Protein AF-A0A1Q3PPE8-F1 (afdb_monomer)

Foldseek 3Di:
DDPDPPDFPLVLLLVLLVLLLVLCVVPVPAQLALFCFRALLVVLVLLVLVCVLVVHCVSLVVSVVSNVSSVVSCVVCVVPLFLRRLLRNLQSVVVCVVVVSDPDDSCVVCVVVLVVLLVVLVVQLVVLQDAFLRTGSLVSLLSLLSVCVVVVVPRLVVNVVSVVSLVVQWPDDPQATARDPDPDAQQFRGRHLLSVLQSVLSCLLVVSDPCVVCVVRSRRSLRHSLVCCVPDPFDPFLFLGRGLLVSLVSQCSNCVSNVPVVSNVSSCVSNLVVLVVCVVVAQAPAALAQGGGLLVLLVSLLVVCVVPVDVSSVVSNSSSLSNNSVVCVVAPLCNCVPPDDQRSHLGRHSSVNSSSSSCVSVVPNDDSDPSNSSD

pLDDT: mean 88.27, std 12.63, range [35.12, 98.5]

Sequence (375 aa):
MWHAAHLLPTGLATRKIDDIYHTIRENNNPLSGTGFLNGHLGISLFYYLYSQHVSQKSVFAESVASFESGLNILDTNPEINYPLHCTELCAVSQQLAGAGVLSLDPNRLLREWDEILLSKMRTALRQMNVGGFATGAMGYGLYFLSRACYNPDRFAPVIRELTDSLDQYAISSQQACHWCPDQRVALTLWNGQAAVILFLACAADYGFIDKKRVYTMIGKAVNFLSFQLKHQPFSNLLSVHLGDLGTGYALLRAGQTFENEHWQASALEILGKRAGTYLANGASTEPAGILTGVAGAAIAFDKVFSLTRNQLFSAAADLSYTAILSRLQDQPTGHISKSSRCDLCFGTGLSGIGSSLIKMLHRENIRCGHHLWLI

Radius of gyration: 20.15 Å; Cα contacts (8 Å, |Δi|>4): 587; chains: 1; bounding box: 48×52×52 Å

Mean predicted aligned error: 5.55 Å

Solvent-accessible surface area (backbone atoms only — not comparable to full-atom values): 19293 Å² total; per-residue (Å²): 143,88,86,75,85,75,77,73,64,59,75,57,49,53,53,51,40,52,51,40,52,51,50,48,68,77,58,66,65,84,66,91,32,40,28,30,48,58,11,25,37,17,40,13,50,27,32,44,55,47,20,61,74,73,71,38,74,75,38,36,59,58,13,45,56,27,38,52,54,15,48,56,50,48,76,74,35,77,84,77,71,52,49,46,47,53,26,33,51,50,45,49,46,45,52,35,29,75,69,67,62,41,98,61,58,55,73,68,76,44,48,72,54,50,59,54,47,49,54,49,29,55,50,27,48,77,68,58,35,38,28,1,36,71,70,21,24,33,13,36,47,55,30,43,53,59,46,20,78,78,40,44,86,77,27,29,59,54,55,42,54,52,52,53,48,48,62,74,61,44,55,66,60,100,63,30,31,46,59,52,97,58,95,77,67,48,57,23,25,35,55,3,50,21,23,50,46,31,49,53,24,50,38,32,66,73,62,54,40,63,57,78,79,47,44,66,59,47,50,18,28,49,46,37,52,55,52,49,61,74,76,42,83,76,61,88,54,56,10,43,40,79,9,54,56,30,25,20,47,19,37,32,46,32,12,61,61,66,71,33,66,68,43,30,50,56,14,48,52,52,37,46,52,52,34,50,52,43,64,73,71,52,66,87,84,59,49,57,10,26,53,60,5,32,31,28,39,17,54,51,26,42,50,51,18,75,76,65,71,44,62,65,29,42,53,37,14,52,51,22,50,50,48,46,52,53,51,54,64,79,39,46,75,75,52,49,51,72,59,84,69,53,54,54,20,16,27,65,13,45,26,24,35,36,44,38,51,51,37,68,78,30,66,86,76,60,74,73,54,86,61,53,81,75,107

Structure (mmCIF, N/CA/C/O backbone):
data_AF-A0A1Q3PPE8-F1
#
_entry.id   AF-A0A1Q3PPE8-F1
#
loop_
_atom_site.group_PDB
_atom_site.id
_atom_site.type_symbol
_atom_site.label_atom_id
_atom_site.label_alt_id
_atom_site.label_comp_id
_atom_site.label_asym_id
_atom_site.label_entity_id
_atom_site.label_seq_id
_atom_site.pdbx_PDB_ins_code
_atom_site.Cartn_x
_atom_site.Cartn_y
_atom_site.Cartn_z
_atom_site.occupancy
_atom_site.B_iso_or_equiv
_atom_site.auth_seq_id
_atom_site.auth_comp_id
_atom_site.auth_asym_id
_atom_site.auth_atom_id
_atom_site.pdbx_PDB_model_num
ATOM 1 N N . MET A 1 1 ? -12.544 28.019 -7.153 1.00 35.12 1 MET A N 1
ATOM 2 C CA . MET A 1 1 ? -12.193 28.371 -8.542 1.00 35.12 1 MET A CA 1
ATOM 3 C C . MET A 1 1 ? -11.137 27.366 -9.024 1.00 35.12 1 MET A C 1
ATOM 5 O O . MET A 1 1 ? -9.963 27.687 -9.050 1.00 35.12 1 MET A O 1
ATOM 9 N N . TRP A 1 2 ? -11.539 26.116 -9.298 1.00 39.47 2 TRP A N 1
ATOM 10 C CA . TRP A 1 2 ? -10.645 25.010 -9.697 1.00 39.47 2 TRP A CA 1
ATOM 11 C C . TRP A 1 2 ? -11.140 24.424 -11.029 1.00 39.47 2 TRP A C 1
ATOM 13 O O . TRP A 1 2 ? -11.772 23.375 -11.048 1.00 39.47 2 TRP A O 1
ATOM 23 N N . HIS A 1 3 ? -10.941 25.138 -12.139 1.00 36.59 3 HIS A N 1
ATOM 24 C CA . HIS A 1 3 ? -11.330 24.675 -13.481 1.00 36.59 3 HIS A CA 1
ATOM 25 C C . HIS A 1 3 ? -10.263 25.024 -14.525 1.00 36.59 3 HIS A C 1
ATOM 27 O O . HIS A 1 3 ? -10.509 25.723 -15.501 1.00 36.59 3 HIS A O 1
ATOM 33 N N . ALA A 1 4 ? -9.065 24.487 -14.318 1.00 40.03 4 ALA A N 1
ATOM 34 C CA . ALA A 1 4 ? -8.159 24.173 -15.410 1.00 40.03 4 ALA A CA 1
ATOM 35 C C . ALA A 1 4 ? -7.649 22.754 -15.154 1.00 40.03 4 ALA A C 1
ATOM 37 O O . ALA A 1 4 ? -6.818 22.535 -14.276 1.00 40.03 4 ALA A O 1
ATOM 38 N N . ALA A 1 5 ? -8.207 21.774 -15.865 1.00 44.12 5 ALA A N 1
ATOM 39 C CA . ALA A 1 5 ? -7.599 20.455 -15.939 1.00 44.12 5 ALA A CA 1
ATOM 40 C C . ALA A 1 5 ? -6.285 20.632 -16.707 1.00 44.12 5 ALA A C 1
ATOM 42 O O . ALA A 1 5 ? -6.281 20.704 -17.936 1.00 44.12 5 ALA A O 1
ATOM 43 N N . HIS A 1 6 ? -5.179 20.811 -15.987 1.00 56.31 6 HIS A N 1
ATOM 44 C CA . HIS A 1 6 ? -3.861 20.796 -16.599 1.00 56.31 6 HIS A CA 1
ATOM 45 C C . HIS A 1 6 ? -3.647 19.394 -17.168 1.00 56.31 6 HIS A C 1
ATOM 47 O O . HIS A 1 6 ? -3.455 18.434 -16.427 1.00 56.31 6 HIS A O 1
ATOM 53 N N . LEU A 1 7 ? -3.736 19.271 -18.493 1.00 68.06 7 LEU A N 1
ATOM 54 C CA . LEU A 1 7 ? -3.375 18.043 -19.189 1.00 68.06 7 LEU A CA 1
ATOM 55 C C . LEU A 1 7 ? -1.924 17.712 -18.830 1.00 68.06 7 LEU A C 1
ATOM 57 O O . LEU A 1 7 ? -1.010 18.481 -19.134 1.00 68.06 7 LEU A O 1
ATOM 61 N N . LEU A 1 8 ? -1.725 16.582 -18.150 1.00 79.50 8 LEU A N 1
ATOM 62 C CA . LEU A 1 8 ? -0.396 16.100 -17.791 1.00 79.50 8 LEU A CA 1
ATOM 63 C C . LEU A 1 8 ? 0.426 15.878 -19.074 1.00 79.50 8 LEU A C 1
ATOM 65 O O . LEU A 1 8 ? -0.111 15.355 -20.056 1.00 79.50 8 LEU A O 1
ATOM 69 N N . PRO A 1 9 ? 1.721 16.240 -19.103 1.00 85.75 9 PRO A N 1
ATOM 70 C CA . PRO A 1 9 ? 2.536 16.145 -20.311 1.00 85.75 9 PRO A CA 1
ATOM 71 C C . PRO A 1 9 ? 2.934 14.684 -20.594 1.00 85.75 9 PRO A C 1
ATOM 73 O O . PRO A 1 9 ? 4.048 14.243 -20.309 1.00 85.75 9 PRO A O 1
ATOM 76 N N . THR A 1 10 ? 2.015 13.918 -21.183 1.00 89.06 10 THR A N 1
ATOM 77 C CA . THR A 1 10 ? 2.139 12.468 -21.428 1.00 89.06 10 THR A CA 1
ATOM 78 C C . THR A 1 10 ? 3.352 12.091 -22.284 1.00 89.06 10 THR A C 1
ATOM 80 O O . THR A 1 10 ? 4.038 11.110 -21.990 1.00 89.06 10 THR A O 1
ATOM 83 N N . GLY A 1 11 ? 3.682 12.897 -23.299 1.00 91.75 11 GLY A N 1
ATOM 84 C CA . GLY A 1 11 ? 4.867 12.684 -24.140 1.00 91.75 11 GLY A CA 1
ATOM 85 C C . GLY A 1 11 ? 6.195 12.903 -23.403 1.00 91.75 11 GLY A C 1
ATOM 86 O O . GLY A 1 11 ? 7.196 12.259 -23.711 1.00 91.75 11 GLY A O 1
ATOM 87 N N . LEU A 1 12 ? 6.226 13.780 -22.393 1.00 92.88 12 LEU A N 1
ATOM 88 C CA . LEU A 1 12 ? 7.389 13.911 -21.513 1.00 92.88 12 LEU A CA 1
ATOM 89 C C . LEU A 1 12 ? 7.505 12.693 -20.596 1.00 92.88 12 LEU A C 1
ATOM 91 O O . LEU A 1 12 ? 8.590 12.135 -20.482 1.00 92.88 12 LEU A O 1
ATOM 95 N N . ALA A 1 13 ? 6.396 12.275 -19.982 1.00 94.81 13 ALA A N 1
ATOM 96 C CA . ALA A 1 13 ? 6.381 11.125 -19.087 1.00 94.81 13 ALA A CA 1
ATOM 97 C C . ALA A 1 13 ? 6.846 9.842 -19.784 1.00 94.81 13 ALA A C 1
ATOM 99 O O . ALA A 1 13 ? 7.691 9.147 -19.238 1.00 94.81 13 ALA A O 1
ATOM 100 N N . THR A 1 14 ? 6.373 9.585 -21.007 1.00 95.50 14 THR A N 1
ATOM 101 C CA . THR A 1 14 ? 6.794 8.427 -21.817 1.00 95.50 14 THR A CA 1
ATOM 102 C C . THR A 1 14 ? 8.313 8.411 -22.010 1.00 95.50 14 THR A C 1
ATOM 104 O O . THR A 1 14 ? 8.973 7.458 -21.615 1.00 95.50 14 THR A O 1
ATOM 107 N N . ARG A 1 15 ? 8.895 9.526 -22.479 1.00 95.06 15 ARG A N 1
ATOM 108 C CA . ARG A 1 15 ? 10.356 9.644 -22.638 1.00 95.06 15 ARG A CA 1
ATOM 109 C C . ARG A 1 15 ? 11.110 9.439 -21.324 1.00 95.06 15 ARG A C 1
ATOM 111 O O . ARG A 1 15 ? 12.149 8.798 -21.309 1.00 95.06 15 ARG A O 1
ATOM 118 N N . LYS A 1 16 ? 10.589 9.963 -20.211 1.00 94.62 16 LYS A N 1
ATOM 119 C CA . LYS A 1 16 ? 11.220 9.794 -18.894 1.00 94.62 16 LYS A CA 1
ATOM 120 C C . LYS A 1 16 ? 11.134 8.370 -18.359 1.00 94.62 16 LYS A C 1
ATOM 122 O O . LYS A 1 16 ? 12.056 7.944 -17.673 1.00 94.62 16 LYS A O 1
ATOM 127 N N . ILE A 1 17 ? 10.072 7.636 -18.673 1.00 96.25 17 ILE A N 1
ATOM 128 C CA . ILE A 1 17 ? 9.969 6.212 -18.350 1.00 96.25 17 ILE A CA 1
ATOM 129 C C . ILE A 1 17 ? 11.040 5.423 -19.121 1.00 96.25 17 ILE A C 1
ATOM 131 O O . ILE A 1 17 ? 11.723 4.602 -18.509 1.00 96.25 17 ILE A O 1
ATOM 135 N N . ASP A 1 18 ? 11.242 5.716 -20.410 1.00 95.75 18 ASP A N 1
ATOM 136 C CA . ASP A 1 18 ? 12.303 5.095 -21.219 1.00 95.75 18 ASP A CA 1
ATOM 137 C C . ASP A 1 18 ? 13.704 5.438 -20.686 1.00 95.75 18 ASP A C 1
ATOM 139 O O . ASP A 1 18 ? 14.519 4.539 -20.471 1.00 95.75 18 ASP A O 1
ATOM 143 N N . ASP A 1 19 ? 13.966 6.717 -20.379 1.00 94.38 19 ASP A N 1
ATOM 144 C CA . ASP A 1 19 ? 15.224 7.163 -19.762 1.00 94.38 19 ASP A CA 1
ATOM 145 C C . ASP A 1 19 ? 15.511 6.383 -18.463 1.00 94.38 19 ASP A C 1
ATOM 147 O O . ASP A 1 19 ? 16.644 5.960 -18.217 1.00 94.38 19 ASP A O 1
ATOM 151 N N . ILE A 1 20 ? 14.489 6.186 -17.621 1.00 94.44 20 ILE A N 1
ATOM 152 C CA . ILE A 1 20 ? 14.586 5.424 -16.369 1.00 94.44 20 ILE A CA 1
ATOM 153 C C . ILE A 1 20 ? 14.892 3.950 -16.647 1.00 94.44 20 ILE A C 1
ATOM 155 O O . ILE A 1 20 ? 15.792 3.401 -16.012 1.00 94.44 20 ILE A O 1
ATOM 159 N N . TYR A 1 21 ? 14.187 3.316 -17.590 1.00 95.44 21 TYR A N 1
ATOM 160 C CA . TYR A 1 21 ? 14.436 1.923 -17.965 1.00 95.44 21 TYR A CA 1
ATOM 161 C C . TYR A 1 21 ? 15.884 1.714 -18.414 1.00 95.44 21 TYR A C 1
ATOM 163 O O . TYR A 1 21 ? 16.568 0.838 -17.880 1.00 95.44 21 TYR A O 1
ATOM 171 N N . HIS A 1 22 ? 16.379 2.555 -19.324 1.00 93.44 22 HIS A N 1
ATOM 172 C CA . HIS A 1 22 ? 17.758 2.473 -19.799 1.00 93.44 22 HIS A CA 1
ATOM 173 C C . HIS A 1 22 ? 18.767 2.741 -18.679 1.00 93.44 22 HIS A C 1
ATOM 175 O O . HIS A 1 22 ? 19.724 1.984 -18.532 1.00 93.44 22 HIS A O 1
ATOM 181 N N . THR A 1 23 ? 18.508 3.733 -17.820 1.00 91.50 23 THR A N 1
ATOM 182 C CA . THR A 1 23 ? 19.380 4.034 -16.673 1.00 91.50 23 THR A CA 1
ATOM 183 C C . THR A 1 23 ? 19.478 2.844 -15.717 1.00 91.50 23 THR A C 1
ATOM 185 O O . THR A 1 23 ? 20.584 2.474 -15.324 1.00 91.50 23 THR A O 1
ATOM 188 N N . ILE A 1 24 ? 18.352 2.217 -15.359 1.00 91.62 24 ILE A N 1
ATOM 189 C CA . ILE A 1 24 ? 18.338 1.038 -14.478 1.00 91.62 24 ILE A CA 1
ATOM 190 C C . ILE A 1 24 ? 19.068 -0.131 -15.147 1.00 91.62 24 ILE A C 1
ATOM 192 O O . ILE A 1 24 ? 19.883 -0.785 -14.502 1.00 91.62 24 ILE A O 1
ATOM 196 N N . ARG A 1 25 ? 18.831 -0.366 -16.442 1.00 90.62 25 ARG A N 1
ATOM 197 C CA . ARG A 1 25 ? 19.461 -1.455 -17.198 1.00 90.62 25 ARG A CA 1
ATOM 198 C C . ARG A 1 25 ? 20.981 -1.310 -17.290 1.00 90.62 25 ARG A C 1
ATOM 200 O O . ARG A 1 25 ? 21.689 -2.299 -17.123 1.00 90.62 25 ARG A O 1
ATOM 207 N N . GLU A 1 26 ? 21.481 -0.102 -17.535 1.00 89.31 26 GLU A N 1
ATOM 208 C CA . GLU A 1 26 ? 22.919 0.186 -17.639 1.00 89.31 26 GLU A CA 1
ATOM 209 C C . GLU A 1 26 ? 23.629 0.195 -16.279 1.00 89.31 26 GLU A C 1
ATOM 211 O O . GLU A 1 26 ? 24.814 -0.121 -16.201 1.00 89.31 26 GLU A O 1
ATOM 216 N N . ASN A 1 27 ? 22.913 0.535 -15.201 1.00 83.75 27 ASN A N 1
ATOM 217 C CA . ASN A 1 27 ? 23.481 0.697 -13.860 1.00 83.75 27 ASN A CA 1
ATOM 218 C C . ASN A 1 27 ? 23.095 -0.428 -12.893 1.00 83.75 27 ASN A C 1
ATOM 220 O O . ASN A 1 27 ? 23.261 -0.257 -11.688 1.00 83.75 27 ASN A O 1
ATOM 224 N N . ASN A 1 28 ? 22.642 -1.585 -13.386 1.00 67.50 28 ASN A N 1
ATOM 225 C CA . ASN A 1 28 ? 22.212 -2.731 -12.568 1.00 67.50 28 ASN A CA 1
ATOM 226 C C . ASN A 1 28 ? 23.365 -3.438 -11.800 1.00 67.50 28 ASN A C 1
ATOM 228 O O . ASN A 1 28 ? 23.268 -4.618 -11.470 1.00 67.50 28 ASN A O 1
ATOM 232 N N . ASN A 1 29 ? 24.468 -2.727 -11.532 1.00 61.41 29 ASN A N 1
ATOM 233 C CA . ASN A 1 29 ? 25.512 -3.095 -10.573 1.00 61.41 29 ASN A CA 1
ATOM 234 C C . ASN A 1 29 ? 24.893 -3.387 -9.195 1.00 61.41 29 ASN A C 1
ATOM 236 O O . ASN A 1 29 ? 23.834 -2.839 -8.885 1.00 61.41 29 ASN A O 1
ATOM 240 N N . PRO A 1 30 ? 25.525 -4.241 -8.365 1.00 58.09 30 PRO A N 1
ATOM 241 C CA . PRO A 1 30 ? 24.812 -5.046 -7.385 1.00 58.09 30 PRO A CA 1
ATOM 242 C C . PRO A 1 30 ? 24.133 -4.153 -6.353 1.00 58.09 30 PRO A C 1
ATOM 244 O O . PRO A 1 30 ? 24.778 -3.613 -5.448 1.00 58.09 30 PRO A O 1
ATOM 247 N N . LEU A 1 31 ? 22.812 -4.016 -6.480 1.00 69.12 31 LEU A N 1
ATOM 248 C CA . LEU A 1 31 ? 22.000 -3.662 -5.335 1.00 69.12 31 LEU A CA 1
ATOM 249 C C . LEU A 1 31 ? 22.298 -4.708 -4.265 1.00 69.12 31 LEU A C 1
ATOM 251 O O . LEU A 1 31 ? 22.228 -5.908 -4.504 1.00 69.12 31 LEU A O 1
ATOM 255 N N . SER A 1 32 ? 22.651 -4.253 -3.070 1.00 69.50 32 SER A N 1
ATOM 256 C CA . SER A 1 32 ? 22.846 -5.157 -1.937 1.00 69.50 32 SER A CA 1
ATOM 257 C C . SER A 1 32 ? 21.516 -5.604 -1.322 1.00 69.50 32 SER A C 1
ATOM 259 O O . SER A 1 32 ? 21.509 -6.434 -0.419 1.00 69.50 32 SER A O 1
ATOM 261 N N . GLY A 1 33 ? 20.402 -5.000 -1.748 1.00 78.06 33 GLY A N 1
ATOM 262 C CA . GLY A 1 33 ? 19.070 -5.242 -1.213 1.00 78.06 33 GLY A CA 1
ATOM 263 C C . GLY A 1 33 ? 18.275 -6.248 -2.038 1.00 78.06 33 GLY A C 1
ATOM 264 O O . GLY A 1 33 ? 18.322 -6.264 -3.269 1.00 78.06 33 GLY A O 1
ATOM 265 N N . THR A 1 34 ? 17.484 -7.055 -1.342 1.00 82.62 34 THR A N 1
ATOM 266 C CA . THR A 1 34 ? 16.574 -8.038 -1.946 1.00 82.62 34 THR A CA 1
ATOM 267 C C . THR A 1 34 ? 15.162 -7.504 -2.076 1.00 82.62 34 THR A C 1
ATOM 269 O O . THR A 1 34 ? 14.466 -7.850 -3.025 1.00 82.62 34 THR A O 1
ATOM 272 N N . GLY A 1 35 ? 14.766 -6.642 -1.139 1.00 84.19 35 GLY A N 1
ATOM 273 C CA . GLY A 1 35 ? 13.394 -6.229 -0.920 1.00 84.19 35 GLY A CA 1
ATOM 274 C C . GLY A 1 35 ? 12.754 -5.509 -2.096 1.00 84.19 35 GLY A C 1
ATOM 275 O O . GLY A 1 35 ? 13.403 -5.049 -3.038 1.00 84.19 35 GLY A O 1
ATOM 276 N N . PHE A 1 36 ? 11.437 -5.391 -2.024 1.00 86.44 36 PHE A N 1
ATOM 277 C CA . PHE A 1 36 ? 10.670 -4.596 -2.972 1.00 86.44 36 PHE A CA 1
ATOM 278 C C . PHE A 1 36 ? 11.079 -3.128 -2.873 1.00 86.44 36 PHE A C 1
ATOM 280 O O . PHE A 1 36 ? 11.442 -2.525 -3.879 1.00 86.44 36 PHE A O 1
ATOM 287 N N . LEU A 1 37 ? 11.108 -2.574 -1.659 1.00 87.00 37 LEU A N 1
ATOM 288 C CA . LEU A 1 37 ? 11.399 -1.160 -1.450 1.00 87.00 37 LEU A CA 1
ATOM 289 C C . LEU A 1 37 ? 12.860 -0.786 -1.716 1.00 87.00 37 LEU A C 1
ATOM 291 O O . LEU A 1 37 ? 13.125 0.311 -2.197 1.00 87.00 37 LEU A O 1
ATOM 295 N N . ASN A 1 38 ? 13.815 -1.659 -1.411 1.00 87.12 38 ASN A N 1
ATOM 296 C CA . ASN A 1 38 ? 15.245 -1.325 -1.387 1.00 87.12 38 ASN A CA 1
ATOM 297 C C . ASN A 1 38 ? 16.113 -2.242 -2.268 1.00 87.12 38 ASN A C 1
ATOM 299 O O . ASN A 1 38 ? 17.329 -2.293 -2.077 1.00 87.12 38 ASN A O 1
ATOM 303 N N . GLY A 1 39 ? 15.511 -2.995 -3.192 1.00 89.12 39 GLY A N 1
ATOM 304 C CA . GLY A 1 39 ? 16.210 -4.099 -3.834 1.00 89.12 39 GLY A CA 1
ATOM 305 C C . GLY A 1 39 ? 15.657 -4.574 -5.171 1.00 89.12 39 GLY A C 1
ATOM 306 O O . GLY A 1 39 ? 14.860 -3.917 -5.850 1.00 89.12 39 GLY A O 1
ATOM 307 N N . HIS A 1 40 ? 16.137 -5.755 -5.549 1.00 92.06 40 HIS A N 1
ATOM 308 C CA . HIS A 1 40 ? 15.881 -6.383 -6.840 1.00 92.06 40 HIS A CA 1
ATOM 309 C C . HIS A 1 40 ? 14.404 -6.696 -7.111 1.00 92.06 40 HIS A C 1
ATOM 311 O O . HIS A 1 40 ? 13.965 -6.601 -8.257 1.00 92.06 40 HIS A O 1
ATOM 317 N N . LEU A 1 41 ? 13.600 -7.002 -6.087 1.00 92.81 41 LEU A N 1
ATOM 318 C CA . LEU A 1 41 ? 12.167 -7.250 -6.282 1.00 92.81 41 LEU A CA 1
ATOM 319 C C . LEU A 1 41 ? 11.431 -6.004 -6.808 1.00 92.81 41 LEU A C 1
ATOM 321 O O . LEU A 1 41 ? 10.523 -6.122 -7.633 1.00 92.81 41 LEU A O 1
ATOM 325 N N . GLY A 1 42 ? 11.856 -4.806 -6.394 1.00 92.81 42 GLY A N 1
ATOM 326 C CA . GLY A 1 42 ? 11.333 -3.535 -6.898 1.00 92.81 42 GLY A CA 1
ATOM 327 C C . GLY A 1 42 ? 11.653 -3.296 -8.370 1.00 92.81 42 GLY A C 1
ATOM 328 O O . GLY A 1 42 ? 10.778 -2.926 -9.155 1.00 92.81 42 GLY A O 1
ATOM 329 N N . ILE A 1 43 ? 12.898 -3.577 -8.765 1.00 94.25 43 ILE A N 1
ATOM 330 C CA . ILE A 1 43 ? 13.333 -3.501 -10.165 1.00 94.25 43 ILE A CA 1
ATOM 331 C C . ILE A 1 43 ? 12.594 -4.531 -11.019 1.00 94.25 43 ILE A C 1
ATOM 333 O O . ILE A 1 43 ? 12.123 -4.201 -12.106 1.00 94.25 43 ILE A O 1
ATOM 337 N N . SER A 1 44 ? 12.468 -5.765 -10.530 1.00 95.31 44 SER A N 1
ATOM 338 C CA . SER A 1 44 ? 11.742 -6.831 -11.219 1.00 95.31 44 SER A CA 1
ATOM 339 C C . SER A 1 44 ? 10.310 -6.413 -11.543 1.00 95.31 44 SER A C 1
ATOM 341 O O . SER A 1 44 ? 9.872 -6.539 -12.694 1.00 95.31 44 SER A O 1
ATOM 343 N N . LEU A 1 45 ? 9.604 -5.840 -10.562 1.00 94.62 45 LEU A N 1
ATOM 344 C CA . LEU A 1 45 ? 8.271 -5.310 -10.796 1.00 94.62 45 LEU A CA 1
ATOM 345 C C . LEU A 1 45 ? 8.291 -4.168 -11.813 1.00 94.62 45 LEU A C 1
ATOM 347 O O . LEU A 1 45 ? 7.455 -4.152 -12.716 1.00 94.62 45 LEU A O 1
ATOM 351 N N . PHE A 1 46 ? 9.216 -3.217 -11.681 1.00 95.56 46 PHE A N 1
ATOM 352 C CA . PHE A 1 46 ? 9.312 -2.106 -12.621 1.00 95.56 46 PHE A CA 1
ATOM 353 C C . PHE A 1 46 ? 9.513 -2.596 -14.062 1.00 95.56 46 PHE A C 1
ATOM 355 O O . PHE A 1 46 ? 8.809 -2.123 -14.950 1.00 95.56 46 PHE A O 1
ATOM 362 N N . TYR A 1 47 ? 10.380 -3.585 -14.308 1.00 96.38 47 TYR A N 1
ATOM 363 C CA . TYR A 1 47 ? 10.541 -4.173 -15.643 1.00 96.38 47 TYR A CA 1
ATOM 364 C C . TYR A 1 47 ? 9.253 -4.811 -16.160 1.00 96.38 47 TYR A C 1
ATOM 366 O O . TYR A 1 47 ? 8.890 -4.605 -17.319 1.00 96.38 47 TYR A O 1
ATOM 374 N N . TYR A 1 48 ? 8.510 -5.519 -15.308 1.00 95.31 48 TYR A N 1
ATOM 375 C CA . TYR A 1 48 ? 7.188 -6.008 -15.687 1.00 95.31 48 TYR A CA 1
ATOM 376 C C . TYR A 1 48 ? 6.247 -4.851 -16.060 1.00 95.31 48 TYR A C 1
ATOM 378 O O . TYR A 1 48 ? 5.638 -4.876 -17.127 1.00 95.31 48 TYR A O 1
ATOM 386 N N . LEU A 1 49 ? 6.156 -3.800 -15.249 1.00 94.88 49 LEU A N 1
ATOM 387 C CA . LEU A 1 49 ? 5.304 -2.648 -15.554 1.00 94.88 49 LEU A CA 1
ATOM 388 C C . LEU A 1 49 ? 5.733 -1.937 -16.844 1.00 94.88 49 LEU A C 1
ATOM 390 O O . LEU A 1 49 ? 4.884 -1.556 -17.651 1.00 94.88 49 LEU A O 1
ATOM 394 N N . TYR A 1 50 ? 7.038 -1.811 -17.073 1.00 96.00 50 TYR A N 1
ATOM 395 C CA . TYR A 1 50 ? 7.594 -1.240 -18.293 1.00 96.00 50 TYR A CA 1
ATOM 396 C C . TYR A 1 50 ? 7.234 -2.084 -19.518 1.00 96.00 50 TYR A C 1
ATOM 398 O O . TYR A 1 50 ? 6.768 -1.546 -20.516 1.00 96.00 50 TYR A O 1
ATOM 406 N N . SER A 1 51 ? 7.328 -3.412 -19.421 1.00 95.00 51 SER A N 1
ATOM 407 C CA . SER A 1 51 ? 6.929 -4.323 -20.501 1.00 95.00 51 SER A CA 1
ATOM 408 C C . SER A 1 51 ? 5.464 -4.141 -20.919 1.00 95.00 51 SER A C 1
ATOM 410 O O . SER A 1 51 ? 5.151 -4.209 -22.108 1.00 95.00 51 SER A O 1
ATOM 412 N N . GLN A 1 52 ? 4.575 -3.863 -19.954 1.00 92.94 52 GLN A N 1
ATOM 413 C CA . GLN A 1 52 ? 3.171 -3.548 -20.220 1.00 92.94 52 GLN A CA 1
ATOM 414 C C . GLN A 1 52 ? 3.048 -2.180 -20.891 1.00 92.94 52 GLN A C 1
ATOM 416 O O . GLN A 1 52 ? 2.304 -2.033 -21.857 1.00 92.94 52 GLN A O 1
ATOM 421 N N . HIS A 1 53 ? 3.813 -1.194 -20.414 1.00 93.62 53 HIS A N 1
ATOM 422 C CA . HIS A 1 53 ? 3.838 0.154 -20.974 1.00 93.62 53 HIS A CA 1
ATOM 423 C C . HIS A 1 53 ? 4.254 0.167 -22.455 1.00 93.62 53 HIS A C 1
ATOM 425 O O . HIS A 1 53 ? 3.575 0.809 -23.253 1.00 93.62 53 HIS A O 1
ATOM 431 N N . VAL A 1 54 ? 5.299 -0.577 -22.836 1.00 94.88 54 VAL A N 1
ATOM 432 C CA . VAL A 1 54 ? 5.773 -0.659 -24.233 1.00 94.88 54 VAL A CA 1
ATOM 433 C C . VAL A 1 54 ? 5.133 -1.790 -25.046 1.00 94.88 54 VAL A C 1
ATOM 435 O O . VAL A 1 54 ? 5.396 -1.912 -26.239 1.00 94.88 54 VAL A O 1
ATOM 438 N N . SER A 1 55 ? 4.294 -2.627 -24.425 1.00 92.50 55 SER A N 1
ATOM 439 C CA . SER A 1 55 ? 3.704 -3.832 -25.035 1.00 92.50 55 SER A CA 1
ATOM 440 C C . SER A 1 55 ? 4.742 -4.810 -25.619 1.00 92.50 55 SER A C 1
ATOM 442 O O . SER A 1 55 ? 4.502 -5.451 -26.642 1.00 92.50 55 SER A O 1
ATOM 444 N N . GLN A 1 56 ? 5.900 -4.953 -24.963 1.00 92.06 56 GLN A N 1
ATOM 445 C CA . GLN A 1 56 ? 6.992 -5.834 -25.400 1.00 92.06 56 GLN A CA 1
ATOM 446 C C . GLN A 1 56 ? 7.303 -6.893 -24.346 1.00 92.06 56 GLN A C 1
ATOM 448 O O . GLN A 1 56 ? 7.882 -6.610 -23.299 1.00 92.06 56 GLN A O 1
ATOM 453 N N . LYS A 1 57 ? 6.975 -8.152 -24.657 1.00 87.44 57 LYS A N 1
ATOM 454 C CA . LYS A 1 57 ? 7.230 -9.292 -23.761 1.00 87.44 57 LYS A CA 1
ATOM 455 C C . LYS A 1 57 ? 8.711 -9.636 -23.601 1.00 87.44 57 LYS A C 1
ATOM 457 O O . LYS A 1 57 ? 9.044 -10.342 -22.660 1.00 87.44 57 LYS A O 1
ATOM 462 N N . SER A 1 58 ? 9.593 -9.157 -24.480 1.00 88.62 58 SER A N 1
ATOM 463 C CA . SER A 1 58 ? 11.042 -9.375 -24.356 1.00 88.62 58 SER A CA 1
ATOM 464 C C . SER A 1 58 ? 11.579 -8.903 -23.004 1.00 88.62 58 SER A C 1
ATOM 466 O O . SER A 1 58 ? 12.402 -9.599 -22.426 1.00 88.62 58 SER A O 1
ATOM 468 N N . VAL A 1 59 ? 11.016 -7.813 -22.464 1.00 92.31 59 VAL A N 1
ATOM 469 C CA . VAL A 1 59 ? 11.374 -7.226 -21.160 1.00 92.31 59 VAL A CA 1
ATOM 470 C C . VAL A 1 59 ? 11.060 -8.159 -19.972 1.00 92.31 59 VAL A C 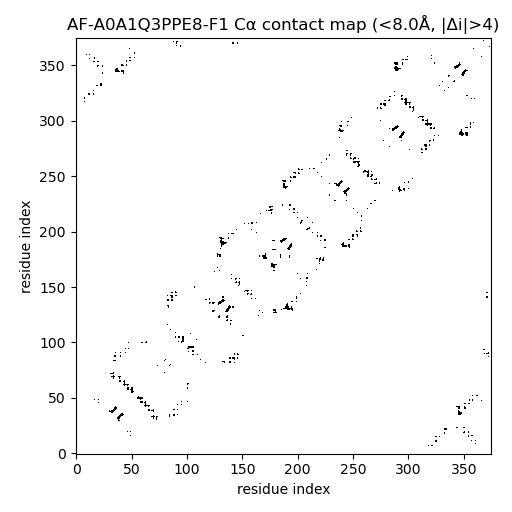1
ATOM 472 O O . VAL 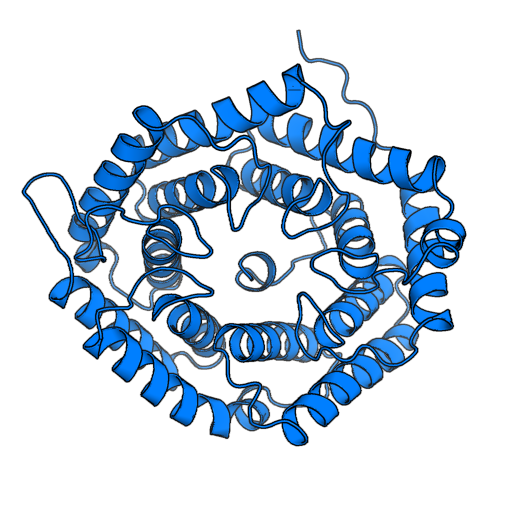A 1 59 ? 11.553 -7.967 -18.858 1.00 92.31 59 VAL A O 1
ATOM 475 N N . PHE A 1 60 ? 10.240 -9.202 -20.169 1.00 92.88 60 PHE A N 1
ATOM 476 C CA . PHE A 1 60 ? 9.984 -10.192 -19.119 1.00 92.88 60 PHE A CA 1
ATOM 477 C C . PHE A 1 60 ? 11.271 -10.891 -18.679 1.00 92.88 60 PHE A C 1
ATOM 479 O O . PHE A 1 60 ? 11.400 -11.192 -17.496 1.00 92.88 60 PHE A O 1
ATOM 486 N N . ALA A 1 61 ? 12.227 -11.112 -19.587 1.00 93.69 61 ALA A N 1
ATOM 487 C CA . ALA A 1 61 ? 13.492 -11.749 -19.241 1.00 93.69 61 ALA A CA 1
ATOM 488 C C . ALA A 1 61 ? 14.266 -10.929 -18.194 1.00 93.69 61 ALA A C 1
ATOM 490 O O . ALA A 1 61 ? 14.773 -11.491 -17.227 1.00 93.69 61 ALA A O 1
ATOM 491 N N . GLU A 1 62 ? 14.288 -9.600 -18.320 1.00 94.94 62 GLU A N 1
ATOM 492 C CA . GLU A 1 62 ? 14.896 -8.704 -17.334 1.00 94.94 62 GLU A CA 1
ATOM 493 C C . GLU A 1 62 ? 14.137 -8.704 -16.001 1.00 94.94 62 GLU A C 1
ATOM 495 O O . GLU A 1 62 ? 14.758 -8.664 -14.935 1.00 94.94 62 GLU A O 1
ATOM 500 N N . SER A 1 63 ? 12.802 -8.785 -16.038 1.00 95.25 63 SER A N 1
ATOM 501 C CA . SER A 1 63 ? 11.979 -8.922 -14.828 1.00 95.25 63 SER A CA 1
ATOM 502 C C . SER A 1 63 ? 12.305 -10.217 -14.075 1.00 95.25 63 SER A C 1
ATOM 504 O O . SER A 1 63 ? 12.553 -10.169 -12.867 1.00 95.25 63 SER A O 1
ATOM 506 N N . VAL A 1 64 ? 12.386 -11.348 -14.785 1.00 95.56 64 VAL A N 1
ATOM 507 C CA . VAL A 1 64 ? 12.750 -12.661 -14.227 1.00 95.56 64 VAL A CA 1
ATOM 508 C C . VAL A 1 64 ? 14.172 -12.639 -13.665 1.00 95.56 64 VAL A C 1
ATOM 510 O O . VAL A 1 64 ? 14.363 -12.965 -12.498 1.00 95.56 64 VAL A O 1
ATOM 513 N N . ALA A 1 65 ? 15.155 -12.174 -14.441 1.00 94.31 65 ALA A N 1
ATOM 514 C CA . ALA A 1 65 ? 16.553 -12.133 -14.011 1.00 94.31 65 ALA A CA 1
ATOM 515 C C . ALA A 1 65 ? 16.757 -11.262 -12.758 1.00 94.31 65 ALA A C 1
ATOM 517 O O . ALA A 1 65 ? 17.530 -11.606 -11.860 1.00 94.31 65 ALA A O 1
ATOM 518 N N . SER A 1 66 ? 16.039 -10.137 -12.665 1.00 93.81 66 SER A N 1
ATOM 519 C CA . SER A 1 66 ? 16.059 -9.305 -11.462 1.00 93.81 66 SER A CA 1
ATOM 520 C C . SER A 1 66 ? 15.405 -10.016 -10.273 1.00 93.81 66 SER A C 1
ATOM 522 O O . SER A 1 66 ? 15.977 -10.034 -9.187 1.00 93.81 66 SER A O 1
ATOM 524 N N . PHE A 1 67 ? 14.263 -10.684 -10.469 1.00 94.81 67 PHE A N 1
ATOM 525 C CA . PHE A 1 67 ? 13.612 -11.470 -9.414 1.00 94.81 67 PHE A CA 1
ATOM 526 C C . PHE A 1 67 ? 14.538 -12.564 -8.854 1.00 94.81 67 PHE A C 1
ATOM 528 O O . PHE A 1 67 ? 14.719 -12.659 -7.641 1.00 94.81 67 PHE A O 1
ATOM 535 N N . GLU A 1 68 ? 15.177 -13.342 -9.733 1.00 93.00 68 GLU A N 1
ATOM 536 C CA . GLU A 1 68 ? 16.130 -14.399 -9.365 1.00 93.00 68 GLU A CA 1
ATOM 537 C C . GLU A 1 68 ? 17.358 -13.847 -8.629 1.00 93.00 68 GLU A C 1
ATOM 539 O O . GLU A 1 68 ? 17.822 -14.445 -7.660 1.00 93.00 68 GLU A O 1
ATOM 544 N N . SER A 1 69 ? 17.845 -12.666 -9.025 1.00 91.12 69 SER A N 1
ATOM 545 C CA . SER A 1 69 ? 18.924 -11.973 -8.304 1.00 91.12 69 SER A CA 1
ATOM 546 C C . SER A 1 69 ? 18.520 -11.646 -6.862 1.00 91.12 69 SER A C 1
ATOM 548 O O . SER A 1 69 ? 19.309 -11.840 -5.941 1.00 91.12 69 SER A O 1
ATOM 550 N N . GLY A 1 70 ? 17.275 -11.202 -6.651 1.00 89.88 70 GLY A N 1
ATOM 551 C CA . GLY A 1 70 ? 16.727 -10.956 -5.316 1.00 89.88 70 GLY A CA 1
ATOM 552 C C . GLY A 1 70 ? 16.626 -12.222 -4.462 1.00 89.88 70 GLY A C 1
ATOM 553 O O . GLY A 1 70 ? 16.975 -12.183 -3.282 1.00 89.88 70 GLY A O 1
ATOM 554 N N . LEU A 1 71 ? 16.206 -13.343 -5.059 1.00 88.81 71 LEU A N 1
ATOM 555 C CA . LEU A 1 71 ? 16.158 -14.644 -4.382 1.00 88.81 71 LEU A CA 1
ATOM 556 C C . LEU A 1 71 ? 17.547 -15.131 -3.961 1.00 88.81 71 LEU A C 1
ATOM 558 O O . LEU A 1 71 ? 17.735 -15.492 -2.803 1.00 88.81 71 LEU A O 1
ATOM 562 N N . ASN A 1 72 ? 18.536 -15.058 -4.855 1.00 88.00 72 ASN A N 1
ATOM 563 C CA . ASN A 1 72 ? 19.901 -15.509 -4.565 1.00 88.00 72 ASN A CA 1
ATOM 564 C C . ASN A 1 72 ? 20.518 -14.790 -3.352 1.00 88.00 72 ASN A C 1
ATOM 566 O O . ASN A 1 72 ? 21.285 -15.378 -2.587 1.00 88.00 72 ASN A O 1
ATOM 570 N N . ILE A 1 73 ? 20.192 -13.512 -3.151 1.00 85.12 73 ILE A N 1
ATOM 571 C CA . ILE A 1 73 ? 20.672 -12.757 -1.989 1.00 85.12 73 ILE A CA 1
ATOM 572 C C . ILE A 1 73 ? 19.925 -13.173 -0.707 1.00 85.12 73 ILE A C 1
ATOM 574 O O . ILE A 1 73 ? 20.544 -13.237 0.353 1.00 85.12 73 ILE A O 1
ATOM 578 N N . LEU A 1 74 ? 18.621 -13.479 -0.777 1.00 81.19 74 LEU A N 1
ATOM 579 C CA . LEU A 1 74 ? 17.868 -13.984 0.381 1.00 81.19 74 LEU A CA 1
ATOM 580 C C . LEU A 1 74 ? 18.410 -15.341 0.841 1.00 81.19 74 LEU A C 1
ATOM 582 O O . LEU A 1 74 ? 18.647 -15.528 2.032 1.00 81.19 74 LEU A O 1
ATOM 586 N N . ASP A 1 75 ? 18.685 -16.241 -0.103 1.00 80.06 75 ASP A N 1
ATOM 587 C CA . ASP A 1 75 ? 19.219 -17.577 0.183 1.00 80.06 75 ASP A CA 1
ATOM 588 C C . ASP A 1 75 ? 20.613 -17.527 0.828 1.00 80.06 75 ASP A C 1
ATOM 590 O O . ASP A 1 75 ? 20.968 -18.377 1.645 1.00 80.06 75 ASP A O 1
ATOM 594 N N . THR A 1 76 ? 21.415 -16.512 0.493 1.00 79.19 76 THR A N 1
ATOM 595 C CA . THR A 1 76 ? 22.786 -16.351 1.007 1.00 79.19 76 THR A CA 1
ATOM 596 C C . THR A 1 76 ? 22.879 -15.507 2.278 1.00 79.19 76 THR A C 1
ATOM 598 O O . THR A 1 76 ? 23.949 -15.452 2.888 1.00 79.19 76 THR A O 1
ATOM 601 N N . ASN A 1 77 ? 21.786 -14.876 2.717 1.00 71.38 77 ASN A N 1
ATOM 602 C CA . ASN A 1 77 ? 21.771 -14.041 3.914 1.00 71.38 77 ASN A CA 1
ATOM 603 C C . ASN A 1 77 ? 20.531 -14.319 4.785 1.00 71.38 77 ASN A C 1
ATOM 605 O O . ASN A 1 77 ? 19.592 -13.519 4.825 1.00 71.38 77 ASN A O 1
ATOM 609 N N . PRO A 1 78 ? 20.535 -15.435 5.536 1.00 61.56 78 PRO A N 1
ATOM 610 C CA . PRO A 1 78 ? 19.402 -15.858 6.356 1.00 61.56 78 PRO A CA 1
ATOM 611 C C . PRO A 1 78 ? 19.122 -14.930 7.546 1.00 61.56 78 PRO A C 1
ATOM 613 O O . PRO A 1 78 ? 18.110 -15.097 8.212 1.00 61.56 78 PRO A O 1
ATOM 616 N N . GLU A 1 79 ? 19.961 -13.933 7.837 1.00 62.31 79 GLU A N 1
ATOM 617 C CA . GLU A 1 79 ? 19.638 -12.897 8.831 1.00 62.31 79 GLU A CA 1
ATOM 618 C C . GLU A 1 79 ? 18.641 -11.856 8.277 1.00 62.31 79 GLU A C 1
ATOM 620 O O . GLU A 1 79 ? 18.020 -11.110 9.041 1.00 62.31 79 GLU A O 1
ATOM 625 N N . ILE A 1 80 ? 18.400 -11.841 6.956 1.00 63.16 80 ILE A N 1
ATOM 626 C CA . ILE A 1 80 ? 17.366 -11.040 6.281 1.00 63.16 80 ILE A CA 1
ATOM 627 C C . ILE A 1 80 ? 15.979 -11.670 6.529 1.00 63.16 80 ILE A C 1
ATOM 629 O O . ILE A 1 80 ? 15.257 -12.054 5.620 1.00 63.16 80 ILE A O 1
ATOM 633 N N . ASN A 1 81 ? 15.569 -11.759 7.795 1.00 56.75 81 ASN A N 1
ATOM 634 C CA . ASN A 1 81 ? 14.310 -12.385 8.208 1.00 56.75 81 ASN A CA 1
ATOM 635 C C . ASN A 1 81 ? 13.342 -11.385 8.852 1.00 56.75 81 ASN A C 1
ATOM 637 O O . ASN A 1 81 ? 12.718 -11.687 9.881 1.00 56.75 81 ASN A O 1
ATOM 641 N N . TYR A 1 82 ? 13.226 -10.189 8.273 1.00 67.19 82 TYR A N 1
ATOM 642 C CA . TYR A 1 82 ? 12.171 -9.255 8.654 1.00 67.19 82 TYR A CA 1
ATOM 643 C C . TYR A 1 82 ? 10.862 -9.607 7.933 1.00 67.19 82 TYR A C 1
ATOM 645 O O . TYR A 1 82 ? 10.899 -9.896 6.734 1.00 67.19 82 TYR A O 1
ATOM 653 N N . PRO A 1 83 ? 9.704 -9.549 8.626 1.00 70.50 83 PRO A N 1
ATOM 654 C CA . PRO A 1 83 ? 8.391 -9.790 8.026 1.00 70.50 83 PRO A CA 1
ATOM 655 C C . PRO A 1 83 ? 8.194 -9.018 6.728 1.00 70.50 83 PRO A C 1
ATOM 657 O O . PRO A 1 83 ? 7.692 -9.583 5.767 1.00 70.50 83 PRO A O 1
ATOM 660 N N . LEU A 1 84 ? 8.656 -7.766 6.683 1.00 79.56 84 LEU A N 1
ATOM 661 C CA . LEU A 1 84 ? 8.503 -6.899 5.524 1.00 79.56 84 LEU A CA 1
ATOM 662 C C . LEU A 1 84 ? 9.094 -7.513 4.247 1.00 79.56 84 LEU A C 1
ATOM 664 O O . LEU A 1 84 ? 8.369 -7.636 3.272 1.00 79.56 84 LEU A O 1
ATOM 668 N N . HIS A 1 85 ? 10.342 -7.992 4.258 1.00 83.12 85 HIS A N 1
ATOM 669 C CA . HIS A 1 85 ? 10.963 -8.577 3.059 1.00 83.12 85 HIS A CA 1
ATOM 670 C C . HIS A 1 85 ? 10.237 -9.835 2.568 1.00 83.12 85 HIS A C 1
ATOM 672 O O . HIS A 1 85 ? 10.121 -10.070 1.368 1.00 83.12 85 HIS A O 1
ATOM 678 N N . CYS A 1 86 ? 9.703 -10.641 3.487 1.00 85.00 86 CYS A N 1
ATOM 679 C CA . CYS A 1 86 ? 8.906 -11.805 3.110 1.00 85.00 86 CYS A CA 1
ATOM 680 C C . CYS A 1 86 ? 7.533 -11.403 2.558 1.00 85.00 86 CYS A C 1
ATOM 682 O O . CYS A 1 86 ? 7.052 -12.010 1.601 1.00 85.00 86 CYS A O 1
ATOM 684 N N . THR A 1 87 ? 6.900 -10.375 3.133 1.00 85.75 87 THR A N 1
ATOM 685 C CA . THR A 1 87 ? 5.662 -9.774 2.615 1.00 85.75 87 THR A CA 1
ATOM 686 C C . THR A 1 87 ? 5.874 -9.225 1.207 1.00 85.75 87 THR A C 1
ATOM 688 O O . THR A 1 87 ? 5.068 -9.492 0.318 1.00 85.75 87 THR A O 1
ATOM 691 N N . GLU A 1 88 ? 6.985 -8.530 0.983 1.00 88.50 88 GLU A N 1
ATOM 692 C CA . GLU A 1 88 ? 7.420 -8.022 -0.317 1.00 88.50 88 GLU A CA 1
ATOM 693 C C . GLU A 1 88 ? 7.635 -9.152 -1.329 1.00 88.50 88 GLU A C 1
ATOM 695 O O . GLU A 1 88 ? 7.051 -9.125 -2.414 1.00 88.50 88 GLU A O 1
ATOM 700 N N . LEU A 1 89 ? 8.407 -10.182 -0.962 1.00 90.38 89 LEU A N 1
ATOM 701 C CA . LEU A 1 89 ? 8.627 -11.356 -1.806 1.00 90.38 89 LEU A CA 1
ATOM 702 C C . LEU A 1 89 ? 7.307 -12.050 -2.146 1.00 90.38 89 LEU A C 1
ATOM 704 O O . LEU A 1 89 ? 7.075 -12.410 -3.301 1.00 90.38 89 LEU A O 1
ATOM 708 N N . CYS A 1 90 ? 6.422 -12.213 -1.163 1.00 90.31 90 CYS A N 1
ATOM 709 C CA . CYS A 1 90 ? 5.099 -12.782 -1.370 1.00 90.31 90 CYS A CA 1
ATOM 710 C C . CYS A 1 90 ? 4.305 -11.971 -2.391 1.00 90.31 90 CYS A C 1
ATOM 712 O O . CYS A 1 90 ? 3.847 -12.531 -3.382 1.00 90.31 90 CYS A O 1
ATOM 714 N N . ALA A 1 91 ? 4.175 -10.661 -2.182 1.00 89.06 91 ALA A N 1
ATOM 715 C CA . ALA A 1 91 ? 3.384 -9.799 -3.050 1.00 89.06 91 ALA A CA 1
ATOM 716 C C . ALA A 1 91 ? 3.933 -9.763 -4.484 1.00 89.06 91 ALA A C 1
ATOM 718 O O . ALA A 1 91 ? 3.165 -9.901 -5.439 1.00 89.06 91 ALA A O 1
ATOM 719 N N . VAL A 1 92 ? 5.253 -9.629 -4.644 1.00 92.38 92 VAL A N 1
ATOM 720 C CA . VAL A 1 92 ? 5.899 -9.565 -5.962 1.00 92.38 92 VAL A CA 1
ATOM 721 C C . VAL A 1 92 ? 5.836 -10.916 -6.675 1.00 92.38 92 VAL A C 1
ATOM 723 O O . VAL A 1 92 ? 5.420 -10.961 -7.831 1.00 92.38 92 VAL A O 1
ATOM 726 N N . SER A 1 93 ? 6.165 -12.025 -6.003 1.00 92.88 93 SER A N 1
ATOM 727 C CA . SER A 1 93 ? 6.103 -13.366 -6.611 1.00 92.88 93 SER A CA 1
ATOM 728 C C . SER A 1 93 ? 4.691 -13.721 -7.071 1.00 92.88 93 SER A C 1
ATOM 730 O O . SER A 1 93 ? 4.503 -14.184 -8.193 1.00 92.88 93 SER A O 1
ATOM 732 N N . GLN A 1 94 ? 3.686 -13.437 -6.243 1.00 90.06 94 GLN A N 1
ATOM 733 C CA . GLN A 1 94 ? 2.277 -13.622 -6.565 1.00 90.06 94 GLN A CA 1
ATOM 734 C C . GLN A 1 94 ? 1.846 -12.775 -7.764 1.00 90.06 94 GLN A C 1
ATOM 736 O O . GLN A 1 94 ? 1.228 -13.293 -8.694 1.00 90.06 94 GLN A O 1
ATOM 741 N N . GLN A 1 95 ? 2.202 -11.488 -7.778 1.00 91.00 95 GLN A N 1
ATOM 742 C CA . GLN A 1 95 ? 1.848 -10.591 -8.875 1.00 91.00 95 GLN A CA 1
ATOM 743 C C . GLN A 1 95 ? 2.492 -11.017 -10.200 1.00 91.00 95 GLN A C 1
ATOM 745 O O . GLN A 1 95 ? 1.810 -11.059 -11.223 1.00 91.00 95 GLN A O 1
ATOM 750 N N . LEU A 1 96 ? 3.782 -11.353 -10.193 1.00 93.12 96 LEU A N 1
ATOM 751 C CA . LEU A 1 96 ? 4.498 -11.745 -11.405 1.00 93.12 96 LEU A CA 1
ATOM 752 C C . LEU A 1 96 ? 4.091 -13.142 -11.897 1.00 93.12 96 LEU A C 1
ATOM 754 O O . LEU A 1 96 ? 3.959 -13.343 -13.104 1.00 93.12 96 LEU A O 1
ATOM 758 N N . ALA A 1 97 ? 3.830 -14.095 -10.997 1.00 92.88 97 ALA A N 1
ATOM 759 C CA . ALA A 1 97 ? 3.293 -15.406 -11.367 1.00 92.88 97 ALA A CA 1
ATOM 760 C C . ALA A 1 97 ? 1.869 -15.289 -11.936 1.00 92.88 97 ALA A C 1
ATOM 762 O O . ALA A 1 97 ? 1.579 -15.848 -12.991 1.00 92.88 97 ALA A O 1
ATOM 763 N N . GLY A 1 98 ? 0.997 -14.498 -11.300 1.00 89.50 98 GLY A N 1
ATOM 764 C CA . GLY A 1 98 ? -0.361 -14.239 -11.792 1.00 89.50 98 GLY A CA 1
ATOM 765 C C . GLY A 1 98 ? -0.393 -13.528 -13.150 1.00 89.50 98 GLY A C 1
ATOM 766 O O . GLY A 1 98 ? -1.319 -13.733 -13.931 1.00 89.50 98 GLY A O 1
ATOM 767 N N . ALA A 1 99 ? 0.638 -12.738 -13.461 1.00 90.50 99 ALA A N 1
ATOM 768 C CA . ALA A 1 99 ? 0.830 -12.115 -14.769 1.00 90.50 99 ALA A CA 1
ATOM 769 C C . ALA A 1 99 ? 1.485 -13.043 -15.816 1.00 90.50 99 ALA A C 1
ATOM 771 O O . ALA A 1 99 ? 1.672 -12.633 -16.962 1.00 90.50 99 ALA A O 1
ATOM 772 N N . GLY A 1 100 ? 1.857 -14.274 -15.444 1.00 92.31 100 GLY A N 1
ATOM 773 C CA . GLY A 1 100 ? 2.551 -15.221 -16.320 1.00 92.31 100 GLY A CA 1
ATOM 774 C C . GLY A 1 100 ? 4.002 -14.840 -16.638 1.00 92.31 100 GLY A C 1
ATOM 775 O O . GLY A 1 100 ? 4.553 -15.337 -17.617 1.00 92.31 100 GLY A O 1
ATOM 776 N N . VAL A 1 101 ? 4.613 -13.951 -15.847 1.00 94.19 101 VAL A N 1
ATOM 777 C CA . VAL A 1 101 ? 6.030 -13.567 -15.980 1.00 94.19 101 VAL A CA 1
ATOM 778 C C . VAL A 1 101 ? 6.925 -14.643 -15.371 1.00 94.19 101 VAL A C 1
ATOM 780 O O . VAL A 1 101 ? 7.915 -15.042 -15.978 1.00 94.19 101 VAL A O 1
ATOM 783 N N . LEU A 1 102 ? 6.567 -15.137 -14.182 1.00 94.31 102 LEU A N 1
ATOM 784 C CA . LEU A 1 102 ? 7.303 -16.204 -13.507 1.00 94.31 102 LEU A CA 1
ATOM 785 C C . LEU A 1 102 ? 6.664 -17.564 -13.789 1.00 94.31 102 LEU A C 1
ATOM 787 O O . LEU A 1 102 ? 5.463 -17.747 -13.603 1.00 94.31 102 LEU A O 1
ATOM 791 N N . SER A 1 103 ? 7.493 -18.542 -14.151 1.00 92.19 103 SER A N 1
ATOM 792 C CA . SER A 1 103 ? 7.095 -19.951 -14.285 1.00 92.19 103 SER A CA 1
ATOM 793 C C . SER A 1 103 ? 7.311 -20.711 -12.970 1.00 92.19 103 SER A C 1
ATOM 795 O O . SER A 1 103 ? 8.009 -21.722 -12.933 1.00 92.19 103 SER A O 1
ATOM 797 N N . LEU A 1 104 ? 6.753 -20.200 -11.869 1.00 89.88 104 LEU A N 1
ATOM 798 C CA . LEU A 1 104 ? 6.825 -20.830 -10.547 1.00 89.88 104 LEU A CA 1
ATOM 799 C C . LEU A 1 104 ? 5.470 -20.804 -9.842 1.00 89.88 104 LEU A C 1
ATOM 801 O O . LEU A 1 104 ? 4.635 -19.949 -10.121 1.00 89.88 104 LEU A O 1
ATOM 805 N N . ASP A 1 105 ? 5.276 -21.724 -8.897 1.00 89.50 105 ASP A N 1
ATOM 806 C CA . ASP A 1 105 ? 4.140 -21.703 -7.973 1.00 89.50 105 ASP A CA 1
ATOM 807 C C . ASP A 1 105 ? 4.535 -20.952 -6.687 1.00 89.50 105 ASP A C 1
ATOM 809 O O . ASP A 1 105 ? 5.359 -21.469 -5.917 1.00 89.50 105 ASP A O 1
ATOM 813 N N . PRO A 1 106 ? 3.944 -19.771 -6.402 1.00 88.94 106 PRO A N 1
ATOM 814 C CA . PRO A 1 106 ? 4.220 -19.031 -5.174 1.00 88.94 106 PRO A CA 1
ATOM 815 C C . PRO A 1 106 ? 3.969 -19.858 -3.905 1.00 88.94 106 PRO A C 1
ATOM 817 O O . PRO A 1 106 ? 4.665 -19.674 -2.910 1.00 88.94 106 PRO A O 1
ATOM 820 N N . ASN A 1 107 ? 3.026 -20.812 -3.920 1.00 88.31 107 ASN A N 1
ATOM 821 C CA . ASN A 1 107 ? 2.768 -21.666 -2.758 1.00 88.31 107 ASN A CA 1
ATOM 822 C C . ASN A 1 107 ? 3.909 -22.634 -2.455 1.00 88.31 107 ASN A C 1
ATOM 824 O O . ASN A 1 107 ? 4.088 -23.013 -1.295 1.00 88.31 107 ASN A O 1
ATOM 828 N N . ARG A 1 108 ? 4.657 -23.051 -3.480 1.00 90.31 108 ARG A N 1
ATOM 829 C CA . ARG A 1 108 ? 5.849 -23.878 -3.313 1.00 90.31 108 ARG A CA 1
ATOM 830 C C . ARG A 1 108 ? 7.029 -23.032 -2.850 1.00 90.31 108 ARG A C 1
ATOM 832 O O . ARG A 1 108 ? 7.670 -23.420 -1.881 1.00 90.31 108 ARG A O 1
ATOM 839 N N . LEU A 1 109 ? 7.265 -21.889 -3.500 1.00 89.88 109 LEU A N 1
ATOM 840 C CA . LEU A 1 109 ? 8.371 -20.977 -3.179 1.00 89.88 109 LEU A CA 1
ATOM 841 C C . LEU A 1 109 ? 8.336 -20.521 -1.714 1.00 89.88 109 LEU A C 1
ATOM 843 O O . LEU A 1 109 ? 9.352 -20.490 -1.033 1.00 89.88 109 LEU A O 1
ATOM 847 N N . LEU A 1 110 ? 7.150 -20.176 -1.222 1.00 90.75 110 LEU A N 1
ATOM 848 C CA . LEU A 1 110 ? 6.985 -19.510 0.067 1.00 90.75 110 LEU A CA 1
ATOM 849 C C . LEU A 1 110 ? 6.654 -20.475 1.222 1.00 90.75 110 LEU A C 1
ATOM 851 O O . LEU A 1 110 ? 6.320 -20.037 2.322 1.00 90.75 110 LEU A O 1
ATOM 855 N N . ARG A 1 111 ? 6.695 -21.795 0.988 1.00 90.12 111 ARG A N 1
ATOM 856 C CA . ARG A 1 111 ? 6.237 -22.798 1.965 1.00 90.12 111 ARG A CA 1
ATOM 857 C C . ARG A 1 111 ? 7.041 -22.775 3.261 1.00 90.12 111 ARG A C 1
ATOM 859 O O . ARG A 1 111 ? 6.446 -22.850 4.329 1.00 90.12 111 ARG A O 1
ATOM 866 N N . GLU A 1 112 ? 8.361 -22.693 3.159 1.00 85.25 112 GLU A N 1
ATOM 867 C CA . GLU A 1 112 ? 9.262 -22.706 4.320 1.00 85.25 112 GLU A CA 1
ATOM 868 C C . GLU A 1 112 ? 9.110 -21.421 5.145 1.00 85.25 112 GLU A C 1
ATOM 870 O O . GLU A 1 112 ? 9.061 -21.445 6.376 1.00 85.25 112 GLU A O 1
ATOM 875 N N . TRP A 1 113 ? 8.906 -20.301 4.452 1.00 87.88 113 TRP A N 1
ATOM 876 C CA . TRP A 1 113 ? 8.646 -19.001 5.056 1.00 87.88 113 TRP A CA 1
ATOM 877 C C . TRP A 1 113 ? 7.337 -18.971 5.852 1.00 87.88 113 TRP A C 1
ATOM 879 O O . TRP A 1 113 ? 7.285 -18.326 6.896 1.00 87.88 113 TRP A O 1
ATOM 889 N N . ASP A 1 114 ? 6.302 -19.703 5.426 1.00 92.25 114 ASP A N 1
ATOM 890 C CA . ASP A 1 114 ? 5.009 -19.745 6.126 1.00 92.25 114 ASP A CA 1
ATOM 891 C C . ASP A 1 114 ? 5.141 -20.141 7.596 1.00 92.25 114 ASP A C 1
ATOM 893 O O . ASP A 1 114 ? 4.553 -19.505 8.471 1.00 92.25 114 ASP A O 1
ATOM 897 N N . GLU A 1 115 ? 5.912 -21.188 7.876 1.00 90.75 115 GLU A N 1
ATOM 898 C CA . GLU A 1 115 ? 6.048 -21.735 9.226 1.00 90.75 115 GLU A CA 1
ATOM 899 C C . GLU A 1 115 ? 6.881 -20.808 10.117 1.00 90.75 115 GLU A C 1
ATOM 901 O O . GLU A 1 115 ? 6.497 -20.511 11.255 1.00 90.75 115 GLU A O 1
ATOM 906 N N . ILE A 1 116 ? 7.978 -20.276 9.568 1.00 89.75 116 ILE A N 1
ATOM 907 C CA . ILE A 1 116 ? 8.857 -19.325 10.255 1.00 89.75 116 ILE A CA 1
ATOM 908 C C . ILE A 1 116 ? 8.084 -18.049 10.601 1.00 89.75 116 ILE A C 1
ATOM 910 O O . ILE A 1 116 ? 8.088 -17.603 11.752 1.00 89.75 116 ILE A O 1
ATOM 914 N N . LEU A 1 117 ? 7.382 -17.467 9.627 1.00 92.31 117 LEU A N 1
ATOM 915 C CA . LEU A 1 117 ? 6.636 -16.222 9.806 1.00 92.31 117 LEU A CA 1
ATOM 916 C C . LEU A 1 117 ? 5.441 -16.402 10.737 1.00 92.31 117 LEU A C 1
ATOM 918 O O . LEU A 1 117 ? 5.155 -15.501 11.522 1.00 92.31 117 LEU A O 1
ATOM 922 N N . LEU A 1 118 ? 4.784 -17.565 10.725 1.00 95.00 118 LEU A N 1
ATOM 923 C CA . LEU A 1 118 ? 3.693 -17.861 11.654 1.00 95.00 118 LEU A CA 1
ATOM 924 C C . LEU A 1 118 ? 4.206 -17.923 13.097 1.00 95.00 118 LEU A C 1
ATOM 926 O O . LEU A 1 118 ? 3.616 -17.328 14.002 1.00 95.00 118 LEU A O 1
ATOM 930 N N . SER A 1 119 ? 5.339 -18.594 13.313 1.00 93.69 119 SER A N 1
ATOM 931 C CA . SER A 1 119 ? 5.996 -18.655 14.623 1.00 93.69 119 SER A CA 1
ATOM 932 C C . SER A 1 119 ? 6.415 -17.265 15.122 1.00 93.69 119 SER A C 1
ATOM 934 O O . SER A 1 119 ? 6.171 -16.904 16.283 1.00 93.69 119 SER A O 1
ATOM 936 N N . LYS A 1 120 ? 6.982 -16.438 14.235 1.00 92.38 120 LYS A N 1
ATOM 937 C CA . LYS A 1 120 ? 7.364 -15.058 14.557 1.00 92.38 120 LYS A CA 1
ATOM 938 C C . LYS A 1 120 ? 6.157 -14.160 14.838 1.00 92.38 120 LYS A C 1
ATOM 940 O O . LYS A 1 120 ? 6.190 -13.424 15.821 1.00 92.38 120 LYS A O 1
ATOM 945 N N . MET A 1 121 ? 5.076 -14.269 14.063 1.00 95.31 121 MET A N 1
ATOM 946 C CA . MET A 1 121 ? 3.821 -13.547 14.306 1.00 95.31 121 MET A CA 1
ATOM 947 C C . MET A 1 121 ? 3.267 -13.854 15.700 1.00 95.31 121 MET A C 1
ATOM 949 O O . MET A 1 121 ? 2.999 -12.940 16.477 1.00 95.31 121 MET A O 1
ATOM 953 N N . ARG A 1 122 ? 3.158 -15.141 16.051 1.00 96.25 122 ARG A N 1
ATOM 954 C CA . ARG A 1 122 ? 2.704 -15.586 17.379 1.00 96.25 122 ARG A CA 1
ATOM 955 C C . ARG A 1 122 ? 3.605 -15.067 18.496 1.00 96.25 122 ARG A C 1
ATOM 957 O O . ARG A 1 122 ? 3.128 -14.710 19.568 1.00 96.25 122 ARG A O 1
ATOM 964 N N . THR A 1 123 ? 4.912 -14.999 18.253 1.00 94.56 123 THR A N 1
ATOM 965 C CA . THR A 1 123 ? 5.866 -14.429 19.212 1.00 94.56 123 THR A CA 1
ATOM 966 C C . THR A 1 123 ? 5.666 -12.927 19.394 1.00 94.56 123 THR A C 1
ATOM 968 O O . THR A 1 123 ? 5.596 -12.480 20.536 1.00 94.56 123 THR A O 1
ATOM 971 N N . ALA A 1 124 ? 5.484 -12.170 18.308 1.00 93.00 124 ALA A N 1
ATOM 972 C CA . ALA A 1 124 ? 5.188 -10.740 18.371 1.00 93.00 124 ALA A CA 1
ATOM 973 C C . ALA A 1 124 ? 3.884 -10.461 19.141 1.00 93.00 124 ALA A C 1
ATOM 975 O O . ALA A 1 124 ? 3.857 -9.589 20.007 1.00 93.00 124 ALA A O 1
ATOM 976 N N . LEU A 1 125 ? 2.839 -11.263 18.906 1.00 94.19 125 LEU A N 1
ATOM 977 C CA . LEU A 1 125 ? 1.576 -11.189 19.647 1.00 94.19 125 LEU A CA 1
ATOM 978 C C . LEU A 1 125 ? 1.763 -11.439 21.149 1.00 94.19 125 LEU A C 1
ATOM 980 O O . LEU A 1 125 ? 1.315 -10.633 21.958 1.00 94.19 125 LEU A O 1
ATOM 984 N N . ARG A 1 126 ? 2.492 -12.497 21.535 1.00 94.44 126 ARG A N 1
ATOM 985 C CA . ARG A 1 126 ? 2.800 -12.786 22.952 1.00 94.44 126 ARG A CA 1
ATOM 986 C C . ARG A 1 126 ? 3.586 -11.669 23.638 1.00 94.44 126 ARG A C 1
ATOM 988 O O . ARG A 1 126 ? 3.458 -11.487 24.842 1.00 94.44 126 ARG A O 1
ATOM 995 N N . GLN A 1 127 ? 4.402 -10.940 22.882 1.00 92.75 127 GLN A N 1
ATOM 996 C CA . GLN A 1 127 ? 5.168 -9.788 23.361 1.00 92.75 127 GLN A CA 1
ATOM 997 C C . GLN A 1 127 ? 4.360 -8.481 23.346 1.00 92.75 127 GLN A C 1
ATOM 999 O O . GLN A 1 127 ? 4.921 -7.426 23.627 1.00 92.75 127 GLN A O 1
ATOM 1004 N N . MET A 1 128 ? 3.067 -8.524 23.001 1.00 91.06 128 MET A N 1
ATOM 1005 C CA . MET A 1 128 ? 2.210 -7.347 22.809 1.00 91.06 128 MET A CA 1
ATOM 1006 C C . MET A 1 128 ? 2.733 -6.372 21.737 1.00 91.06 128 MET A C 1
ATOM 1008 O O . MET A 1 128 ? 2.318 -5.214 21.684 1.00 91.06 128 MET A O 1
ATOM 1012 N N . ASN A 1 129 ? 3.607 -6.840 20.841 1.00 91.38 129 ASN A N 1
ATOM 1013 C CA . ASN A 1 129 ? 4.104 -6.081 19.700 1.00 91.38 129 ASN A CA 1
ATOM 1014 C C . ASN A 1 129 ? 3.166 -6.273 18.498 1.00 91.38 129 ASN A C 1
ATOM 1016 O O . ASN A 1 129 ? 3.425 -7.049 17.575 1.00 91.38 129 ASN A O 1
ATOM 1020 N N . VAL A 1 130 ? 2.020 -5.599 18.557 1.00 92.19 130 VAL A N 1
ATOM 1021 C CA . VAL A 1 130 ? 0.922 -5.795 17.605 1.00 92.19 130 VAL A CA 1
ATOM 1022 C C . VAL A 1 130 ? 1.044 -4.879 16.384 1.00 92.19 130 VAL A C 1
ATOM 1024 O O . VAL A 1 130 ? 0.969 -5.356 15.253 1.00 92.19 130 VAL A O 1
ATOM 1027 N N . GLY A 1 131 ? 1.193 -3.571 16.610 1.00 87.12 131 GLY A N 1
ATOM 1028 C CA . GLY A 1 131 ? 1.003 -2.532 15.594 1.00 87.12 131 GLY A CA 1
ATOM 1029 C C . GLY A 1 131 ? 2.111 -2.423 14.541 1.00 87.12 131 GLY A C 1
ATOM 1030 O O . GLY A 1 131 ? 3.267 -2.761 14.784 1.00 87.12 131 GLY A O 1
ATOM 1031 N N . GLY A 1 132 ? 1.738 -1.878 13.380 1.00 90.50 132 GLY A N 1
ATOM 1032 C CA . GLY A 1 132 ? 2.659 -1.530 12.298 1.00 90.50 132 GLY A CA 1
ATOM 1033 C C . GLY A 1 132 ? 2.998 -2.661 11.327 1.00 90.50 132 GLY A C 1
ATOM 1034 O O . GLY A 1 132 ? 3.291 -3.787 11.730 1.00 90.50 132 GLY A O 1
ATOM 1035 N N . PHE A 1 133 ? 2.998 -2.347 10.030 1.00 90.81 133 PHE A N 1
ATOM 1036 C CA . PHE A 1 133 ? 3.420 -3.284 8.985 1.00 90.81 133 PHE A CA 1
ATOM 1037 C C . PHE A 1 133 ? 4.925 -3.571 8.994 1.00 90.81 133 PHE A C 1
ATOM 1039 O O . PHE A 1 133 ? 5.335 -4.636 8.541 1.00 90.81 133 PHE A O 1
ATOM 1046 N N . ALA A 1 134 ? 5.748 -2.673 9.534 1.00 86.06 134 ALA A N 1
ATOM 1047 C CA . ALA A 1 134 ? 7.190 -2.887 9.613 1.00 86.06 134 ALA A CA 1
ATOM 1048 C C . ALA A 1 134 ? 7.654 -3.396 10.982 1.00 86.06 134 ALA A C 1
ATOM 1050 O O . ALA A 1 134 ? 8.677 -4.074 11.069 1.00 86.06 134 ALA A O 1
ATOM 1051 N N . THR A 1 135 ? 6.924 -3.072 12.051 1.00 84.56 135 THR A N 1
ATOM 1052 C CA . THR A 1 135 ? 7.424 -3.247 13.423 1.00 84.56 135 THR A CA 1
ATOM 1053 C C . THR A 1 135 ? 6.764 -4.361 14.216 1.00 84.56 135 THR A C 1
ATOM 1055 O O . THR A 1 135 ? 7.396 -4.854 15.148 1.00 84.56 135 THR A O 1
ATOM 1058 N N . GLY A 1 136 ? 5.539 -4.774 13.877 1.00 89.56 136 GLY A N 1
ATOM 1059 C CA . GLY A 1 136 ? 4.747 -5.666 14.726 1.00 89.56 136 GLY A CA 1
ATOM 1060 C C . GLY A 1 136 ? 4.054 -6.809 13.997 1.00 89.56 136 GLY A C 1
ATOM 1061 O O . GLY A 1 136 ? 4.316 -7.106 12.827 1.00 89.56 136 GLY A O 1
ATOM 1062 N N . ALA A 1 137 ? 3.148 -7.472 14.719 1.00 93.88 137 ALA A N 1
ATOM 1063 C CA . ALA A 1 137 ? 2.354 -8.597 14.232 1.00 93.88 137 ALA A CA 1
ATOM 1064 C C . ALA A 1 137 ? 1.614 -8.288 12.915 1.00 93.88 137 ALA A C 1
ATOM 1066 O O . ALA A 1 137 ? 1.434 -9.187 12.094 1.00 93.88 137 ALA A O 1
ATOM 1067 N N . MET A 1 138 ? 1.229 -7.027 12.676 1.00 94.06 138 MET A N 1
ATOM 1068 C CA . MET A 1 138 ? 0.532 -6.628 11.446 1.00 94.06 138 MET A CA 1
ATOM 1069 C C . MET A 1 138 ? 1.369 -6.800 10.175 1.00 94.06 138 MET A C 1
ATOM 1071 O O . MET A 1 138 ? 0.790 -7.065 9.125 1.00 94.06 138 MET A O 1
ATOM 1075 N N . GLY A 1 139 ? 2.702 -6.721 10.241 1.00 91.44 139 GLY A N 1
ATOM 1076 C CA . GLY A 1 139 ? 3.560 -7.016 9.087 1.00 91.44 139 GLY A CA 1
ATOM 1077 C C . GLY A 1 139 ? 3.416 -8.460 8.606 1.00 91.44 139 GLY A C 1
ATOM 1078 O O . GLY A 1 139 ? 3.232 -8.715 7.416 1.00 91.44 139 GLY A O 1
ATOM 1079 N N . TYR A 1 140 ? 3.400 -9.404 9.551 1.00 93.88 140 TYR A N 1
ATOM 1080 C CA . TYR A 1 140 ? 3.107 -10.813 9.274 1.00 93.88 140 TYR A CA 1
ATOM 1081 C C . TYR A 1 140 ? 1.642 -11.017 8.870 1.00 93.88 140 TYR A C 1
ATOM 1083 O O . TYR A 1 140 ? 1.345 -11.821 7.990 1.00 93.88 140 TYR A O 1
ATOM 1091 N N . GLY A 1 141 ? 0.717 -10.266 9.476 1.00 94.94 141 GLY A N 1
ATOM 1092 C CA . GLY A 1 141 ? -0.690 -10.258 9.081 1.00 94.94 141 GLY A CA 1
ATOM 1093 C C . GLY A 1 141 ? -0.872 -9.900 7.606 1.00 94.94 141 GLY A C 1
ATOM 1094 O O . GLY A 1 141 ? -1.598 -10.591 6.897 1.00 94.94 141 GLY A O 1
ATOM 1095 N N . LEU A 1 142 ? -0.159 -8.882 7.116 1.00 92.81 142 LEU A N 1
ATOM 1096 C CA . LEU A 1 142 ? -0.181 -8.478 5.708 1.00 92.81 142 LEU A CA 1
ATOM 1097 C C . LEU A 1 142 ? 0.371 -9.573 4.776 1.00 92.81 142 LEU A C 1
ATOM 1099 O O . LEU A 1 142 ? -0.209 -9.820 3.712 1.00 92.81 142 LEU A O 1
ATOM 1103 N N . TYR A 1 143 ? 1.432 -10.276 5.193 1.00 93.44 143 TYR A N 1
ATOM 1104 C CA . TYR A 1 143 ? 1.930 -11.469 4.495 1.00 93.44 143 TYR A CA 1
ATOM 1105 C C . TYR A 1 143 ? 0.840 -12.542 4.392 1.00 93.44 143 TYR A C 1
ATOM 1107 O O . TYR A 1 143 ? 0.482 -12.967 3.292 1.00 93.44 143 TYR A O 1
ATOM 1115 N N . PHE A 1 144 ? 0.255 -12.952 5.522 1.00 95.38 144 PHE A N 1
ATOM 1116 C CA . PHE A 1 144 ? -0.746 -14.019 5.531 1.00 95.38 144 PHE A CA 1
ATOM 1117 C C . PHE A 1 144 ? -2.041 -13.624 4.830 1.00 95.38 144 PHE A C 1
ATOM 1119 O O . PHE A 1 144 ? -2.702 -14.486 4.253 1.00 95.38 144 PHE A O 1
ATOM 1126 N N . LEU A 1 145 ? -2.389 -12.337 4.816 1.00 94.00 145 LEU A N 1
ATOM 1127 C CA . LEU A 1 145 ? -3.540 -11.834 4.074 1.00 94.00 145 LEU A CA 1
ATOM 1128 C C . LEU A 1 145 ? -3.322 -12.008 2.567 1.00 94.00 145 LEU A C 1
ATOM 1130 O O . LEU A 1 145 ? -4.207 -12.484 1.852 1.00 94.00 145 LEU A O 1
ATOM 1134 N N . SER A 1 146 ? -2.108 -11.707 2.101 1.00 90.44 146 SER A N 1
ATOM 1135 C CA . SER A 1 146 ? -1.695 -11.940 0.715 1.00 90.44 146 SER A CA 1
ATOM 1136 C C . SER A 1 146 ? -1.678 -13.435 0.383 1.00 90.44 146 SER A C 1
ATOM 1138 O O . SER A 1 146 ? -2.170 -13.846 -0.668 1.00 90.44 146 SER A O 1
ATOM 1140 N N . ARG A 1 147 ? -1.201 -14.291 1.297 1.00 92.31 147 ARG A N 1
ATOM 1141 C CA . ARG A 1 147 ? -1.263 -15.755 1.134 1.00 92.31 147 ARG A CA 1
ATOM 1142 C C . ARG A 1 147 ? -2.695 -16.289 1.085 1.00 92.31 147 ARG A C 1
ATOM 1144 O O . ARG A 1 147 ? -2.983 -17.140 0.245 1.00 92.31 147 ARG A O 1
ATOM 1151 N N . ALA A 1 148 ? -3.600 -15.767 1.910 1.00 93.50 148 ALA A N 1
ATOM 1152 C CA . ALA A 1 148 ? -5.006 -16.168 1.940 1.00 93.50 148 ALA A CA 1
ATOM 1153 C C . ALA A 1 148 ? -5.750 -15.833 0.644 1.00 93.50 148 ALA A C 1
ATOM 1155 O O . ALA A 1 148 ? -6.632 -16.586 0.252 1.00 93.50 148 ALA A O 1
ATOM 1156 N N . CYS A 1 149 ? -5.356 -14.782 -0.078 1.00 87.81 149 CYS A N 1
ATOM 1157 C CA . CYS A 1 149 ? -5.927 -14.489 -1.397 1.00 87.81 149 CYS A CA 1
ATOM 1158 C C . CYS A 1 149 ? -5.614 -15.568 -2.451 1.00 87.81 149 CYS A C 1
ATOM 1160 O O . CYS A 1 149 ? -6.344 -15.686 -3.429 1.00 87.81 149 CYS A O 1
ATOM 1162 N N . TYR A 1 150 ? -4.546 -16.351 -2.259 1.00 86.38 150 TYR A N 1
ATOM 1163 C CA . TYR A 1 150 ? -4.113 -17.405 -3.187 1.00 86.38 150 TYR A CA 1
ATOM 1164 C C . TYR A 1 150 ? -4.424 -18.817 -2.688 1.00 86.38 150 TYR A C 1
ATOM 1166 O O . TYR A 1 150 ? -4.595 -19.729 -3.491 1.00 86.38 150 TYR A O 1
ATOM 1174 N N . ASN A 1 151 ? -4.472 -19.018 -1.372 1.00 91.25 151 ASN A N 1
ATOM 1175 C CA . ASN A 1 151 ? -4.840 -20.290 -0.757 1.00 91.25 151 ASN A CA 1
ATOM 1176 C C . ASN A 1 151 ? -5.705 -20.039 0.497 1.00 91.25 151 ASN A C 1
ATOM 1178 O O . ASN A 1 151 ? -5.200 -20.104 1.626 1.00 91.25 151 ASN A O 1
ATOM 1182 N N . PRO A 1 152 ? -6.997 -19.700 0.305 1.00 93.62 152 PRO A N 1
ATOM 1183 C CA . PRO A 1 152 ? -7.900 -19.343 1.397 1.00 93.62 152 PRO A CA 1
ATOM 1184 C C . PRO A 1 152 ? -8.012 -20.433 2.462 1.00 93.62 152 PRO A C 1
ATOM 1186 O O . PRO A 1 152 ? -7.932 -20.131 3.651 1.00 93.62 152 PRO A O 1
ATOM 1189 N N . ASP A 1 153 ? -8.131 -21.696 2.050 1.00 94.81 153 ASP A N 1
ATOM 1190 C CA . ASP A 1 153 ? -8.358 -22.822 2.962 1.00 94.81 153 ASP A CA 1
ATOM 1191 C C . ASP A 1 153 ? -7.229 -22.971 3.985 1.00 94.81 153 ASP A C 1
ATOM 1193 O O . ASP A 1 153 ? -7.478 -23.196 5.171 1.00 94.81 153 ASP A O 1
ATOM 1197 N N . ARG A 1 154 ? -5.978 -22.780 3.545 1.00 95.38 154 ARG A N 1
ATOM 1198 C CA . ARG A 1 154 ? -4.808 -22.882 4.421 1.00 95.38 154 ARG A CA 1
ATOM 1199 C C . ARG A 1 154 ? -4.634 -21.662 5.322 1.00 95.38 154 ARG A C 1
ATOM 1201 O O . ARG A 1 154 ? -4.273 -21.825 6.485 1.00 95.38 154 ARG A O 1
ATOM 1208 N N . PHE A 1 155 ? -4.842 -20.449 4.804 1.00 96.50 155 PHE A N 1
ATOM 1209 C CA . PHE A 1 155 ? -4.411 -19.226 5.500 1.00 96.50 155 PHE A CA 1
ATOM 1210 C C . PHE A 1 155 ? -5.536 -18.399 6.125 1.00 96.50 155 PHE A C 1
ATOM 1212 O O . PHE A 1 155 ? -5.266 -17.652 7.062 1.00 96.50 155 PHE A O 1
ATOM 1219 N N . ALA A 1 156 ? -6.799 -18.567 5.726 1.00 97.38 156 ALA A N 1
ATOM 1220 C CA . ALA A 1 156 ? -7.918 -17.939 6.431 1.00 97.38 156 ALA A CA 1
ATOM 1221 C C . ALA A 1 156 ? -7.985 -18.317 7.932 1.00 97.38 156 ALA A C 1
ATOM 1223 O O . ALA A 1 156 ? -8.292 -17.436 8.738 1.00 97.38 156 ALA A O 1
ATOM 1224 N N . PRO A 1 157 ? -7.650 -19.555 8.366 1.00 98.31 157 PRO A N 1
ATOM 1225 C CA . PRO A 1 157 ? -7.501 -19.868 9.790 1.00 98.31 157 PRO A CA 1
ATOM 1226 C C . PRO A 1 157 ? -6.454 -19.005 10.506 1.00 98.31 157 PRO A C 1
ATOM 1228 O O . PRO A 1 157 ? -6.695 -18.590 11.634 1.00 98.31 157 PRO A O 1
ATOM 1231 N N . VAL A 1 158 ? -5.336 -18.680 9.848 1.00 98.25 158 VAL A N 1
ATOM 1232 C CA . VAL A 1 158 ? -4.279 -17.818 10.409 1.00 98.25 158 VAL A CA 1
ATOM 1233 C C . VAL A 1 158 ? -4.773 -16.378 10.564 1.00 98.25 158 VAL A C 1
ATOM 1235 O O . VAL A 1 158 ? -4.522 -15.740 11.583 1.00 98.25 158 VAL A O 1
ATOM 1238 N N . ILE A 1 159 ? -5.536 -15.873 9.589 1.00 98.25 159 ILE A N 1
ATOM 1239 C CA . ILE A 1 159 ? -6.174 -14.549 9.671 1.00 98.25 159 ILE A CA 1
ATOM 1240 C C . ILE A 1 159 ? -7.171 -14.482 10.830 1.00 98.25 159 ILE A C 1
ATOM 1242 O O . ILE A 1 159 ? -7.205 -13.486 11.557 1.00 98.25 159 ILE A O 1
ATOM 1246 N N . ARG A 1 160 ? -7.955 -15.548 11.036 1.00 98.12 160 ARG A N 1
ATOM 1247 C CA . ARG A 1 160 ? -8.858 -15.657 12.188 1.00 98.12 160 ARG A CA 1
ATOM 1248 C C . ARG A 1 160 ? -8.085 -15.696 13.501 1.00 98.12 160 ARG A C 1
ATOM 1250 O O . ARG A 1 160 ? -8.387 -14.893 14.366 1.00 98.12 160 ARG A O 1
ATOM 1257 N N . GLU A 1 161 ? -7.045 -16.520 13.616 1.00 98.19 161 GLU A N 1
ATOM 1258 C CA . GLU A 1 161 ? -6.187 -16.574 14.810 1.00 98.19 161 GLU A CA 1
ATOM 1259 C C . GLU A 1 161 ? -5.601 -15.197 15.165 1.00 98.19 161 GLU A C 1
ATOM 1261 O O . GLU A 1 161 ? -5.638 -14.775 16.324 1.00 98.19 161 GLU A O 1
ATOM 1266 N N . LEU A 1 162 ? -5.095 -14.467 14.166 1.00 97.75 162 LEU A N 1
ATOM 1267 C CA . LEU A 1 162 ? -4.583 -13.114 14.366 1.00 97.75 162 LEU A CA 1
ATOM 1268 C C . LEU A 1 162 ? -5.693 -12.160 14.830 1.00 97.75 162 LEU A C 1
ATOM 1270 O O . LEU A 1 162 ? -5.480 -11.378 15.749 1.00 97.75 162 LEU A O 1
ATOM 1274 N N . THR A 1 163 ? -6.884 -12.246 14.239 1.00 97.88 163 THR A N 1
ATOM 1275 C CA . THR A 1 163 ? -8.043 -11.421 14.622 1.00 97.88 163 THR A CA 1
ATOM 1276 C C . THR A 1 163 ? -8.510 -11.708 16.049 1.00 97.88 163 THR A C 1
ATOM 1278 O O . THR A 1 163 ? -8.804 -10.778 16.796 1.00 97.88 163 THR A O 1
ATOM 1281 N N . ASP A 1 164 ? -8.529 -12.977 16.450 1.00 97.12 164 ASP A N 1
ATOM 1282 C CA . ASP A 1 164 ? -8.875 -13.411 17.806 1.00 97.12 164 ASP A CA 1
ATOM 1283 C C . ASP A 1 164 ? -7.864 -12.861 18.817 1.00 97.12 164 ASP A C 1
ATOM 1285 O O . ASP A 1 164 ? -8.233 -12.337 19.866 1.00 97.12 164 ASP A O 1
ATOM 1289 N N . SER A 1 165 ? -6.581 -12.911 18.456 1.00 96.94 165 SER A N 1
ATOM 1290 C CA . SER A 1 165 ? -5.499 -12.351 19.265 1.00 96.94 165 SER A CA 1
ATOM 1291 C C . SER A 1 165 ? -5.608 -10.829 19.380 1.00 96.94 165 SER A C 1
ATOM 1293 O O . SER A 1 165 ? -5.357 -10.274 20.446 1.00 96.94 165 SER A O 1
ATOM 1295 N N . LEU A 1 166 ? -6.006 -10.132 18.309 1.00 96.12 166 LEU A N 1
ATOM 1296 C CA . LEU A 1 166 ? -6.262 -8.692 18.363 1.00 96.12 166 LEU A CA 1
ATOM 1297 C C . LEU A 1 166 ? -7.368 -8.371 19.371 1.00 96.12 166 LEU A C 1
ATOM 1299 O O . LEU A 1 166 ? -7.176 -7.491 20.201 1.00 96.12 166 LEU A O 1
ATOM 1303 N N . ASP A 1 167 ? -8.484 -9.091 19.356 1.00 95.06 167 ASP A N 1
ATOM 1304 C CA . ASP A 1 167 ? -9.557 -8.868 20.331 1.00 95.06 167 ASP A CA 1
ATOM 1305 C C . ASP A 1 167 ? -9.083 -9.142 21.770 1.00 95.06 167 ASP A C 1
ATOM 1307 O O . ASP A 1 167 ? -9.287 -8.324 22.667 1.00 95.06 167 ASP A O 1
ATOM 1311 N N . GLN A 1 168 ? -8.338 -10.232 21.979 1.00 94.56 168 GLN A N 1
ATOM 1312 C CA . GLN A 1 168 ? -7.773 -10.587 23.285 1.00 94.56 168 GLN A CA 1
ATOM 1313 C C . GLN A 1 168 ? -6.807 -9.526 23.837 1.00 94.56 168 GLN A C 1
ATOM 1315 O O . GLN A 1 168 ? -6.804 -9.251 25.038 1.00 94.56 168 GLN A O 1
ATOM 1320 N N . TYR A 1 169 ? -5.954 -8.961 22.981 1.00 93.31 169 TYR A N 1
ATOM 1321 C CA . TYR A 1 169 ? -4.901 -8.021 23.375 1.00 93.31 169 TYR A CA 1
ATOM 1322 C C . TYR A 1 169 ? -5.314 -6.550 23.248 1.00 93.31 169 TYR A C 1
ATOM 1324 O O . TYR A 1 169 ? -4.488 -5.654 23.446 1.00 93.31 169 TYR A O 1
ATOM 1332 N N . ALA A 1 170 ? -6.576 -6.285 22.913 1.00 94.12 170 ALA A N 1
ATOM 1333 C CA . ALA A 1 170 ? -7.111 -4.941 22.812 1.00 94.12 170 ALA A CA 1
ATOM 1334 C C . ALA A 1 170 ? -7.173 -4.253 24.184 1.00 94.12 170 ALA A C 1
ATOM 1336 O O . ALA A 1 170 ? -7.816 -4.722 25.123 1.00 94.12 170 ALA A O 1
ATOM 1337 N N . ILE A 1 171 ? -6.590 -3.059 24.273 1.00 93.56 171 ILE A N 1
ATOM 1338 C CA . ILE A 1 171 ? -6.817 -2.139 25.387 1.00 93.56 171 ILE A CA 1
ATOM 1339 C C . ILE A 1 171 ? -8.077 -1.344 25.049 1.00 93.56 171 ILE A C 1
ATOM 1341 O O . ILE A 1 171 ? -8.046 -0.367 24.293 1.00 93.56 171 ILE A O 1
ATOM 1345 N N . SER A 1 172 ? -9.211 -1.819 25.567 1.00 93.06 172 SER A N 1
ATOM 1346 C CA . SER A 1 172 ? -10.536 -1.281 25.258 1.00 93.06 172 SER A CA 1
ATOM 1347 C C . SER A 1 172 ? -11.107 -0.464 26.415 1.00 93.06 172 SER A C 1
ATOM 1349 O O . SER A 1 172 ? -11.055 -0.867 27.574 1.00 93.06 172 SER A O 1
ATOM 1351 N N . SER A 1 173 ? -11.717 0.672 26.089 1.00 93.19 173 SER A N 1
ATOM 1352 C CA . SER A 1 173 ? -12.608 1.428 26.970 1.00 93.19 173 SER A CA 1
ATOM 1353 C C . SER A 1 173 ? -14.027 1.431 26.393 1.00 93.19 173 SER A C 1
ATOM 1355 O O . SER A 1 173 ? -14.333 0.725 25.426 1.00 93.19 173 SER A O 1
ATOM 1357 N N . GLN A 1 174 ? -14.931 2.233 26.963 1.00 91.19 174 GLN A N 1
ATOM 1358 C CA . GLN A 1 174 ? -16.262 2.414 26.378 1.00 91.19 174 GLN A CA 1
ATOM 1359 C C . GLN A 1 174 ? -16.201 3.019 24.964 1.00 91.19 174 GLN A C 1
ATOM 1361 O O . GLN A 1 174 ? -17.011 2.649 24.118 1.00 91.19 174 GLN A O 1
ATOM 1366 N N . GLN A 1 175 ? -15.228 3.896 24.687 1.00 91.75 175 GLN A N 1
ATOM 1367 C CA . GLN A 1 175 ? -15.189 4.701 23.456 1.00 91.75 175 GLN A CA 1
ATOM 1368 C C . GLN A 1 175 ? -13.972 4.440 22.558 1.00 91.75 175 GLN A C 1
ATOM 1370 O O . GLN A 1 175 ? -14.007 4.796 21.382 1.00 91.75 175 GLN A O 1
ATOM 1375 N N . ALA A 1 176 ? -12.912 3.827 23.086 1.00 94.56 176 ALA A N 1
ATOM 1376 C CA . ALA A 1 176 ? -11.632 3.688 22.400 1.00 94.56 176 ALA A CA 1
ATOM 1377 C C . ALA A 1 176 ? -11.097 2.255 22.461 1.00 94.56 176 ALA A C 1
ATOM 1379 O O . ALA A 1 176 ? -11.371 1.517 23.406 1.00 94.56 176 ALA A O 1
ATOM 1380 N N . CYS A 1 177 ? -10.330 1.871 21.443 1.00 94.88 177 CYS A N 1
ATOM 1381 C CA . CYS A 1 177 ? -9.619 0.599 21.374 1.00 94.88 177 CYS A CA 1
ATOM 1382 C C . CYS A 1 177 ? -8.248 0.832 20.741 1.00 94.88 177 CYS A C 1
ATOM 1384 O O . CYS A 1 177 ? -8.157 1.521 19.728 1.00 94.88 177 CYS A O 1
ATOM 1386 N N . HIS A 1 178 ? -7.193 0.293 21.346 1.00 94.38 178 HIS A N 1
ATOM 1387 C CA . HIS A 1 178 ? -5.835 0.348 20.810 1.00 94.38 178 HIS A CA 1
ATOM 1388 C C . HIS A 1 178 ? -5.012 -0.866 21.269 1.00 94.38 178 HIS A C 1
ATOM 1390 O O . HIS A 1 178 ? -5.429 -1.645 22.119 1.00 94.38 178 HIS A O 1
ATOM 1396 N N . TRP A 1 179 ? -3.827 -1.011 20.687 1.00 91.25 179 TRP A N 1
ATOM 1397 C CA . TRP A 1 179 ? -2.897 -2.131 20.828 1.00 91.25 179 TRP A CA 1
ATOM 1398 C C . TRP A 1 179 ? -1.487 -1.580 21.013 1.00 91.25 179 TRP A C 1
ATOM 1400 O O . TRP A 1 179 ? -0.693 -1.531 20.076 1.00 91.25 179 TRP A O 1
ATOM 1410 N N . CYS A 1 180 ? -1.226 -1.050 22.200 1.00 81.06 180 CYS A N 1
ATOM 1411 C CA . CYS A 1 180 ? 0.106 -0.755 22.713 1.00 81.06 180 CYS A CA 1
ATOM 1412 C C . CYS A 1 180 ? -0.067 -0.384 24.190 1.00 81.06 180 CYS A C 1
ATOM 1414 O O . CYS A 1 180 ? -0.829 0.543 24.460 1.00 81.06 180 CYS A O 1
ATOM 1416 N N . PRO A 1 181 ? 0.588 -1.070 25.139 1.00 63.94 181 PRO A N 1
ATOM 1417 C CA . PRO A 1 181 ? 0.493 -0.710 26.552 1.00 63.94 181 PRO A CA 1
ATOM 1418 C C . PRO A 1 181 ? 1.245 0.587 26.902 1.00 63.94 181 PRO A C 1
ATOM 1420 O O . PRO A 1 181 ? 1.061 1.110 27.998 1.00 63.94 181 PRO A O 1
ATOM 1423 N N . ASP A 1 182 ? 2.085 1.107 26.001 1.00 72.62 182 ASP A N 1
ATOM 1424 C CA . ASP A 1 182 ? 2.810 2.364 26.202 1.00 72.62 182 ASP A CA 1
ATOM 1425 C C . ASP A 1 182 ? 1.904 3.595 25.995 1.00 72.62 182 ASP A C 1
ATOM 1427 O O . ASP A 1 182 ? 0.965 3.588 25.198 1.00 72.62 182 ASP A O 1
ATOM 1431 N N . GLN A 1 183 ? 2.226 4.694 26.681 1.00 62.53 183 GLN A N 1
ATOM 1432 C CA . GLN A 1 183 ? 1.490 5.961 26.653 1.00 62.53 183 GLN A CA 1
ATOM 1433 C C . GLN A 1 183 ? 1.487 6.628 25.268 1.00 62.53 183 GLN A C 1
ATOM 1435 O O . GLN A 1 183 ? 0.623 7.460 24.987 1.00 62.53 183 GLN A O 1
ATOM 1440 N N . ARG A 1 184 ? 2.444 6.290 24.392 1.00 80.75 184 ARG A N 1
ATOM 1441 C CA . ARG A 1 184 ? 2.551 6.843 23.033 1.00 80.75 184 ARG A CA 1
ATOM 1442 C C . ARG A 1 184 ? 2.209 5.795 21.988 1.00 80.75 184 ARG A C 1
ATOM 1444 O O . ARG A 1 184 ? 3.072 5.138 21.414 1.00 80.75 184 ARG A O 1
ATOM 1451 N N . VAL A 1 185 ? 0.918 5.681 21.706 1.00 85.06 185 VAL A N 1
ATOM 1452 C CA . VAL A 1 185 ? 0.419 4.815 20.640 1.00 85.06 185 VAL A CA 1
ATOM 1453 C C . VAL A 1 185 ? 0.847 5.372 19.279 1.00 85.06 185 VAL A C 1
ATOM 1455 O O . VAL A 1 185 ? 0.443 6.468 18.892 1.00 85.06 185 VAL A O 1
ATOM 1458 N N . ALA A 1 186 ? 1.639 4.607 18.527 1.00 91.44 186 ALA A N 1
ATOM 1459 C CA . ALA A 1 186 ? 1.949 4.935 17.140 1.00 91.44 186 ALA A CA 1
ATOM 1460 C C . ALA A 1 186 ? 0.674 4.875 16.279 1.00 91.44 186 ALA A C 1
ATOM 1462 O O . ALA A 1 186 ? -0.130 3.948 16.394 1.00 91.44 186 ALA A O 1
ATOM 1463 N N . LEU A 1 187 ? 0.489 5.859 15.397 1.00 93.06 187 LEU A N 1
ATOM 1464 C CA . LEU A 1 187 ? -0.762 6.033 14.645 1.00 93.06 187 LEU A CA 1
ATOM 1465 C C . LEU A 1 187 ? -0.686 5.531 13.195 1.00 93.06 187 LEU A C 1
ATOM 1467 O O . LEU A 1 187 ? -1.713 5.194 12.616 1.00 93.06 187 LEU A O 1
ATOM 1471 N N . THR A 1 188 ? 0.515 5.463 12.622 1.00 93.88 188 THR A N 1
ATOM 1472 C CA . THR A 1 188 ? 0.742 5.288 11.178 1.00 93.88 188 THR A CA 1
ATOM 1473 C C . THR A 1 188 ? 0.654 3.829 10.716 1.00 93.88 188 THR A C 1
ATOM 1475 O O . THR A 1 188 ? 0.584 2.908 11.530 1.00 93.88 188 THR A O 1
ATOM 1478 N N . LEU A 1 189 ? 0.683 3.596 9.398 1.00 93.50 189 LEU A N 1
ATOM 1479 C CA . LEU A 1 189 ? 0.723 2.242 8.827 1.00 93.50 189 LEU A CA 1
ATOM 1480 C 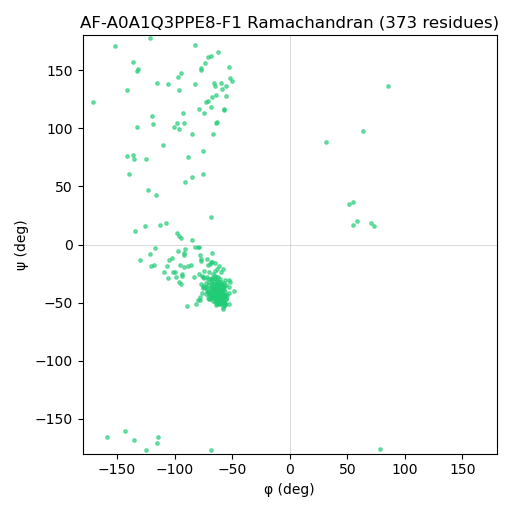C . LEU A 1 189 ? 2.035 1.516 9.138 1.00 93.50 189 LEU A C 1
ATOM 1482 O O . LEU A 1 189 ? 2.037 0.313 9.378 1.00 93.50 189 LEU A O 1
ATOM 1486 N N . TRP A 1 190 ? 3.157 2.233 9.156 1.00 91.06 190 TRP A N 1
ATOM 1487 C CA . TRP A 1 190 ? 4.462 1.609 9.368 1.00 91.06 190 TRP A CA 1
ATOM 1488 C C . TRP A 1 190 ? 4.601 1.020 10.773 1.00 91.06 190 TRP A C 1
ATOM 1490 O O . TRP A 1 190 ? 5.061 -0.109 10.924 1.00 91.06 190 TRP A O 1
ATOM 1500 N N . ASN A 1 191 ? 4.139 1.768 11.783 1.00 89.44 191 ASN A N 1
ATOM 1501 C CA . ASN A 1 191 ? 4.452 1.497 13.188 1.00 89.44 191 ASN A CA 1
ATOM 1502 C C . ASN A 1 191 ? 3.226 1.256 14.081 1.00 89.44 191 ASN A C 1
ATOM 1504 O O . ASN A 1 191 ? 3.386 0.957 15.260 1.00 89.44 191 ASN A O 1
ATOM 1508 N N . GLY A 1 192 ? 2.006 1.469 13.582 1.00 92.19 192 GLY A N 1
ATOM 1509 C CA . GLY A 1 192 ? 0.907 1.851 14.463 1.00 92.19 192 GLY A CA 1
ATOM 1510 C C . GLY A 1 192 ? -0.476 1.294 14.161 1.00 92.19 192 GLY A C 1
ATOM 1511 O O . GLY A 1 192 ? -0.663 0.277 13.490 1.00 92.19 192 GLY A O 1
ATOM 1512 N N . GLN A 1 193 ? -1.456 1.997 14.730 1.00 94.19 193 GLN A N 1
ATOM 1513 C CA . GLN A 1 193 ? -2.880 1.662 14.751 1.00 94.19 193 GLN A CA 1
ATOM 1514 C C . GLN A 1 193 ? -3.527 1.573 13.378 1.00 94.19 193 GLN A C 1
ATOM 1516 O O . GLN A 1 193 ? -4.358 0.691 13.151 1.00 94.19 193 GLN A O 1
ATOM 1521 N N . ALA A 1 194 ? -3.142 2.450 12.449 1.00 96.06 194 ALA A N 1
ATOM 1522 C CA . ALA A 1 194 ? -3.691 2.409 11.102 1.00 96.06 194 ALA A CA 1
ATOM 1523 C C . ALA A 1 194 ? -3.459 1.049 10.431 1.00 96.06 194 ALA A C 1
ATOM 1525 O O . ALA A 1 194 ? -4.328 0.594 9.693 1.00 96.06 194 ALA A O 1
ATOM 1526 N N . ALA A 1 195 ? -2.337 0.373 10.719 1.00 95.44 195 ALA A N 1
ATOM 1527 C CA . ALA A 1 195 ? -2.054 -0.956 10.180 1.00 95.44 195 ALA A CA 1
ATOM 1528 C C . ALA A 1 195 ? -3.080 -1.997 10.643 1.00 95.44 195 ALA A C 1
ATOM 1530 O O . ALA A 1 195 ? -3.544 -2.795 9.835 1.00 95.44 195 ALA A O 1
ATOM 1531 N N . VAL A 1 196 ? -3.470 -1.957 11.923 1.00 96.69 196 VAL A N 1
ATOM 1532 C CA . VAL A 1 196 ? -4.460 -2.881 12.498 1.00 96.69 196 VAL A CA 1
ATOM 1533 C C . VAL A 1 196 ? -5.833 -2.640 11.881 1.00 96.69 196 VAL A C 1
ATOM 1535 O O . VAL A 1 196 ? -6.474 -3.576 11.406 1.00 96.69 196 VAL A O 1
ATOM 1538 N N . ILE A 1 197 ? -6.265 -1.376 11.832 1.00 97.75 197 ILE A N 1
ATOM 1539 C CA . ILE A 1 197 ? -7.551 -0.990 11.235 1.00 97.75 197 ILE A CA 1
ATOM 1540 C C . ILE A 1 197 ? -7.609 -1.423 9.770 1.00 97.75 197 ILE A C 1
ATOM 1542 O O . ILE A 1 197 ? -8.599 -2.012 9.337 1.00 97.75 197 ILE A O 1
ATOM 1546 N N . LEU A 1 198 ? -6.543 -1.164 9.014 1.00 97.25 198 LEU A N 1
ATOM 1547 C CA . LEU A 1 198 ? -6.490 -1.498 7.601 1.00 97.25 198 LEU A CA 1
ATOM 1548 C C . LEU A 1 198 ? -6.438 -3.006 7.360 1.00 97.25 198 LEU A C 1
ATOM 1550 O O . LEU A 1 198 ? -7.147 -3.497 6.488 1.00 97.25 198 LEU A O 1
ATOM 1554 N N . PHE A 1 199 ? -5.655 -3.743 8.150 1.00 96.62 199 PHE A N 1
ATOM 1555 C CA . PHE A 1 199 ? -5.627 -5.203 8.102 1.00 96.62 199 PHE A CA 1
ATOM 1556 C C . PHE A 1 199 ? -7.024 -5.790 8.328 1.00 96.62 199 PHE A C 1
ATOM 1558 O O . PHE A 1 199 ? -7.494 -6.576 7.508 1.00 96.62 199 PHE A O 1
ATOM 1565 N N . LEU A 1 200 ? -7.712 -5.372 9.396 1.00 97.56 200 LEU A N 1
ATOM 1566 C CA . LEU A 1 200 ? -9.045 -5.870 9.727 1.00 97.56 200 LEU A CA 1
ATOM 1567 C C . LEU A 1 200 ? -10.082 -5.500 8.663 1.00 97.56 200 LEU A C 1
ATOM 1569 O O . LEU A 1 200 ? -10.912 -6.333 8.303 1.00 97.56 200 LEU A O 1
ATOM 1573 N N . ALA A 1 201 ? -10.024 -4.274 8.135 1.00 97.62 201 ALA A N 1
ATOM 1574 C CA . ALA A 1 201 ? -10.879 -3.858 7.031 1.00 97.62 201 ALA A CA 1
ATOM 1575 C C . ALA A 1 201 ? -10.656 -4.753 5.804 1.00 97.62 201 ALA A C 1
ATOM 1577 O O . ALA A 1 201 ? -11.607 -5.328 5.291 1.00 97.62 201 ALA A O 1
ATOM 1578 N N . CYS A 1 202 ? -9.410 -4.964 5.375 1.00 96.00 202 CYS A N 1
ATOM 1579 C CA . CYS A 1 202 ? -9.128 -5.830 4.230 1.00 96.00 202 CYS A CA 1
ATOM 1580 C C . CYS A 1 202 ? -9.525 -7.295 4.482 1.00 96.00 202 CYS A C 1
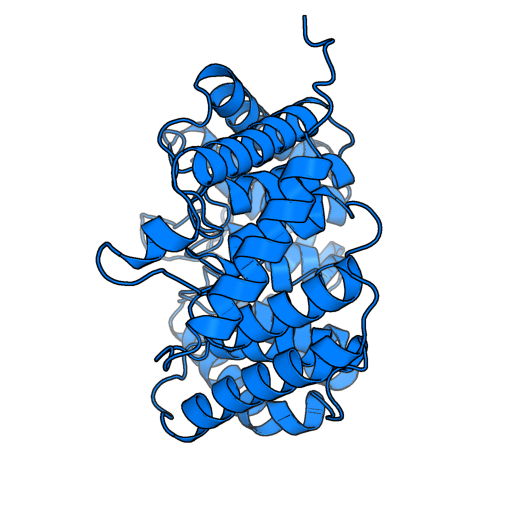ATOM 1582 O O . CYS A 1 202 ? -10.126 -7.921 3.614 1.00 96.00 202 CYS A O 1
ATOM 1584 N N . ALA A 1 203 ? -9.246 -7.845 5.667 1.00 96.75 203 ALA A N 1
ATOM 1585 C CA . ALA A 1 203 ? -9.631 -9.211 6.018 1.00 96.75 203 ALA A CA 1
ATOM 1586 C C . ALA A 1 203 ? -11.156 -9.413 5.988 1.00 96.75 203 ALA A C 1
ATOM 1588 O O . ALA A 1 203 ? -11.629 -10.463 5.546 1.00 96.75 203 ALA A O 1
ATOM 1589 N N . ALA A 1 204 ? -11.921 -8.415 6.436 1.00 97.62 204 ALA A N 1
ATOM 1590 C CA . ALA A 1 204 ? -13.378 -8.453 6.409 1.00 97.62 204 ALA A CA 1
ATOM 1591 C C . ALA A 1 204 ? -13.944 -8.219 4.997 1.00 97.62 204 ALA A C 1
ATOM 1593 O O . ALA A 1 204 ? -14.934 -8.847 4.626 1.00 97.62 204 ALA A O 1
ATOM 1594 N N . ASP A 1 205 ? -13.310 -7.358 4.195 1.00 95.69 205 ASP A N 1
ATOM 1595 C CA . ASP A 1 205 ? -13.669 -7.102 2.791 1.00 95.69 205 ASP A CA 1
ATOM 1596 C C . ASP A 1 205 ? -13.500 -8.365 1.930 1.00 95.69 205 ASP A C 1
ATOM 1598 O O . ASP A 1 205 ? -14.366 -8.695 1.124 1.00 95.69 205 ASP A O 1
ATOM 1602 N N . TYR A 1 206 ? -12.438 -9.142 2.167 1.00 95.25 206 TYR A N 1
ATOM 1603 C CA . TYR A 1 206 ? -12.220 -10.431 1.499 1.00 95.25 206 TYR A CA 1
ATOM 1604 C C . TYR A 1 206 ? -13.036 -11.596 2.075 1.00 95.25 206 TYR A C 1
ATOM 1606 O O . TYR A 1 206 ? -12.940 -12.714 1.574 1.00 95.25 206 TYR A O 1
ATOM 1614 N N . GLY A 1 207 ? -13.822 -11.372 3.131 1.00 96.75 207 GLY A N 1
ATOM 1615 C CA . GLY A 1 207 ? -14.650 -12.410 3.748 1.00 96.75 207 GLY A CA 1
ATOM 1616 C C . GLY A 1 207 ? -13.877 -13.452 4.565 1.00 96.75 207 GLY A C 1
ATOM 1617 O O . GLY A 1 207 ? -14.428 -14.503 4.888 1.00 96.75 207 GLY A O 1
ATOM 1618 N N . PHE A 1 208 ? -12.619 -13.189 4.940 1.00 97.00 208 PHE A N 1
ATOM 1619 C CA . PHE A 1 208 ? -11.853 -14.091 5.814 1.00 97.00 208 PHE A CA 1
ATOM 1620 C C . PHE A 1 208 ? -12.300 -14.017 7.279 1.00 97.00 208 PHE A C 1
ATOM 1622 O O . PHE A 1 208 ? -12.103 -14.974 8.037 1.00 97.00 208 PHE A O 1
ATOM 1629 N N . ILE A 1 209 ? -12.916 -12.896 7.663 1.00 97.38 209 ILE A N 1
ATOM 1630 C CA . ILE A 1 209 ? -13.526 -12.662 8.974 1.00 97.38 209 ILE A CA 1
ATOM 1631 C C . ILE A 1 209 ? -14.927 -12.062 8.813 1.00 97.38 209 ILE A C 1
ATOM 1633 O O . ILE A 1 209 ? -15.191 -11.315 7.873 1.00 97.38 209 ILE A O 1
ATOM 1637 N N . ASP A 1 210 ? -15.824 -12.366 9.751 1.00 97.38 210 ASP A N 1
ATOM 1638 C CA . ASP A 1 210 ? -17.169 -11.785 9.773 1.00 97.38 210 ASP A CA 1
ATOM 1639 C C . ASP A 1 210 ? -17.111 -10.301 10.170 1.00 97.38 210 ASP A C 1
ATOM 1641 O O . ASP A 1 210 ? -16.639 -9.953 11.257 1.00 97.38 210 ASP A O 1
ATOM 1645 N N . LYS A 1 211 ? -17.650 -9.427 9.309 1.00 97.62 211 LYS A N 1
ATOM 1646 C CA . LYS A 1 211 ? -17.766 -7.986 9.562 1.00 97.62 211 LYS A CA 1
ATOM 1647 C C . LYS A 1 211 ? -18.462 -7.694 10.896 1.00 97.62 211 LYS A C 1
ATOM 1649 O O . LYS A 1 211 ? -18.008 -6.829 11.642 1.00 97.62 211 LYS A O 1
ATOM 1654 N N . LYS A 1 212 ? -19.532 -8.421 11.235 1.00 97.50 212 LYS A N 1
ATOM 1655 C CA . LYS A 1 212 ? -20.300 -8.185 12.471 1.00 97.50 212 LYS A CA 1
ATOM 1656 C C . LYS A 1 212 ? -19.460 -8.430 13.716 1.00 97.50 212 LYS A C 1
ATOM 1658 O O . LYS A 1 212 ? -19.571 -7.686 14.686 1.00 97.50 212 LYS A O 1
ATOM 1663 N N . ARG A 1 213 ? -18.591 -9.441 13.665 1.00 96.38 213 ARG A N 1
ATOM 1664 C CA . ARG A 1 213 ? -17.726 -9.831 14.778 1.00 96.38 213 ARG A CA 1
ATOM 1665 C C . ARG A 1 213 ? -16.753 -8.722 15.169 1.00 96.38 213 ARG A C 1
ATOM 1667 O O . ARG A 1 213 ? -16.561 -8.466 16.350 1.00 96.38 213 ARG A O 1
ATOM 1674 N N . VAL A 1 214 ? -16.151 -8.061 14.183 1.00 97.25 214 VAL A N 1
ATOM 1675 C CA . VAL A 1 214 ? -15.107 -7.048 14.419 1.00 97.25 214 VAL A CA 1
ATOM 1676 C C . VAL A 1 214 ? -15.624 -5.610 14.412 1.00 97.25 214 VAL A C 1
ATOM 1678 O O . VAL A 1 214 ? -14.868 -4.697 14.741 1.00 97.25 214 VAL A O 1
ATOM 1681 N N . TYR A 1 215 ? -16.903 -5.393 14.085 1.00 97.81 215 TYR A N 1
ATOM 1682 C CA . TYR A 1 215 ? -17.500 -4.063 13.931 1.00 97.81 215 TYR A CA 1
ATOM 1683 C C . TYR A 1 215 ? -17.261 -3.160 15.149 1.00 97.81 215 TYR A C 1
ATOM 1685 O O . TYR A 1 215 ? -16.761 -2.044 15.016 1.00 97.81 215 TYR A O 1
ATOM 1693 N N . THR A 1 216 ? -17.565 -3.658 16.351 1.00 97.12 216 THR A N 1
ATOM 1694 C CA . THR A 1 216 ? -17.423 -2.886 17.596 1.00 97.12 216 THR A CA 1
ATOM 1695 C C . THR A 1 216 ? -15.966 -2.531 17.886 1.00 97.12 216 THR A C 1
ATOM 1697 O O . THR A 1 216 ? -15.664 -1.391 18.238 1.00 97.12 216 THR A O 1
ATOM 1700 N N . MET A 1 217 ? -15.056 -3.495 17.723 1.00 96.81 217 MET A N 1
ATOM 1701 C CA . MET A 1 217 ? -13.621 -3.309 17.951 1.00 96.81 217 MET A CA 1
ATOM 1702 C C . MET A 1 217 ? -13.041 -2.262 16.992 1.00 96.81 217 MET A C 1
ATOM 1704 O O . MET A 1 217 ? -12.382 -1.318 17.430 1.00 96.81 217 MET A O 1
ATOM 1708 N N . ILE A 1 218 ? -13.356 -2.374 15.699 1.00 97.31 218 ILE A N 1
ATOM 1709 C CA . ILE A 1 218 ? -12.911 -1.423 14.674 1.00 97.31 218 ILE A CA 1
ATOM 1710 C C . ILE A 1 218 ? -13.509 -0.046 14.913 1.00 97.31 218 ILE A C 1
ATOM 1712 O O . ILE A 1 218 ? -12.784 0.936 14.817 1.00 97.31 218 ILE A O 1
ATOM 1716 N N . GLY A 1 219 ? -14.785 0.053 15.287 1.00 97.94 219 GLY A N 1
ATOM 1717 C CA . GLY A 1 219 ? -15.401 1.347 15.567 1.00 97.94 219 GLY A CA 1
ATOM 1718 C C . GLY A 1 219 ? -14.720 2.095 16.701 1.00 97.94 219 GLY A C 1
ATOM 1719 O O . GLY A 1 219 ? -14.409 3.278 16.570 1.00 97.94 219 GLY A O 1
ATOM 1720 N N . LYS A 1 220 ? -14.394 1.393 17.787 1.00 97.94 220 LYS A N 1
ATOM 1721 C CA . LYS A 1 220 ? -13.617 1.971 18.887 1.00 97.94 220 LYS A CA 1
ATOM 1722 C C . LYS A 1 220 ? -12.194 2.355 18.460 1.00 97.94 220 LYS A C 1
ATOM 1724 O O . LYS A 1 220 ? -11.688 3.383 18.909 1.00 97.94 220 LYS A O 1
ATOM 1729 N N . ALA A 1 221 ? -11.552 1.570 17.595 1.00 97.19 221 ALA A N 1
ATOM 1730 C CA . ALA A 1 221 ? -10.217 1.878 17.079 1.00 97.19 221 ALA A CA 1
ATOM 1731 C C . ALA A 1 221 ? -10.218 3.089 16.129 1.00 97.19 221 ALA A C 1
ATOM 1733 O O . ALA A 1 221 ? -9.373 3.976 16.248 1.00 97.19 221 ALA A O 1
ATOM 1734 N N . VAL A 1 222 ? -11.208 3.180 15.238 1.00 97.81 222 VAL A N 1
ATOM 1735 C CA . VAL A 1 222 ? -11.439 4.324 14.344 1.00 97.81 222 VAL A CA 1
ATOM 1736 C C . VAL A 1 222 ? -11.699 5.596 15.144 1.00 97.81 222 VAL A C 1
ATOM 1738 O O . VAL A 1 222 ? -11.108 6.634 14.839 1.00 97.81 222 VAL A O 1
ATOM 1741 N N . ASN A 1 223 ? -12.532 5.519 16.187 1.00 96.25 223 ASN A N 1
ATOM 1742 C CA . ASN A 1 223 ? -12.808 6.648 17.074 1.00 96.25 223 ASN A CA 1
ATOM 1743 C C . ASN A 1 223 ? -11.540 7.114 17.794 1.00 96.25 223 ASN A C 1
ATOM 1745 O O . ASN A 1 223 ? -11.238 8.307 17.787 1.00 96.25 223 ASN A O 1
ATOM 1749 N N . PHE A 1 224 ? -10.772 6.178 18.363 1.00 95.75 224 PHE A N 1
ATOM 1750 C CA . PHE A 1 224 ? -9.495 6.481 19.006 1.00 95.75 224 PHE A CA 1
ATOM 1751 C C . PHE A 1 224 ? -8.532 7.181 18.041 1.00 95.75 224 PHE A C 1
ATOM 1753 O O . PHE A 1 224 ? -8.025 8.259 18.345 1.00 95.75 224 PHE A O 1
ATOM 1760 N N . LEU A 1 225 ? -8.312 6.600 16.860 1.00 95.12 225 LEU A N 1
ATOM 1761 C CA . LEU A 1 225 ? -7.367 7.125 15.880 1.00 95.12 225 LEU A CA 1
ATOM 1762 C C . LEU A 1 225 ? -7.802 8.496 15.342 1.00 95.12 225 LEU A C 1
ATOM 1764 O O . LEU A 1 225 ? -6.989 9.415 15.276 1.00 95.12 225 LEU A O 1
ATOM 1768 N N . SER A 1 226 ? -9.091 8.667 15.032 1.00 94.56 226 SER A N 1
ATOM 1769 C CA . SER A 1 226 ? -9.645 9.955 14.588 1.00 94.56 226 SER A CA 1
ATOM 1770 C C . SER A 1 226 ? -9.501 11.032 15.666 1.00 94.56 226 SER A C 1
ATOM 1772 O O . SER A 1 226 ? -9.147 12.169 15.359 1.00 94.56 226 SER A O 1
ATOM 1774 N N . PHE A 1 227 ? -9.736 10.681 16.936 1.00 93.50 227 PHE A N 1
ATOM 1775 C CA . PHE A 1 227 ? -9.538 11.594 18.059 1.00 93.50 227 PHE A CA 1
ATOM 1776 C C . PHE A 1 227 ? -8.073 12.029 18.172 1.00 93.50 227 PHE A C 1
ATOM 1778 O O . PHE A 1 227 ? -7.807 13.227 18.262 1.00 93.50 227 PHE A O 1
ATOM 1785 N N . GLN A 1 228 ? -7.123 11.091 18.108 1.00 92.31 228 GLN A N 1
ATOM 1786 C CA . GLN A 1 228 ? -5.693 11.407 18.191 1.00 92.31 228 GLN A CA 1
ATOM 1787 C C . GLN A 1 228 ? -5.248 12.354 17.067 1.00 92.31 228 GLN A C 1
ATOM 1789 O O . GLN A 1 228 ? -4.592 13.355 17.341 1.00 92.31 228 GLN A O 1
ATOM 1794 N N . LEU A 1 229 ? -5.673 12.115 15.823 1.00 90.50 229 LEU A N 1
ATOM 1795 C CA . LEU A 1 229 ? -5.310 12.957 14.672 1.00 90.50 229 LEU A CA 1
ATOM 1796 C C . LEU A 1 229 ? -5.894 14.374 14.728 1.00 90.50 229 LEU A C 1
ATOM 1798 O O . LEU A 1 229 ? -5.338 15.295 14.138 1.00 90.50 229 LEU A O 1
ATOM 1802 N N . LYS A 1 230 ? -7.016 14.568 15.430 1.00 88.00 230 LYS A N 1
ATOM 1803 C CA . LYS A 1 230 ? -7.603 15.901 15.634 1.00 88.00 230 LYS A CA 1
ATOM 1804 C C . LYS A 1 230 ? -6.854 16.722 16.685 1.00 88.00 230 LYS A C 1
ATOM 1806 O O . LYS A 1 230 ? -6.873 17.947 16.605 1.00 88.00 230 LYS A O 1
ATOM 1811 N N . HIS A 1 231 ? -6.203 16.063 17.643 1.00 87.44 231 HIS A N 1
ATOM 1812 C CA . HIS A 1 231 ? -5.540 16.716 18.780 1.00 87.44 231 HIS A CA 1
ATOM 1813 C C . HIS A 1 231 ? -4.013 16.751 18.667 1.00 87.44 231 HIS A C 1
ATOM 1815 O O . HIS A 1 231 ? -3.366 17.492 19.404 1.00 87.44 231 HIS A O 1
ATOM 1821 N N . GLN A 1 232 ? -3.428 15.980 17.752 1.00 84.06 232 GLN A N 1
ATOM 1822 C CA . GLN A 1 232 ? -2.009 16.053 17.428 1.00 84.06 232 GLN A CA 1
ATOM 1823 C C . GLN A 1 232 ? -1.783 16.981 16.225 1.00 84.06 232 GLN A C 1
ATOM 1825 O O . GLN A 1 232 ? -2.637 17.071 15.339 1.00 84.06 232 GLN A O 1
ATOM 1830 N N . PRO A 1 233 ? -0.646 17.698 16.170 1.00 78.94 233 PRO A N 1
ATOM 1831 C CA . PRO A 1 233 ? -0.281 18.433 14.970 1.00 78.94 233 PRO A CA 1
ATOM 1832 C C . PRO A 1 233 ? -0.173 17.458 13.795 1.00 78.94 233 PRO A C 1
ATOM 1834 O O . PRO A 1 233 ? 0.438 16.397 13.919 1.00 78.94 233 PRO A O 1
ATOM 1837 N N . PHE A 1 234 ? -0.766 17.832 12.659 1.00 76.12 234 PHE A N 1
ATOM 1838 C CA . PHE A 1 234 ? -0.661 17.051 11.428 1.00 76.12 234 PHE A CA 1
ATOM 1839 C C . PHE A 1 234 ? 0.810 16.845 11.084 1.00 76.12 234 PHE A C 1
ATOM 1841 O O . PHE A 1 234 ? 1.610 17.786 11.142 1.00 76.12 234 PHE A O 1
ATOM 1848 N N . SER A 1 235 ? 1.161 15.623 10.696 1.00 77.44 235 SER A N 1
ATOM 1849 C CA . SER A 1 235 ? 2.507 15.360 10.216 1.00 77.44 235 SER A CA 1
ATOM 1850 C C . SER A 1 235 ? 2.722 16.156 8.935 1.00 77.44 235 SER A C 1
ATOM 1852 O O . SER A 1 235 ? 1.924 16.082 7.998 1.00 77.44 235 SER A O 1
ATOM 1854 N N . ASN A 1 236 ? 3.817 16.915 8.867 1.00 77.12 236 ASN A N 1
ATOM 1855 C CA . ASN A 1 236 ? 4.195 17.602 7.634 1.00 77.12 236 ASN A CA 1
ATOM 1856 C C . ASN A 1 236 ? 4.634 16.615 6.543 1.00 77.12 236 ASN A C 1
ATOM 1858 O O . ASN A 1 236 ? 4.633 16.983 5.372 1.00 77.12 236 ASN A O 1
ATOM 1862 N N . LEU A 1 237 ? 4.924 15.361 6.899 1.00 83.44 237 LEU A N 1
ATOM 1863 C CA . LEU A 1 237 ? 5.428 14.346 5.985 1.00 83.44 237 LEU A CA 1
ATOM 1864 C C . LEU A 1 237 ? 4.343 13.855 5.017 1.00 83.44 237 LEU A C 1
ATOM 1866 O O . LEU A 1 237 ? 3.310 13.319 5.428 1.00 83.44 237 LEU A O 1
ATOM 1870 N N . LEU A 1 238 ? 4.595 13.978 3.712 1.00 86.00 238 LEU A N 1
ATOM 1871 C CA . LEU A 1 238 ? 3.712 13.462 2.663 1.00 86.00 238 LEU A CA 1
ATOM 1872 C C . LEU A 1 238 ? 3.997 11.978 2.379 1.00 86.00 238 LEU A C 1
ATOM 1874 O O . LEU A 1 238 ? 4.334 11.593 1.267 1.00 86.00 238 LEU A O 1
ATOM 1878 N N . SER A 1 239 ? 3.877 11.140 3.407 1.00 88.81 239 SER A N 1
ATOM 1879 C CA . SER A 1 239 ? 4.141 9.700 3.319 1.00 88.81 239 SER A CA 1
ATOM 1880 C C . SER A 1 239 ? 2.873 8.890 3.554 1.00 88.81 239 SER A C 1
ATOM 1882 O O . SER A 1 239 ? 2.093 9.180 4.463 1.00 88.81 239 SER A O 1
ATOM 1884 N N . VAL A 1 240 ? 2.699 7.827 2.769 1.00 89.56 240 VAL A N 1
ATOM 1885 C CA . VAL A 1 240 ? 1.676 6.804 3.018 1.00 89.56 240 VAL A CA 1
ATOM 1886 C C . VAL A 1 240 ? 2.020 6.019 4.286 1.00 89.56 240 VAL A C 1
ATOM 1888 O O . VAL A 1 240 ? 1.181 5.845 5.161 1.00 89.56 240 VAL A O 1
ATOM 1891 N N . HIS A 1 241 ? 3.271 5.598 4.442 1.00 88.56 241 HIS A N 1
ATOM 1892 C CA . HIS A 1 241 ? 3.673 4.721 5.543 1.00 88.56 241 HIS A CA 1
ATOM 1893 C C . HIS A 1 241 ? 3.779 5.455 6.882 1.00 88.56 241 HIS A C 1
ATOM 1895 O O . HIS A 1 241 ? 3.433 4.903 7.929 1.00 88.56 241 HIS A O 1
ATOM 1901 N N . LEU A 1 242 ? 4.261 6.700 6.851 1.00 88.56 242 LEU A N 1
ATOM 1902 C CA . LEU A 1 242 ? 4.670 7.460 8.035 1.00 88.56 242 LEU A CA 1
ATOM 1903 C C . LEU A 1 242 ? 3.838 8.726 8.282 1.00 88.56 242 LEU A C 1
ATOM 1905 O O . LEU A 1 242 ? 4.081 9.426 9.263 1.00 88.56 242 LEU A O 1
ATOM 1909 N N . GLY A 1 243 ? 2.888 9.046 7.406 1.00 89.94 243 GLY A N 1
ATOM 1910 C CA . GLY A 1 243 ? 2.096 10.270 7.483 1.00 89.94 243 GLY A CA 1
ATOM 1911 C C . GLY A 1 243 ? 0.596 10.024 7.581 1.00 89.94 243 GLY A C 1
ATOM 1912 O O . GLY A 1 243 ? 0.098 8.899 7.500 1.00 89.94 243 GLY A O 1
ATOM 1913 N N . ASP A 1 244 ? -0.140 11.126 7.702 1.00 92.50 244 ASP A N 1
ATOM 1914 C CA . ASP A 1 244 ? -1.600 11.114 7.849 1.00 92.50 244 ASP A CA 1
ATOM 1915 C C . ASP A 1 244 ? -2.320 10.631 6.585 1.00 92.50 244 ASP A C 1
ATOM 1917 O O . ASP A 1 244 ? -3.493 10.271 6.640 1.00 92.50 244 ASP A O 1
ATOM 1921 N N . LEU A 1 245 ? -1.620 10.579 5.446 1.00 93.38 245 LEU A N 1
ATOM 1922 C CA . LEU A 1 245 ? -2.172 10.102 4.183 1.00 93.38 245 LEU A CA 1
ATOM 1923 C C . LEU A 1 245 ? -2.542 8.613 4.252 1.00 93.38 245 LEU A C 1
ATOM 1925 O O . LEU A 1 245 ? -3.671 8.250 3.925 1.00 93.38 245 LEU A O 1
ATOM 1929 N N . GLY A 1 246 ? -1.636 7.748 4.722 1.00 94.12 246 GLY A N 1
ATOM 1930 C CA . GLY A 1 246 ? -1.958 6.325 4.884 1.00 94.12 246 GLY A CA 1
ATOM 1931 C C . GLY A 1 246 ? -2.891 6.059 6.059 1.00 94.12 246 GLY A C 1
ATOM 1932 O O . GLY A 1 246 ? -3.761 5.195 5.972 1.00 94.12 246 GLY A O 1
ATOM 1933 N N . THR A 1 247 ? -2.779 6.848 7.127 1.00 95.25 247 THR A N 1
ATOM 1934 C CA . THR A 1 247 ? -3.695 6.785 8.271 1.00 95.25 247 THR A CA 1
ATOM 1935 C C . THR A 1 247 ? -5.131 7.120 7.856 1.00 95.25 247 THR A C 1
ATOM 1937 O O . THR A 1 247 ? -6.055 6.358 8.133 1.00 95.25 247 THR A O 1
ATOM 1940 N N . GLY A 1 248 ? -5.329 8.216 7.118 1.00 96.50 248 GLY A N 1
ATOM 1941 C CA . GLY A 1 248 ? -6.625 8.592 6.557 1.00 96.50 248 GLY A CA 1
ATOM 1942 C C . GLY A 1 248 ? -7.149 7.555 5.563 1.00 96.50 248 GLY A C 1
ATOM 1943 O O . GLY A 1 248 ? -8.337 7.238 5.573 1.00 96.50 248 GLY A O 1
ATOM 1944 N N . TYR A 1 249 ? -6.269 6.953 4.757 1.00 96.94 249 TYR A N 1
ATOM 1945 C CA . TYR A 1 249 ? -6.652 5.855 3.870 1.00 96.94 249 TYR A CA 1
ATOM 1946 C C . TYR A 1 249 ? -7.158 4.626 4.644 1.00 96.94 249 TYR A C 1
ATOM 1948 O O . TYR A 1 249 ? -8.178 4.047 4.267 1.00 96.94 249 TYR A O 1
ATOM 1956 N N . ALA A 1 250 ? -6.491 4.235 5.735 1.00 97.44 250 ALA A N 1
ATOM 1957 C CA . ALA A 1 250 ? -6.935 3.128 6.584 1.00 97.44 250 ALA A CA 1
ATOM 1958 C C . ALA A 1 250 ? -8.352 3.361 7.127 1.00 97.44 250 ALA A C 1
ATOM 1960 O O . ALA A 1 250 ? -9.204 2.473 7.049 1.00 97.44 250 ALA A O 1
ATOM 1961 N N . LEU A 1 251 ? -8.623 4.580 7.607 1.00 98.19 251 LEU A N 1
ATOM 1962 C CA . LEU A 1 251 ? -9.946 4.987 8.080 1.00 98.19 251 LEU A CA 1
ATOM 1963 C C . LEU A 1 251 ? -10.992 4.962 6.957 1.00 98.19 251 LEU A C 1
ATOM 1965 O O . LEU A 1 251 ? -12.099 4.466 7.164 1.00 98.19 251 LEU A O 1
ATOM 1969 N N . LEU A 1 252 ? -10.636 5.433 5.756 1.00 98.19 252 LEU A N 1
ATOM 1970 C CA . LEU A 1 252 ? -11.529 5.417 4.595 1.00 98.19 252 LEU A CA 1
ATOM 1971 C C . LEU A 1 252 ? -11.916 3.983 4.229 1.00 98.19 252 LEU A C 1
ATOM 1973 O O . LEU A 1 252 ? -13.094 3.692 4.029 1.00 98.19 252 LEU A O 1
ATOM 1977 N N . ARG A 1 253 ? -10.938 3.071 4.181 1.00 97.50 253 ARG A N 1
ATOM 1978 C CA . ARG A 1 253 ? -11.184 1.655 3.885 1.00 97.50 253 ARG A CA 1
ATOM 1979 C C . ARG A 1 253 ? -12.045 0.982 4.938 1.00 97.50 253 ARG A C 1
ATOM 1981 O O . ARG A 1 253 ? -12.929 0.217 4.561 1.00 97.50 253 ARG A O 1
ATOM 1988 N N . ALA A 1 254 ? -11.841 1.284 6.219 1.00 98.38 254 ALA A N 1
ATOM 1989 C CA . ALA A 1 254 ? -12.732 0.809 7.271 1.00 98.38 254 ALA A CA 1
ATOM 1990 C C . ALA A 1 254 ? -14.162 1.329 7.049 1.00 98.38 254 ALA A C 1
ATOM 1992 O O . ALA A 1 254 ? -15.098 0.539 6.975 1.00 98.38 254 ALA A O 1
ATOM 1993 N N . GLY A 1 255 ? -14.338 2.634 6.837 1.00 98.50 255 GLY A N 1
ATOM 1994 C CA . GLY A 1 255 ? -15.657 3.210 6.573 1.00 98.50 255 GLY A CA 1
ATOM 1995 C C . GLY A 1 255 ? -16.367 2.595 5.361 1.00 98.50 255 GLY A C 1
ATOM 1996 O O . GLY A 1 255 ? -17.568 2.351 5.425 1.00 98.50 255 GLY A O 1
ATOM 1997 N N . GLN A 1 256 ? -15.642 2.301 4.278 1.00 97.88 256 GLN A N 1
ATOM 1998 C CA . GLN A 1 256 ? -16.198 1.634 3.093 1.00 97.88 256 GLN A CA 1
ATOM 1999 C C . GLN A 1 256 ? -16.545 0.165 3.361 1.00 97.88 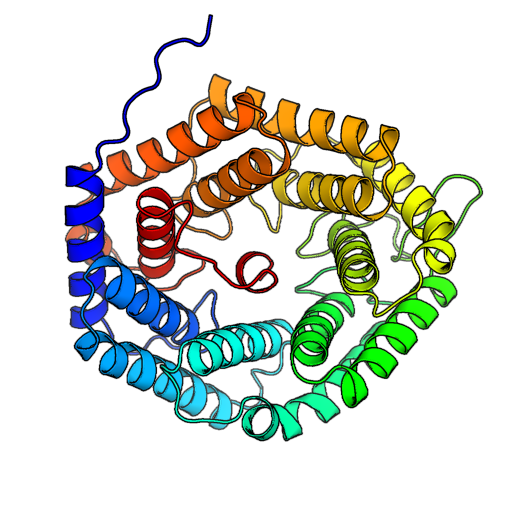256 GLN A C 1
ATOM 2001 O O . GLN A 1 256 ? -17.637 -0.278 3.027 1.00 97.88 256 GLN A O 1
ATOM 2006 N N . THR A 1 257 ? -15.639 -0.582 3.995 1.00 97.94 257 THR A N 1
ATOM 2007 C CA . THR A 1 257 ? -15.821 -2.018 4.264 1.00 97.94 257 THR A CA 1
ATOM 2008 C C . THR A 1 257 ? -17.025 -2.276 5.166 1.00 97.94 257 THR A C 1
ATOM 2010 O O . THR A 1 257 ? -17.761 -3.240 4.959 1.00 97.94 257 THR A O 1
ATOM 2013 N N . PHE A 1 258 ? -17.218 -1.424 6.173 1.00 98.12 258 PHE A N 1
ATOM 2014 C CA . PHE A 1 258 ? -18.286 -1.548 7.165 1.00 98.12 258 PHE A CA 1
ATOM 2015 C C . PHE A 1 258 ? -19.500 -0.671 6.860 1.00 98.12 258 PHE A C 1
ATOM 2017 O O . PHE A 1 258 ? -20.365 -0.543 7.722 1.00 98.12 258 PHE A O 1
ATOM 2024 N N . GLU A 1 259 ? -19.549 -0.060 5.669 1.00 97.94 259 GLU A N 1
ATOM 2025 C CA . GLU A 1 259 ? -20.664 0.782 5.213 1.00 97.94 259 GLU A CA 1
ATOM 2026 C C . GLU A 1 259 ? -21.040 1.867 6.245 1.00 97.94 259 GLU A C 1
ATOM 2028 O O . GLU A 1 259 ? -22.199 2.225 6.428 1.00 97.94 259 GLU A O 1
ATOM 2033 N N . ASN A 1 260 ? -20.033 2.395 6.952 1.00 98.38 260 ASN A N 1
ATOM 2034 C CA . ASN A 1 260 ? -20.209 3.377 8.013 1.00 98.38 260 ASN A CA 1
ATOM 2035 C C . ASN A 1 260 ? -19.888 4.783 7.492 1.00 98.38 260 ASN A C 1
ATOM 2037 O O . ASN A 1 260 ? -18.723 5.180 7.391 1.00 98.38 260 ASN A O 1
ATOM 2041 N N . GLU A 1 261 ? -20.933 5.549 7.182 1.00 98.25 261 GLU A N 1
ATOM 2042 C CA . GLU A 1 261 ? -20.820 6.904 6.626 1.00 98.25 261 GLU A CA 1
ATOM 2043 C C . GLU A 1 261 ? -20.067 7.873 7.546 1.00 98.25 261 GLU A C 1
ATOM 2045 O O . GLU A 1 261 ? -19.317 8.723 7.067 1.00 98.25 261 GLU A O 1
ATOM 2050 N N . HIS A 1 262 ? -20.196 7.727 8.868 1.00 97.88 262 HIS A N 1
ATOM 2051 C CA . HIS A 1 262 ? -19.496 8.587 9.821 1.00 97.88 262 HIS A CA 1
ATOM 2052 C C . HIS A 1 262 ? -17.977 8.369 9.777 1.00 97.88 262 HIS A C 1
ATOM 2054 O O . HIS A 1 262 ? -17.203 9.329 9.765 1.00 97.88 262 HIS A O 1
ATOM 2060 N N . TRP A 1 263 ? -17.535 7.111 9.694 1.00 98.12 263 TRP A N 1
ATOM 2061 C C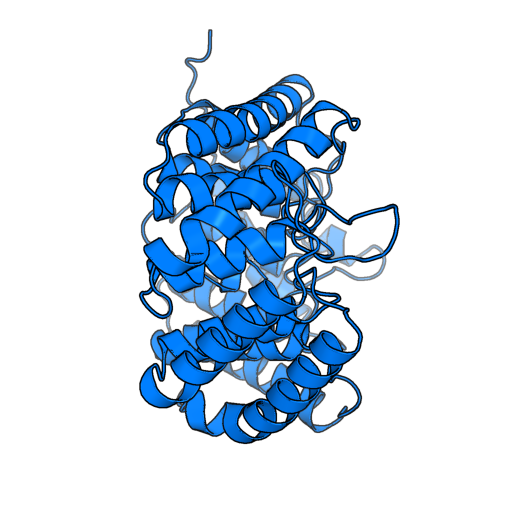A . TRP A 1 263 ? -16.114 6.784 9.547 1.00 98.12 263 TRP A CA 1
ATOM 2062 C C . TRP A 1 263 ? -15.567 7.276 8.210 1.00 98.12 263 TRP A C 1
ATOM 2064 O O . TRP A 1 263 ? -14.473 7.839 8.171 1.00 98.12 263 TRP A O 1
ATOM 2074 N N . GLN A 1 264 ? -16.339 7.122 7.128 1.00 98.38 264 GLN A N 1
ATOM 2075 C CA . GLN A 1 264 ? -15.964 7.651 5.815 1.00 98.38 264 GLN A CA 1
ATOM 2076 C C . GLN A 1 264 ? -15.818 9.176 5.852 1.00 98.38 264 GLN A C 1
ATOM 2078 O O . GLN A 1 264 ? -14.810 9.699 5.384 1.00 98.38 264 GLN A O 1
ATOM 2083 N N . ALA A 1 265 ? -16.770 9.892 6.455 1.00 97.69 265 ALA A N 1
ATOM 2084 C CA . ALA A 1 265 ? -16.716 11.345 6.581 1.00 97.69 265 ALA A CA 1
ATOM 2085 C C . ALA A 1 265 ? -15.485 11.815 7.377 1.00 97.69 265 ALA A C 1
ATOM 2087 O O . ALA A 1 265 ? -14.767 12.700 6.916 1.00 97.69 265 ALA A O 1
ATOM 2088 N N . SER A 1 266 ? -15.189 11.180 8.519 1.00 96.38 266 SER A N 1
ATOM 2089 C CA . SER A 1 266 ? -13.983 11.471 9.316 1.00 96.38 266 SER A CA 1
ATOM 2090 C C . SER A 1 266 ? -12.696 11.234 8.513 1.00 96.38 266 SER A C 1
ATOM 2092 O O . SER A 1 266 ? -11.788 12.066 8.501 1.00 96.38 266 SER A O 1
ATOM 2094 N N . ALA A 1 267 ? -12.629 10.128 7.767 1.00 97.62 267 ALA A N 1
ATOM 2095 C CA . ALA A 1 267 ? -11.485 9.826 6.915 1.00 97.62 267 ALA A CA 1
ATOM 2096 C C . ALA A 1 267 ? -11.292 10.871 5.804 1.00 97.62 267 ALA A C 1
ATOM 2098 O O . ALA A 1 267 ? -10.169 11.313 5.550 1.00 97.62 267 ALA A O 1
ATOM 2099 N N . LEU A 1 268 ? -12.383 11.292 5.158 1.00 97.88 268 LEU A N 1
ATOM 2100 C CA . LEU A 1 268 ? -12.367 12.311 4.108 1.00 97.88 268 LEU A CA 1
ATOM 2101 C C . LEU A 1 268 ? -11.999 13.698 4.642 1.00 97.88 268 LEU A C 1
ATOM 2103 O O . LEU A 1 268 ? -11.334 14.445 3.931 1.00 97.88 268 LEU A O 1
ATOM 2107 N N . GLU A 1 269 ? -12.371 14.032 5.879 1.00 96.19 269 GLU A N 1
ATOM 2108 C CA . GLU A 1 269 ? -11.932 15.257 6.558 1.00 96.19 269 GLU A CA 1
ATOM 2109 C C . GLU A 1 269 ? -10.398 15.283 6.691 1.00 96.19 269 GLU A C 1
ATOM 2111 O O . GLU A 1 269 ? -9.748 16.247 6.279 1.00 96.19 269 GLU A O 1
ATOM 2116 N N . ILE A 1 270 ? -9.807 14.192 7.194 1.00 94.56 270 ILE A N 1
ATOM 2117 C CA . ILE A 1 270 ? -8.354 14.051 7.391 1.00 94.56 270 ILE A CA 1
ATOM 2118 C C . ILE A 1 270 ? -7.611 14.099 6.050 1.00 94.56 270 ILE A C 1
ATOM 2120 O O . ILE A 1 270 ? -6.686 14.897 5.867 1.00 94.56 270 ILE A O 1
ATOM 2124 N N . LEU A 1 271 ? -8.035 13.268 5.094 1.00 96.69 271 LEU A N 1
ATOM 2125 C CA . LEU A 1 271 ? -7.438 13.201 3.759 1.00 96.69 271 LEU A CA 1
ATOM 2126 C C . LEU A 1 271 ? -7.592 14.533 3.016 1.00 96.69 271 LEU A C 1
ATOM 2128 O O . LEU A 1 271 ? -6.644 15.003 2.386 1.00 96.69 271 LEU A O 1
ATOM 2132 N N . GLY A 1 272 ? -8.768 15.155 3.106 1.00 96.75 272 GLY A N 1
ATOM 2133 C CA . GLY A 1 272 ? -9.082 16.419 2.452 1.00 96.75 272 GLY A CA 1
ATOM 2134 C C . GLY A 1 272 ? -8.251 17.574 2.996 1.00 96.75 272 GLY A C 1
ATOM 2135 O O . GLY A 1 272 ? -7.696 18.342 2.212 1.00 96.75 272 GLY A O 1
ATOM 2136 N N . LYS A 1 273 ? -8.069 17.657 4.320 1.00 94.69 273 LYS A N 1
ATOM 2137 C CA . LYS A 1 273 ? -7.160 18.637 4.930 1.00 94.69 273 LYS A CA 1
ATOM 2138 C C . LYS A 1 273 ? -5.734 18.456 4.412 1.00 94.69 273 LYS A C 1
ATOM 2140 O O . LYS A 1 273 ? -5.108 19.435 4.013 1.00 94.69 273 LYS A O 1
ATOM 2145 N N . ARG A 1 274 ? -5.242 17.212 4.338 1.00 92.81 274 ARG A N 1
ATOM 2146 C CA . ARG A 1 274 ? -3.895 16.924 3.822 1.00 92.81 274 ARG A CA 1
ATOM 2147 C C . ARG A 1 274 ? -3.741 17.312 2.350 1.00 92.81 274 ARG A C 1
ATOM 2149 O O . ARG A 1 274 ? -2.771 17.984 2.006 1.00 92.81 274 ARG A O 1
ATOM 2156 N N . ALA A 1 275 ? -4.689 16.925 1.498 1.00 95.81 275 ALA A N 1
ATOM 2157 C CA . ALA A 1 275 ? -4.691 17.282 0.080 1.00 95.81 275 ALA A CA 1
ATOM 2158 C C . ALA A 1 275 ? -4.768 18.805 -0.122 1.00 95.81 275 ALA A C 1
ATOM 2160 O O . ALA A 1 275 ? -4.013 19.358 -0.915 1.00 95.81 275 ALA A O 1
ATOM 2161 N N . GLY A 1 276 ? -5.624 19.494 0.640 1.00 95.38 276 GLY A N 1
ATOM 2162 C CA . GLY A 1 276 ? -5.770 20.948 0.593 1.00 95.38 276 GLY A CA 1
ATOM 2163 C C . GLY A 1 276 ? -4.497 21.689 1.004 1.00 95.38 276 GLY A C 1
ATOM 2164 O O . GLY A 1 276 ? -4.057 22.583 0.285 1.00 95.38 276 GLY A O 1
ATOM 2165 N N . THR A 1 277 ? -3.860 21.292 2.111 1.00 92.50 277 THR A N 1
ATOM 2166 C CA . THR A 1 277 ? -2.570 21.864 2.533 1.00 92.50 277 THR A CA 1
ATOM 2167 C C . THR A 1 277 ? -1.477 21.615 1.496 1.00 92.50 277 THR A C 1
ATOM 2169 O O . THR A 1 277 ? -0.709 22.524 1.192 1.00 92.50 277 THR A O 1
ATOM 2172 N N . TYR A 1 278 ? -1.420 20.413 0.919 1.00 92.81 278 TYR A N 1
ATOM 2173 C CA . TYR A 1 278 ? -0.444 20.087 -0.119 1.00 92.81 278 TYR A CA 1
ATOM 2174 C C . TYR A 1 278 ? -0.632 20.936 -1.385 1.00 92.81 278 TYR A C 1
ATOM 2176 O O . TYR A 1 278 ? 0.329 21.498 -1.901 1.00 92.81 278 TYR A O 1
ATOM 2184 N N . LEU A 1 279 ? -1.875 21.104 -1.842 1.00 94.50 279 LEU A N 1
ATOM 2185 C CA . LEU A 1 279 ? -2.202 21.965 -2.979 1.00 94.50 279 LEU A CA 1
ATOM 2186 C C . LEU A 1 279 ? -1.881 23.443 -2.716 1.00 94.50 279 LEU A C 1
ATOM 2188 O O . LEU A 1 279 ? -1.443 24.136 -3.629 1.00 94.50 279 LEU A O 1
ATOM 2192 N N . ALA A 1 280 ? -2.087 23.923 -1.486 1.00 93.69 280 ALA A N 1
ATOM 2193 C CA . ALA A 1 280 ? -1.805 25.308 -1.112 1.00 93.69 280 ALA A CA 1
ATOM 2194 C C . ALA A 1 280 ? -0.300 25.607 -1.023 1.00 93.69 280 ALA A C 1
ATOM 2196 O O . ALA A 1 280 ? 0.139 26.674 -1.442 1.00 93.69 280 ALA A O 1
ATOM 2197 N N . ASN A 1 281 ? 0.486 24.668 -0.490 1.00 90.94 281 ASN A N 1
ATOM 2198 C CA . ASN A 1 281 ? 1.921 24.858 -0.264 1.00 90.94 281 ASN A CA 1
ATOM 2199 C C . ASN A 1 281 ? 2.779 24.460 -1.475 1.00 90.94 281 ASN A C 1
ATOM 2201 O O . ASN A 1 281 ? 3.939 24.860 -1.570 1.00 90.94 281 ASN A O 1
ATOM 2205 N N . GLY A 1 282 ? 2.224 23.673 -2.397 1.00 88.00 282 GLY A N 1
ATOM 2206 C CA . GLY A 1 282 ? 2.954 23.117 -3.527 1.00 88.00 282 GLY A CA 1
ATOM 2207 C C . GLY A 1 282 ? 3.821 21.911 -3.151 1.00 88.00 282 GLY A C 1
ATOM 2208 O O . GLY A 1 282 ? 3.823 21.417 -2.025 1.00 88.00 282 GLY A O 1
ATOM 2209 N N . ALA A 1 283 ? 4.566 21.418 -4.139 1.00 82.56 283 ALA A N 1
ATOM 2210 C CA . ALA A 1 283 ? 5.317 20.168 -4.056 1.00 82.56 283 ALA A CA 1
ATOM 2211 C C . ALA A 1 283 ? 6.843 20.358 -4.070 1.00 82.56 283 ALA A C 1
ATOM 2213 O O . ALA A 1 283 ? 7.552 19.411 -4.393 1.00 82.56 283 ALA A O 1
ATOM 2214 N N . SER A 1 284 ? 7.363 21.560 -3.811 1.00 71.25 284 SER A N 1
ATOM 2215 C CA . SER A 1 284 ? 8.746 21.945 -4.143 1.00 71.25 284 SER A CA 1
ATOM 2216 C C . SER A 1 284 ? 9.831 21.294 -3.276 1.00 71.25 284 SER A C 1
ATOM 2218 O O . SER A 1 284 ? 10.934 21.080 -3.769 1.00 71.25 284 SER A O 1
ATOM 2220 N N . THR A 1 285 ? 9.539 20.933 -2.024 1.00 77.19 285 THR A N 1
ATOM 2221 C CA . THR A 1 285 ? 10.556 20.457 -1.061 1.00 77.19 285 THR A CA 1
ATOM 2222 C C . THR A 1 285 ? 10.584 18.946 -0.847 1.00 77.19 285 THR A C 1
ATOM 2224 O O . THR A 1 285 ? 11.514 18.432 -0.234 1.00 77.19 285 THR A O 1
ATOM 2227 N N . GLU A 1 286 ? 9.580 18.220 -1.334 1.00 81.69 286 GLU A N 1
ATOM 2228 C CA . GLU A 1 286 ? 9.448 16.781 -1.082 1.00 81.69 286 GLU A CA 1
ATOM 2229 C C . GLU A 1 286 ? 10.415 15.948 -1.953 1.00 81.69 286 GLU A C 1
ATOM 2231 O O . GLU A 1 286 ? 10.740 16.347 -3.078 1.00 81.69 286 GLU A O 1
ATOM 2236 N N . PRO A 1 287 ? 10.881 14.774 -1.497 1.00 87.44 287 PRO A N 1
ATOM 2237 C CA . PRO A 1 287 ? 11.672 13.876 -2.334 1.00 87.44 287 PRO A CA 1
ATOM 2238 C C . PRO A 1 287 ? 10.820 13.276 -3.467 1.00 87.44 287 PRO A C 1
ATOM 2240 O O . PRO A 1 287 ? 9.591 13.295 -3.422 1.00 87.44 287 PRO A O 1
ATOM 2243 N N . ALA A 1 288 ? 11.461 12.732 -4.505 1.00 89.25 288 ALA A N 1
ATOM 2244 C CA . ALA A 1 288 ? 10.750 12.171 -5.659 1.00 89.25 288 ALA A CA 1
ATOM 2245 C C . ALA A 1 288 ? 10.174 10.761 -5.421 1.00 89.25 288 ALA A C 1
ATOM 2247 O O . ALA A 1 288 ? 9.203 10.400 -6.077 1.00 89.25 288 ALA A O 1
ATOM 2248 N N . GLY A 1 289 ? 10.756 9.984 -4.501 1.00 89.88 289 GLY A N 1
ATOM 2249 C CA . GLY A 1 289 ? 10.465 8.558 -4.306 1.00 89.88 289 GLY A CA 1
ATOM 2250 C C . GLY A 1 289 ? 9.071 8.211 -3.760 1.00 89.88 289 GLY A C 1
ATOM 2251 O O . GLY A 1 289 ? 8.215 9.069 -3.545 1.00 89.88 289 GLY A O 1
ATOM 2252 N N . ILE A 1 290 ? 8.846 6.916 -3.532 1.00 90.69 290 ILE A N 1
ATOM 2253 C CA . ILE A 1 290 ? 7.572 6.337 -3.082 1.00 90.69 290 ILE A CA 1
ATOM 2254 C C . ILE A 1 290 ? 7.373 6.474 -1.565 1.00 90.69 290 ILE A C 1
ATOM 2256 O O . ILE A 1 290 ? 6.342 6.972 -1.124 1.00 90.69 290 ILE A O 1
ATOM 2260 N N . LEU A 1 291 ? 8.351 6.071 -0.751 1.00 87.62 291 LEU A N 1
ATOM 2261 C CA . LEU A 1 291 ? 8.180 5.915 0.699 1.00 87.62 291 LEU A CA 1
ATOM 2262 C C . LEU A 1 291 ? 7.826 7.221 1.412 1.00 87.62 291 LEU A C 1
ATOM 2264 O O . LEU A 1 291 ? 6.973 7.248 2.304 1.00 87.62 291 LEU A O 1
ATOM 2268 N N . THR A 1 292 ? 8.486 8.310 1.034 1.00 85.56 292 THR A N 1
ATOM 2269 C CA . THR A 1 292 ? 8.364 9.618 1.694 1.00 85.56 292 THR A CA 1
ATOM 2270 C C . THR A 1 292 ? 8.209 10.772 0.710 1.00 85.56 292 THR A C 1
ATOM 2272 O O . THR A 1 292 ? 8.341 11.922 1.113 1.00 85.56 292 THR A O 1
ATOM 2275 N N . GLY A 1 293 ? 7.956 10.483 -0.570 1.00 89.81 293 GLY A N 1
ATOM 2276 C CA . GLY A 1 293 ? 8.025 11.471 -1.640 1.00 89.81 293 GLY A CA 1
ATOM 2277 C C . GLY A 1 293 ? 6.768 11.612 -2.489 1.00 89.81 293 GLY A C 1
ATOM 2278 O O . GLY A 1 293 ? 5.733 10.974 -2.274 1.00 89.81 293 GLY A O 1
ATOM 2279 N N . VAL A 1 294 ? 6.879 12.479 -3.496 1.00 93.25 294 VAL A N 1
ATOM 2280 C CA . VAL A 1 294 ? 5.769 12.844 -4.382 1.00 93.25 294 VAL A CA 1
ATOM 2281 C C . VAL A 1 294 ? 5.266 11.673 -5.224 1.00 93.25 294 VAL A C 1
ATOM 2283 O O . VAL A 1 294 ? 4.081 11.652 -5.538 1.00 93.25 294 VAL A O 1
ATOM 2286 N N . ALA A 1 295 ? 6.089 10.667 -5.548 1.00 93.19 295 ALA A N 1
ATOM 2287 C CA . ALA A 1 295 ? 5.606 9.497 -6.284 1.00 93.19 295 ALA A CA 1
ATOM 2288 C C . ALA A 1 295 ? 4.623 8.656 -5.462 1.00 93.19 295 ALA A C 1
ATOM 2290 O O . ALA A 1 295 ? 3.607 8.215 -6.004 1.00 93.19 295 ALA A O 1
ATOM 2291 N N . GLY A 1 296 ? 4.885 8.468 -4.165 1.00 92.50 296 GLY A N 1
ATOM 2292 C CA . GLY A 1 296 ? 3.968 7.752 -3.274 1.00 92.50 296 GLY A CA 1
ATOM 2293 C C . GLY A 1 296 ? 2.696 8.548 -3.016 1.00 92.50 296 GLY A C 1
ATOM 2294 O O . GLY A 1 296 ? 1.595 7.998 -3.062 1.00 92.50 296 GLY A O 1
ATOM 2295 N N . ALA A 1 297 ? 2.837 9.863 -2.834 1.00 93.81 297 ALA A N 1
ATOM 2296 C CA . ALA A 1 297 ? 1.706 10.773 -2.708 1.00 93.81 297 ALA A CA 1
ATOM 2297 C C . ALA A 1 297 ? 0.790 10.736 -3.939 1.00 93.81 297 ALA A C 1
ATOM 2299 O O . ALA A 1 297 ? -0.426 10.632 -3.787 1.00 93.81 297 ALA A O 1
ATOM 2300 N N . ALA A 1 298 ? 1.368 10.755 -5.146 1.00 94.56 298 ALA A N 1
ATOM 2301 C CA . ALA A 1 298 ? 0.622 10.695 -6.399 1.00 94.56 298 ALA A CA 1
ATOM 2302 C C . ALA A 1 298 ? -0.240 9.429 -6.477 1.00 94.56 298 ALA A C 1
ATOM 2304 O O . ALA A 1 298 ? -1.446 9.511 -6.708 1.00 94.56 298 ALA A O 1
ATOM 2305 N N . ILE A 1 299 ? 0.364 8.265 -6.211 1.00 93.31 299 ILE A N 1
ATOM 2306 C CA . ILE A 1 299 ? -0.329 6.971 -6.238 1.00 93.31 299 ILE A CA 1
ATOM 2307 C C . ILE A 1 299 ? -1.433 6.925 -5.179 1.00 93.31 299 ILE A C 1
ATOM 2309 O O . ILE A 1 299 ? -2.541 6.468 -5.461 1.00 93.31 299 ILE A O 1
ATOM 2313 N N . ALA A 1 300 ? -1.158 7.406 -3.967 1.00 94.12 300 ALA A N 1
ATOM 2314 C CA . ALA A 1 300 ? -2.128 7.399 -2.882 1.00 94.12 300 ALA A CA 1
ATOM 2315 C C . ALA A 1 300 ? -3.316 8.328 -3.154 1.00 94.12 300 ALA A C 1
ATOM 2317 O O . ALA A 1 300 ? -4.463 7.914 -2.987 1.00 94.12 300 ALA A O 1
ATOM 2318 N N . PHE A 1 301 ? -3.077 9.555 -3.620 1.00 95.62 301 PHE A N 1
ATOM 2319 C CA . PHE A 1 301 ? -4.157 10.468 -3.984 1.00 95.62 301 PHE A CA 1
ATOM 2320 C C . PHE A 1 301 ? -4.965 9.954 -5.177 1.00 95.62 301 PHE A C 1
ATOM 2322 O O . PHE A 1 301 ? -6.193 9.985 -5.123 1.00 95.62 301 PHE A O 1
ATOM 2329 N N . ASP A 1 302 ? -4.316 9.396 -6.201 1.00 94.06 302 ASP A N 1
ATOM 2330 C CA . ASP A 1 302 ? -5.011 8.784 -7.338 1.00 94.06 302 ASP A CA 1
ATOM 2331 C C . ASP A 1 302 ? -5.858 7.582 -6.885 1.00 94.06 302 ASP A C 1
ATOM 2333 O O . ASP A 1 302 ? -7.011 7.409 -7.294 1.00 94.06 302 ASP A O 1
ATOM 2337 N N . LYS A 1 303 ? -5.346 6.789 -5.935 1.00 93.50 303 LYS A N 1
ATOM 2338 C CA . LYS A 1 303 ? -6.104 5.698 -5.320 1.00 93.50 303 LYS A CA 1
ATOM 2339 C C . LYS A 1 303 ? -7.321 6.216 -4.555 1.00 93.50 303 LYS A C 1
ATOM 2341 O O . LYS A 1 303 ? -8.418 5.694 -4.761 1.00 93.50 303 LYS A O 1
ATOM 2346 N N . VAL A 1 304 ? -7.169 7.232 -3.707 1.00 95.62 304 VAL A N 1
ATOM 2347 C CA . VAL A 1 304 ? -8.293 7.834 -2.971 1.00 95.62 304 VAL A CA 1
ATOM 2348 C C . VAL A 1 304 ? -9.305 8.454 -3.940 1.00 95.62 304 VAL A C 1
ATOM 2350 O O . VAL A 1 304 ? -10.510 8.273 -3.760 1.00 95.62 304 VAL A O 1
ATOM 2353 N N . PHE A 1 305 ? -8.854 9.106 -5.012 1.00 95.94 305 PHE A N 1
ATOM 2354 C CA . PHE A 1 305 ? -9.728 9.601 -6.073 1.00 95.94 305 PHE A CA 1
ATOM 2355 C C . PHE A 1 305 ? -10.521 8.463 -6.724 1.00 95.94 305 PHE A C 1
ATOM 2357 O O . PHE A 1 305 ? -11.737 8.569 -6.856 1.00 95.94 305 PHE A O 1
ATOM 2364 N N . SER A 1 306 ? -9.880 7.337 -7.056 1.00 93.00 306 SER A N 1
ATOM 2365 C CA . SER A 1 306 ? -10.577 6.182 -7.643 1.00 93.00 306 SER A CA 1
ATOM 2366 C C . SER A 1 306 ? -11.684 5.625 -6.736 1.00 93.00 306 SER A C 1
ATOM 2368 O O . SER A 1 306 ? -12.702 5.149 -7.233 1.00 93.00 306 SER A O 1
ATOM 2370 N N . LEU A 1 307 ? -11.499 5.721 -5.414 1.00 93.75 307 LEU A N 1
ATOM 2371 C CA . LEU A 1 307 ? -12.438 5.231 -4.404 1.00 93.75 307 LEU A CA 1
ATOM 2372 C C . LEU A 1 307 ? -13.583 6.207 -4.105 1.00 93.75 307 LEU A C 1
ATOM 2374 O O . LEU A 1 307 ? -14.642 5.769 -3.672 1.00 93.75 307 LEU A O 1
ATOM 2378 N N . THR A 1 308 ? -13.365 7.512 -4.278 1.00 96.81 308 THR A N 1
ATOM 2379 C CA . THR A 1 308 ? -14.271 8.563 -3.767 1.00 96.81 308 THR A CA 1
ATOM 2380 C C . THR A 1 308 ? -14.835 9.465 -4.858 1.00 96.81 308 THR A C 1
ATOM 2382 O O . THR A 1 308 ? -15.806 10.177 -4.628 1.00 96.81 308 THR A O 1
ATOM 2385 N N . ARG A 1 309 ? -14.196 9.485 -6.033 1.00 96.12 309 ARG A N 1
ATOM 2386 C CA . ARG A 1 309 ? -14.432 10.424 -7.141 1.00 96.12 309 ARG A CA 1
ATOM 2387 C C . ARG A 1 309 ? -14.333 11.905 -6.748 1.00 96.12 309 ARG A C 1
ATOM 2389 O O . ARG A 1 309 ? -14.754 12.775 -7.508 1.00 96.12 309 ARG A O 1
ATOM 2396 N N . ASN A 1 310 ? -13.730 12.215 -5.598 1.00 97.31 310 ASN A N 1
ATOM 2397 C CA . ASN A 1 310 ? -13.553 13.585 -5.135 1.00 97.31 310 ASN A CA 1
ATOM 2398 C C . ASN A 1 310 ? -12.371 14.257 -5.857 1.00 97.31 310 ASN A C 1
ATOM 2400 O O . ASN A 1 310 ? -11.215 13.858 -5.705 1.00 97.31 310 ASN A O 1
ATOM 2404 N N . GLN A 1 311 ? -12.677 15.308 -6.621 1.00 97.44 311 GLN A N 1
ATOM 2405 C CA . GLN A 1 311 ? -11.737 16.028 -7.488 1.00 97.44 311 GLN A CA 1
ATOM 2406 C C . GLN A 1 311 ? -10.548 16.649 -6.746 1.00 97.44 311 GLN A C 1
ATOM 2408 O O . GLN A 1 311 ? -9.490 16.824 -7.345 1.00 97.44 311 GLN A O 1
ATOM 2413 N N . LEU A 1 312 ? -10.681 16.921 -5.443 1.00 97.81 312 LEU A N 1
ATOM 2414 C CA . LEU A 1 312 ? -9.575 17.396 -4.612 1.00 97.81 312 LEU A CA 1
ATOM 2415 C C . LEU A 1 312 ? -8.380 16.432 -4.658 1.00 97.81 312 LEU A C 1
ATOM 2417 O O . LEU A 1 312 ? -7.233 16.862 -4.755 1.00 97.81 312 LEU A O 1
ATOM 2421 N N . PHE A 1 313 ? -8.650 15.125 -4.629 1.00 97.62 313 PHE A N 1
ATOM 2422 C CA . PHE A 1 313 ? -7.604 14.106 -4.669 1.00 97.62 313 PHE A CA 1
ATOM 2423 C C . PHE A 1 313 ? -7.035 13.919 -6.073 1.00 97.62 313 PHE A C 1
ATOM 2425 O O . PHE A 1 313 ? -5.835 13.708 -6.200 1.00 97.62 313 PHE A O 1
ATOM 2432 N N . SER A 1 314 ? -7.846 14.072 -7.127 1.00 96.06 314 SER A N 1
ATOM 2433 C CA . SER A 1 314 ? -7.312 14.085 -8.497 1.00 96.06 314 SER A CA 1
ATOM 2434 C C . SER A 1 314 ? -6.333 15.241 -8.683 1.00 96.06 314 SER A C 1
ATOM 2436 O O . SER A 1 314 ? -5.214 15.026 -9.133 1.00 96.06 314 SER A O 1
ATOM 2438 N N . ALA A 1 315 ? -6.711 16.449 -8.254 1.00 96.69 315 ALA A N 1
ATOM 2439 C CA . ALA A 1 315 ? -5.848 17.622 -8.345 1.00 96.69 315 ALA A CA 1
ATOM 2440 C C . ALA A 1 315 ? -4.543 17.444 -7.549 1.00 96.69 315 ALA A C 1
ATOM 2442 O O . ALA A 1 315 ? -3.469 17.798 -8.033 1.00 96.69 315 ALA A O 1
ATOM 2443 N N . ALA A 1 316 ? -4.618 16.869 -6.344 1.00 96.56 316 ALA A N 1
ATOM 2444 C CA . ALA A 1 316 ? -3.434 16.579 -5.541 1.00 96.56 316 ALA A CA 1
ATOM 2445 C C . ALA A 1 316 ? -2.516 15.541 -6.215 1.00 96.56 316 ALA A C 1
ATOM 2447 O O . ALA A 1 316 ? -1.301 15.732 -6.236 1.00 96.56 316 ALA A O 1
ATOM 2448 N N . ALA A 1 317 ? -3.083 14.490 -6.820 1.00 95.81 317 ALA A N 1
ATOM 2449 C CA . ALA A 1 317 ? -2.319 13.512 -7.592 1.00 95.81 317 ALA A CA 1
ATOM 2450 C C . ALA A 1 31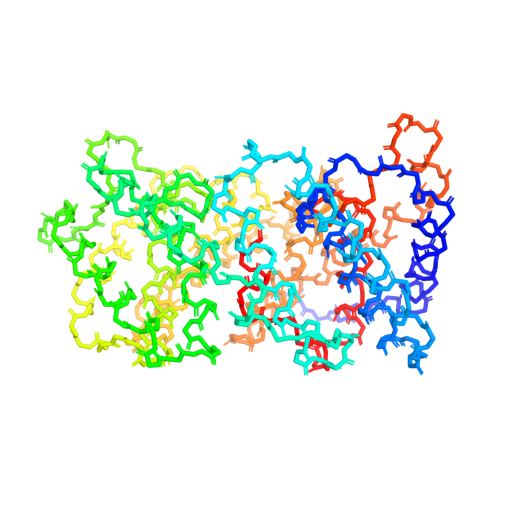7 ? -1.633 14.155 -8.809 1.00 95.81 317 ALA A C 1
ATOM 2452 O O . ALA A 1 317 ? -0.444 13.932 -9.034 1.00 95.81 317 ALA A O 1
ATOM 2453 N N . ASP A 1 318 ? -2.349 14.994 -9.561 1.00 95.62 318 ASP A N 1
ATOM 2454 C CA . ASP A 1 318 ? -1.826 15.681 -10.747 1.00 95.62 318 ASP A CA 1
ATOM 2455 C C . ASP A 1 318 ? -0.687 16.647 -10.395 1.00 95.62 318 ASP A C 1
ATOM 2457 O O . ASP A 1 318 ? 0.328 16.695 -11.099 1.00 95.62 318 ASP A O 1
ATOM 2461 N N . LEU A 1 319 ? -0.804 17.367 -9.271 1.00 95.69 319 LEU A N 1
ATOM 2462 C CA . LEU A 1 319 ? 0.281 18.194 -8.741 1.00 95.69 319 LEU A CA 1
ATOM 2463 C C . LEU A 1 319 ? 1.514 17.340 -8.423 1.00 95.69 319 LEU A C 1
ATOM 2465 O O . LEU A 1 319 ? 2.625 17.707 -8.808 1.00 95.69 319 LEU A O 1
ATOM 2469 N N . SER A 1 320 ? 1.335 16.187 -7.770 1.00 95.25 320 SER A N 1
ATOM 2470 C CA . SER A 1 320 ? 2.442 15.277 -7.466 1.00 95.25 320 SER A CA 1
ATOM 2471 C C . SER A 1 320 ? 3.111 14.728 -8.728 1.00 95.25 320 SER A C 1
ATOM 2473 O O . SER A 1 320 ? 4.337 14.774 -8.830 1.00 95.25 320 SER A O 1
ATOM 2475 N N . TYR A 1 321 ? 2.340 14.276 -9.720 1.00 95.56 321 TYR A N 1
ATOM 2476 C CA . TYR A 1 321 ? 2.882 13.797 -10.995 1.00 95.56 321 TYR A CA 1
ATOM 2477 C C . TYR A 1 321 ? 3.635 14.890 -11.759 1.00 95.56 321 TYR A C 1
ATOM 2479 O O . TYR A 1 321 ? 4.731 14.654 -12.269 1.00 95.56 321 TYR A O 1
ATOM 2487 N N . THR A 1 322 ? 3.091 16.107 -11.787 1.00 94.38 322 THR A N 1
ATOM 2488 C CA . THR A 1 322 ? 3.771 17.267 -12.379 1.00 94.38 322 THR A CA 1
ATOM 2489 C C . THR A 1 322 ? 5.105 17.519 -11.679 1.00 94.38 322 THR A C 1
ATOM 2491 O O . THR A 1 322 ? 6.129 17.686 -12.335 1.00 94.38 322 THR A O 1
ATOM 2494 N N . ALA A 1 323 ? 5.122 17.450 -10.347 1.00 92.94 323 ALA A N 1
ATOM 2495 C CA . ALA A 1 323 ? 6.322 17.661 -9.552 1.00 92.94 323 ALA A CA 1
ATOM 2496 C C . ALA A 1 323 ? 7.396 16.574 -9.767 1.00 92.94 323 ALA A C 1
ATOM 2498 O O . ALA A 1 323 ? 8.588 16.874 -9.666 1.00 92.94 323 ALA A O 1
ATOM 2499 N N . ILE A 1 324 ? 7.009 15.328 -10.066 1.00 93.31 324 ILE A N 1
ATOM 2500 C CA . ILE A 1 324 ? 7.942 14.272 -10.498 1.00 93.31 324 ILE A CA 1
ATOM 2501 C C . ILE A 1 324 ? 8.584 14.664 -11.832 1.00 93.31 324 ILE A C 1
ATOM 2503 O O . ILE A 1 324 ? 9.807 14.641 -11.967 1.00 93.31 324 ILE A O 1
ATOM 2507 N N . LEU A 1 325 ? 7.766 15.048 -12.816 1.00 93.00 325 LEU A N 1
ATOM 2508 C CA . LEU A 1 325 ? 8.235 15.356 -14.166 1.00 93.00 325 LEU A CA 1
ATOM 2509 C C . LEU A 1 325 ? 9.146 16.586 -14.205 1.00 93.00 325 LEU A C 1
ATOM 2511 O O . LEU A 1 325 ? 10.177 16.528 -14.870 1.00 93.00 325 LEU A O 1
ATOM 2515 N N . SER A 1 326 ? 8.825 17.648 -13.459 1.00 90.94 326 SER A N 1
ATOM 2516 C CA . SER A 1 326 ? 9.689 18.832 -13.347 1.00 90.94 326 SER A CA 1
ATOM 2517 C C . SER A 1 326 ? 11.072 18.473 -12.798 1.00 90.94 326 SER A C 1
ATOM 2519 O O . SER A 1 326 ? 12.083 18.850 -13.380 1.00 90.94 326 SER A O 1
ATOM 2521 N N . ARG A 1 327 ? 11.146 17.640 -11.751 1.00 87.88 327 ARG A N 1
ATOM 2522 C CA . ARG A 1 327 ? 12.435 17.192 -11.191 1.00 87.88 327 ARG A CA 1
ATOM 2523 C C . ARG A 1 327 ? 13.269 16.400 -12.194 1.00 87.88 327 ARG A C 1
ATOM 2525 O O . ARG A 1 327 ? 14.473 16.607 -12.284 1.00 87.88 327 ARG A O 1
ATOM 2532 N N . LEU A 1 328 ? 12.633 15.512 -12.959 1.00 87.00 328 LEU A N 1
ATOM 2533 C CA . LEU A 1 328 ? 13.309 14.727 -13.997 1.00 87.00 328 LEU A CA 1
ATOM 2534 C C . LEU A 1 328 ? 13.733 15.570 -15.212 1.00 87.00 328 LEU A C 1
ATOM 2536 O O . LEU A 1 328 ? 14.540 15.106 -16.023 1.00 87.00 328 LEU A O 1
ATOM 2540 N N . GLN A 1 329 ? 13.162 16.766 -15.393 1.00 83.56 329 GLN A N 1
ATOM 2541 C CA . GLN A 1 329 ? 13.622 17.739 -16.385 1.00 83.56 329 GLN A CA 1
ATOM 2542 C C . GLN A 1 329 ? 14.850 18.502 -15.885 1.00 83.56 329 GLN A C 1
ATOM 2544 O O . GLN A 1 329 ? 15.834 18.581 -16.618 1.00 83.56 329 GLN A O 1
ATOM 2549 N N . ASP A 1 330 ? 14.805 19.005 -14.649 1.00 75.06 330 ASP A N 1
ATOM 2550 C CA . ASP A 1 330 ? 15.880 19.812 -14.056 1.00 75.06 330 ASP A CA 1
ATOM 2551 C C . ASP A 1 330 ? 17.132 18.982 -13.738 1.00 75.06 330 ASP A C 1
ATOM 2553 O O . ASP A 1 330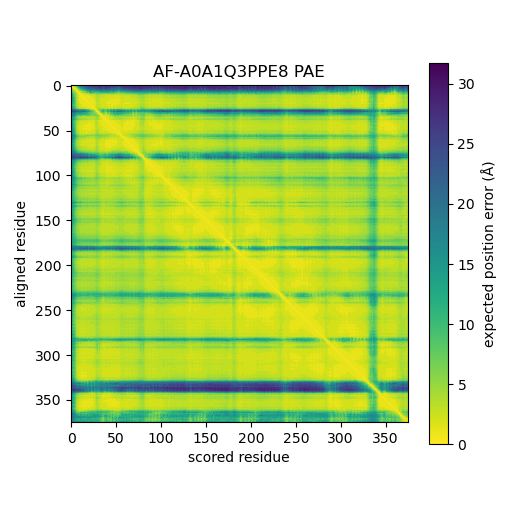 ? 18.257 19.481 -13.782 1.00 75.06 330 ASP A O 1
ATOM 2557 N N . GLN A 1 331 ? 16.948 17.695 -13.445 1.00 66.19 331 GLN A N 1
ATOM 2558 C CA . GLN A 1 331 ? 18.022 16.737 -13.223 1.00 66.19 331 GLN A CA 1
ATOM 2559 C C . GLN A 1 331 ? 17.915 15.630 -14.274 1.00 66.19 331 GLN A C 1
ATOM 2561 O O . GLN A 1 331 ? 17.055 14.753 -14.148 1.00 66.19 331 GLN A O 1
ATOM 2566 N N . PRO A 1 332 ? 18.776 15.627 -15.314 1.00 61.03 332 PRO A N 1
ATOM 2567 C CA . PRO A 1 332 ? 18.871 14.495 -16.224 1.00 61.03 332 PRO A CA 1
ATOM 2568 C C . PRO A 1 332 ? 19.017 13.206 -15.412 1.00 61.03 332 PRO A C 1
ATOM 2570 O O . PRO A 1 332 ? 19.742 13.183 -14.416 1.00 61.03 332 PRO A O 1
ATOM 2573 N N . THR A 1 333 ? 18.366 12.123 -15.831 1.00 57.41 333 THR A N 1
ATOM 2574 C CA . THR A 1 333 ? 18.464 10.807 -15.171 1.00 57.41 333 THR A CA 1
ATOM 2575 C C . THR A 1 333 ? 19.928 10.374 -14.978 1.00 57.41 333 THR A C 1
ATOM 2577 O O . THR A 1 333 ? 20.276 9.804 -13.948 1.00 57.41 333 THR A O 1
ATOM 2580 N N . GLY A 1 334 ? 20.816 10.776 -15.899 1.00 44.88 334 GLY A N 1
ATOM 2581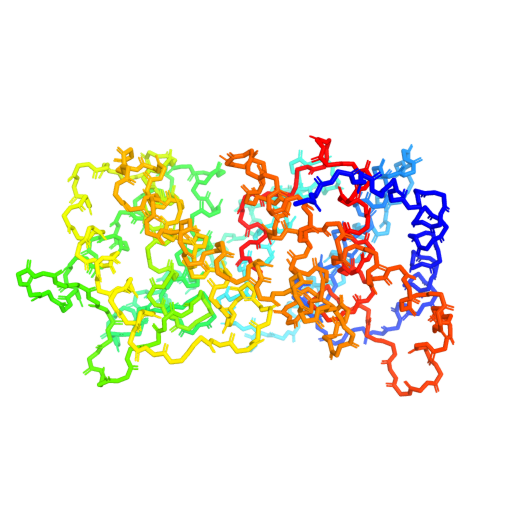 C CA . GLY A 1 334 ? 22.275 10.601 -15.822 1.00 44.88 334 GLY A CA 1
ATOM 2582 C C . GLY A 1 334 ? 23.061 11.596 -14.942 1.00 44.88 334 GLY A C 1
ATOM 2583 O O . GLY A 1 334 ? 24.273 11.463 -14.817 1.00 44.88 334 GLY A O 1
ATOM 2584 N N . HIS A 1 335 ? 22.425 12.596 -14.327 1.00 40.69 335 HIS A N 1
ATOM 2585 C CA . HIS A 1 335 ? 23.027 13.460 -13.296 1.00 40.69 335 HIS A CA 1
ATOM 2586 C C . HIS A 1 335 ? 22.629 13.045 -11.876 1.00 40.69 335 HIS A C 1
ATOM 2588 O O . HIS A 1 335 ? 23.430 13.237 -10.964 1.00 40.69 335 HIS A O 1
ATOM 2594 N N . ILE A 1 336 ? 21.496 12.347 -11.715 1.00 49.41 336 ILE A N 1
ATOM 2595 C CA . ILE A 1 336 ? 21.204 11.536 -10.518 1.00 49.41 336 ILE A CA 1
ATOM 2596 C C . ILE A 1 336 ? 22.261 10.411 -10.368 1.00 49.41 336 ILE A C 1
ATOM 2598 O O . ILE A 1 336 ? 22.463 9.890 -9.276 1.00 49.41 336 ILE A O 1
ATOM 2602 N N . SER A 1 337 ? 23.001 10.069 -11.439 1.00 43.00 337 SER A N 1
ATOM 2603 C CA . SER A 1 337 ? 24.056 9.042 -11.423 1.00 43.00 337 SER A CA 1
ATOM 2604 C C . SER A 1 337 ? 25.479 9.523 -11.120 1.00 43.00 337 SER A C 1
ATOM 2606 O O . SER A 1 337 ? 26.303 8.707 -10.707 1.00 43.00 337 SER A O 1
ATOM 2608 N N . LYS A 1 338 ? 25.798 10.817 -11.271 1.00 37.22 338 LYS A N 1
ATOM 2609 C CA . LYS A 1 338 ? 27.184 11.314 -11.111 1.00 37.22 338 LYS A CA 1
ATOM 2610 C C . LYS A 1 338 ? 27.516 11.861 -9.722 1.00 37.22 338 LYS A C 1
ATOM 2612 O O . LYS A 1 338 ? 28.693 11.933 -9.378 1.00 37.22 338 LYS A O 1
ATOM 2617 N N . SER A 1 339 ? 26.521 12.186 -8.901 1.00 39.12 339 SER A N 1
ATOM 2618 C CA . SER A 1 339 ? 26.716 12.440 -7.470 1.00 39.12 339 SER A CA 1
ATOM 2619 C C . SER A 1 339 ? 26.357 11.181 -6.679 1.00 39.12 339 SER A C 1
ATOM 2621 O O . SER A 1 339 ? 25.184 10.858 -6.568 1.00 39.12 339 SER A O 1
ATOM 2623 N N . SER A 1 340 ? 27.363 10.452 -6.181 1.00 41.53 340 SER A N 1
ATOM 2624 C CA . SER A 1 340 ? 27.259 9.402 -5.148 1.00 41.53 340 SER A CA 1
ATOM 2625 C C . SER A 1 340 ? 25.940 8.592 -5.115 1.00 41.53 340 SER A C 1
ATOM 2627 O O . SER A 1 340 ? 25.047 8.902 -4.334 1.00 41.53 340 SER A O 1
ATOM 2629 N N . ARG A 1 341 ? 25.895 7.503 -5.902 1.00 51.00 341 ARG A N 1
ATOM 2630 C CA . ARG A 1 341 ? 24.859 6.444 -5.954 1.00 51.00 341 ARG A CA 1
ATOM 2631 C C . ARG A 1 341 ? 23.468 6.920 -6.404 1.00 51.00 341 ARG A C 1
ATOM 2633 O O . ARG A 1 341 ? 22.653 7.350 -5.597 1.00 51.00 341 ARG A O 1
ATOM 2640 N N . CYS A 1 342 ? 23.175 6.725 -7.693 1.00 60.88 342 CYS A N 1
ATOM 2641 C CA . CYS A 1 342 ? 21.799 6.710 -8.187 1.00 60.88 342 CYS A CA 1
ATOM 2642 C C . CYS A 1 342 ? 21.025 5.638 -7.419 1.00 60.88 342 CYS A C 1
ATOM 2644 O O . CYS A 1 342 ? 21.371 4.457 -7.493 1.00 60.88 342 CYS A O 1
ATOM 2646 N N . ASP A 1 343 ? 20.012 6.039 -6.662 1.00 82.88 343 ASP A N 1
ATOM 2647 C CA . ASP A 1 343 ? 19.130 5.081 -6.022 1.00 82.88 343 ASP A CA 1
ATOM 2648 C C . ASP A 1 343 ? 18.209 4.474 -7.088 1.00 82.88 343 ASP A C 1
ATOM 2650 O O . ASP A 1 343 ? 17.392 5.167 -7.701 1.00 82.88 343 ASP A O 1
ATOM 2654 N N . LEU A 1 344 ? 18.375 3.180 -7.357 1.00 89.62 344 LEU A N 1
ATOM 2655 C CA . LEU A 1 344 ? 17.556 2.443 -8.323 1.00 89.62 344 LEU A CA 1
ATOM 2656 C C . LEU A 1 344 ? 16.339 1.789 -7.664 1.00 89.62 344 LEU A C 1
ATOM 2658 O O . LEU A 1 344 ? 15.471 1.267 -8.367 1.00 89.62 344 LEU A O 1
ATOM 2662 N N . CYS A 1 345 ? 16.260 1.805 -6.334 1.00 88.50 345 CYS A N 1
ATOM 2663 C CA . CYS A 1 345 ? 15.280 1.040 -5.580 1.00 88.50 345 CYS A CA 1
ATOM 2664 C C . CYS A 1 345 ? 13.861 1.600 -5.727 1.00 88.50 345 CYS A C 1
ATOM 2666 O O . CYS A 1 345 ? 13.663 2.755 -6.101 1.00 88.50 345 CYS A O 1
ATOM 2668 N N . PHE A 1 346 ? 12.849 0.792 -5.415 1.00 91.38 346 PHE A N 1
ATOM 2669 C CA . PHE A 1 346 ? 11.456 1.203 -5.600 1.00 91.38 346 PHE A CA 1
ATOM 2670 C C . PHE A 1 346 ? 11.024 2.280 -4.599 1.00 91.38 346 PHE A C 1
ATOM 2672 O O . PHE A 1 346 ? 10.340 3.239 -4.943 1.00 91.38 346 PHE A O 1
ATOM 2679 N N . GLY A 1 347 ? 11.437 2.144 -3.344 1.00 89.38 347 GLY A N 1
ATOM 2680 C CA . GLY A 1 347 ? 10.995 2.993 -2.248 1.00 89.38 347 GLY A CA 1
ATOM 2681 C C . GLY A 1 347 ? 11.453 4.440 -2.394 1.00 89.38 347 GLY A C 1
ATOM 2682 O O . GLY A 1 347 ? 10.699 5.363 -2.102 1.00 89.38 347 GLY A O 1
ATOM 2683 N N . THR A 1 348 ? 12.668 4.664 -2.874 1.00 89.62 348 THR A N 1
ATOM 2684 C CA . THR A 1 348 ? 13.310 5.990 -2.878 1.00 89.62 348 THR A CA 1
ATOM 2685 C C . THR A 1 348 ? 13.883 6.385 -4.236 1.00 89.62 348 THR A C 1
ATOM 2687 O O . THR A 1 348 ? 14.159 7.564 -4.454 1.00 89.62 348 THR A O 1
ATOM 2690 N N . GLY A 1 349 ? 14.001 5.431 -5.157 1.00 90.25 349 GLY A N 1
ATOM 2691 C CA . GLY A 1 349 ? 14.762 5.557 -6.388 1.00 90.25 349 GLY A CA 1
ATOM 2692 C C . GLY A 1 349 ? 13.949 5.531 -7.682 1.00 90.25 349 GLY A C 1
ATOM 2693 O O . GLY A 1 349 ? 12.724 5.695 -7.716 1.00 90.25 349 GLY A O 1
ATOM 2694 N N . LEU A 1 350 ? 14.676 5.339 -8.785 1.00 92.75 350 LEU A N 1
ATOM 2695 C CA . LEU A 1 350 ? 14.145 5.467 -10.142 1.00 92.75 350 LEU A CA 1
ATOM 2696 C C . LEU A 1 350 ? 13.066 4.435 -10.485 1.00 92.75 350 LEU A C 1
ATOM 2698 O O . LEU A 1 350 ? 12.116 4.786 -11.182 1.00 92.75 350 LEU A O 1
ATOM 2702 N N . SER A 1 351 ? 13.161 3.192 -10.002 1.00 94.12 351 SER A N 1
ATOM 2703 C CA . SER A 1 351 ? 12.169 2.157 -10.342 1.00 94.12 351 SER A CA 1
ATOM 2704 C C . SER A 1 351 ? 10.779 2.483 -9.787 1.00 94.12 351 SER A C 1
ATOM 2706 O O . SER A 1 351 ? 9.777 2.272 -10.474 1.00 94.12 351 SER A O 1
ATOM 2708 N N . GLY A 1 352 ? 10.695 3.079 -8.594 1.00 93.81 352 GLY A N 1
ATOM 2709 C CA . GLY A 1 352 ? 9.432 3.549 -8.021 1.00 93.81 352 GLY A CA 1
ATOM 2710 C C . GLY A 1 352 ? 8.870 4.760 -8.753 1.00 93.81 352 GLY A C 1
ATOM 2711 O O . GLY A 1 352 ? 7.685 4.795 -9.085 1.00 93.81 352 GLY A O 1
ATOM 2712 N N . ILE A 1 353 ? 9.735 5.726 -9.075 1.00 94.75 353 ILE A N 1
ATOM 2713 C CA . ILE A 1 353 ? 9.367 6.906 -9.869 1.00 94.75 353 ILE A CA 1
ATOM 2714 C C . ILE A 1 353 ? 8.822 6.480 -11.239 1.00 94.75 353 ILE A C 1
ATOM 2716 O O . ILE A 1 353 ? 7.730 6.896 -11.628 1.00 94.75 353 ILE A O 1
ATOM 2720 N N . GLY A 1 354 ? 9.538 5.603 -11.945 1.00 95.88 354 GLY A N 1
ATOM 2721 C CA . GLY A 1 354 ? 9.122 5.059 -13.236 1.00 95.88 354 GLY A CA 1
ATOM 2722 C C . GLY A 1 354 ? 7.798 4.304 -13.139 1.00 95.88 354 GLY A C 1
ATOM 2723 O O . GLY A 1 354 ? 6.896 4.543 -13.939 1.00 95.88 354 GLY A O 1
ATOM 2724 N N . SER A 1 355 ? 7.628 3.470 -12.111 1.00 95.19 355 SER A N 1
ATOM 2725 C CA . SER A 1 355 ? 6.370 2.753 -11.852 1.00 95.19 355 SER A CA 1
ATOM 2726 C C . SER A 1 355 ? 5.192 3.705 -11.607 1.00 95.19 355 SER A C 1
ATOM 2728 O O . SER A 1 355 ? 4.092 3.471 -12.110 1.00 95.19 355 SER A O 1
ATOM 2730 N N . SER A 1 356 ? 5.419 4.807 -10.885 1.00 94.88 356 SER A N 1
ATOM 2731 C CA . SER A 1 356 ? 4.416 5.852 -10.640 1.00 94.88 356 SER A CA 1
ATOM 2732 C C . SER A 1 356 ? 4.014 6.571 -11.934 1.00 94.88 356 SER A C 1
ATOM 2734 O O . SER A 1 356 ? 2.826 6.732 -12.212 1.00 94.88 356 SER A O 1
ATOM 2736 N N . LEU A 1 357 ? 4.974 6.920 -12.797 1.00 96.00 357 LEU A N 1
ATOM 2737 C CA . LEU A 1 357 ? 4.685 7.524 -14.104 1.00 96.00 357 LEU A CA 1
ATOM 2738 C C . LEU A 1 357 ? 3.966 6.557 -15.055 1.00 96.00 357 LEU A C 1
ATOM 2740 O O . LEU A 1 357 ? 3.050 6.954 -15.773 1.00 96.00 357 LEU A O 1
ATOM 2744 N N . ILE A 1 358 ? 4.326 5.274 -15.035 1.00 95.44 358 ILE A N 1
ATOM 2745 C CA . ILE A 1 358 ? 3.604 4.237 -15.776 1.00 95.44 358 ILE A CA 1
ATOM 2746 C C . ILE A 1 358 ? 2.148 4.161 -15.288 1.00 95.44 358 ILE A C 1
ATOM 2748 O O . ILE A 1 358 ? 1.225 4.145 -16.106 1.00 95.44 358 ILE A O 1
ATOM 2752 N N . LYS A 1 359 ? 1.922 4.191 -13.967 1.00 92.56 359 LYS A N 1
ATOM 2753 C CA . LYS A 1 359 ? 0.576 4.237 -13.382 1.00 92.56 359 LYS A CA 1
ATOM 2754 C C . LYS A 1 359 ? -0.195 5.491 -13.802 1.00 92.56 359 LYS A C 1
ATOM 2756 O O . LYS A 1 359 ? -1.376 5.381 -14.123 1.00 92.56 359 LYS A O 1
ATOM 2761 N N . MET A 1 360 ? 0.463 6.648 -13.857 1.00 94.12 360 MET A N 1
ATOM 2762 C CA . MET A 1 360 ? -0.124 7.905 -14.334 1.00 94.12 360 MET A CA 1
ATOM 2763 C C . MET A 1 360 ? -0.676 7.785 -15.758 1.00 94.12 360 MET A C 1
ATOM 2765 O O . MET A 1 360 ? -1.769 8.278 -16.028 1.00 94.12 360 MET A O 1
ATOM 2769 N N . LEU A 1 361 ? 0.075 7.150 -16.665 1.00 93.75 361 LEU A N 1
ATOM 2770 C CA . LEU A 1 361 ? -0.322 6.980 -18.068 1.00 93.75 361 LEU A CA 1
ATOM 2771 C C . LEU A 1 361 ? -1.394 5.901 -18.250 1.00 93.75 361 LEU A C 1
ATOM 2773 O O . LEU A 1 361 ? -2.204 5.985 -19.168 1.00 93.75 361 LEU A O 1
ATOM 2777 N N . HIS A 1 362 ? -1.422 4.913 -17.356 1.00 90.38 362 HIS A N 1
ATOM 2778 C CA . HIS A 1 362 ? -2.271 3.727 -17.458 1.00 90.38 362 HIS A CA 1
ATOM 2779 C C . HIS A 1 362 ? -3.172 3.557 -16.227 1.00 90.38 362 HIS A C 1
ATOM 2781 O O . HIS A 1 362 ? -3.268 2.460 -15.662 1.00 90.38 362 HIS A O 1
ATOM 2787 N N . ARG A 1 363 ? -3.837 4.641 -15.793 1.00 84.00 363 ARG A N 1
ATOM 2788 C CA . ARG A 1 363 ? -4.592 4.687 -14.522 1.00 84.00 363 ARG A CA 1
ATOM 2789 C C . ARG A 1 363 ? -5.605 3.556 -14.368 1.00 84.00 363 ARG A C 1
ATOM 2791 O O . ARG A 1 363 ? -5.748 3.030 -13.266 1.00 84.00 363 ARG A O 1
ATOM 2798 N N . GLU A 1 364 ? -6.264 3.141 -15.443 1.00 78.94 364 GLU A N 1
ATOM 2799 C CA . GLU A 1 364 ? -7.306 2.105 -15.387 1.00 78.94 364 GLU A CA 1
ATOM 2800 C C . GLU A 1 364 ? -6.782 0.687 -15.667 1.00 78.94 364 GLU A C 1
ATOM 2802 O O . GLU A 1 364 ? -7.339 -0.289 -15.161 1.00 78.94 364 GLU A O 1
ATOM 2807 N N . ASN A 1 365 ? -5.674 0.572 -16.405 1.00 74.12 365 ASN A N 1
ATOM 2808 C CA . ASN A 1 365 ? -5.193 -0.703 -16.946 1.00 74.12 365 ASN A CA 1
ATOM 2809 C C . ASN A 1 365 ? -4.157 -1.381 -16.048 1.00 74.12 365 ASN A C 1
ATOM 2811 O O . ASN A 1 365 ? -4.136 -2.606 -15.939 1.00 74.12 365 ASN A O 1
ATOM 2815 N N . ILE A 1 366 ? -3.318 -0.603 -15.360 1.00 72.12 366 ILE A N 1
ATOM 2816 C CA . ILE A 1 366 ? -2.289 -1.160 -14.481 1.00 72.12 366 ILE A CA 1
ATOM 2817 C C . ILE A 1 366 ? -2.842 -1.279 -13.065 1.00 72.12 366 ILE A C 1
ATOM 2819 O O . ILE A 1 366 ? -2.995 -0.299 -12.321 1.00 72.12 366 ILE A O 1
ATOM 2823 N N . ARG A 1 367 ? -3.156 -2.524 -12.703 1.00 66.62 367 ARG A N 1
ATOM 2824 C CA . ARG A 1 367 ? -3.542 -2.932 -11.355 1.00 66.62 367 ARG A CA 1
ATOM 2825 C C . ARG A 1 367 ? -2.305 -3.470 -10.640 1.00 66.62 367 ARG A C 1
ATOM 2827 O O . ARG A 1 367 ? -1.931 -4.620 -10.836 1.00 66.62 367 ARG A O 1
ATOM 2834 N N . CYS A 1 368 ? -1.679 -2.651 -9.799 1.00 62.34 368 CYS A N 1
ATOM 2835 C CA . CYS A 1 368 ? -0.818 -3.196 -8.751 1.00 62.34 368 CYS A CA 1
ATOM 2836 C C . CYS A 1 368 ? -1.706 -3.984 -7.784 1.00 62.34 368 CYS A C 1
ATOM 2838 O O . CYS A 1 368 ? -2.820 -3.538 -7.476 1.00 62.34 368 CYS A O 1
ATOM 2840 N N . GLY A 1 369 ? -1.245 -5.151 -7.327 1.00 64.12 369 GLY A N 1
ATOM 2841 C CA . GLY A 1 369 ? -1.992 -5.939 -6.348 1.00 64.12 369 GLY A CA 1
ATOM 2842 C C . GLY A 1 369 ? -2.383 -5.077 -5.143 1.00 64.12 369 GLY A C 1
ATOM 2843 O O . GLY A 1 369 ? -1.618 -4.205 -4.727 1.00 64.12 369 GLY A O 1
ATOM 2844 N N . HIS A 1 370 ? -3.572 -5.299 -4.571 1.00 64.19 370 HIS A N 1
ATOM 2845 C CA . HIS A 1 370 ? -4.079 -4.478 -3.459 1.00 64.19 370 HIS A CA 1
ATOM 2846 C C . HIS A 1 370 ? -3.145 -4.463 -2.237 1.00 64.19 370 HIS A C 1
ATOM 2848 O O . HIS A 1 370 ? -3.221 -3.550 -1.429 1.00 64.19 370 HIS A O 1
ATOM 2854 N N . HIS A 1 371 ? -2.257 -5.443 -2.100 1.00 68.06 371 HIS A N 1
ATOM 2855 C CA . HIS A 1 371 ? -1.276 -5.491 -1.017 1.00 68.06 371 HIS A CA 1
ATOM 2856 C C . HIS A 1 371 ? 0.059 -4.864 -1.402 1.00 68.06 371 HIS A C 1
ATOM 2858 O O . HIS A 1 371 ? 0.732 -4.321 -0.544 1.00 68.06 371 HIS A O 1
ATOM 2864 N N . LEU A 1 372 ? 0.418 -4.863 -2.686 1.00 70.44 372 LEU A N 1
ATOM 2865 C CA . LEU A 1 372 ? 1.701 -4.338 -3.136 1.00 70.44 372 LEU A CA 1
ATOM 2866 C C . LEU A 1 372 ? 1.819 -2.827 -2.908 1.00 70.44 372 LEU A C 1
ATOM 2868 O O . LEU A 1 372 ? 2.892 -2.339 -2.605 1.00 70.44 372 LEU A O 1
ATOM 2872 N N . TRP A 1 373 ? 0.719 -2.083 -3.033 1.00 71.56 373 TRP A N 1
ATOM 2873 C CA . TRP A 1 373 ? 0.742 -0.641 -2.765 1.00 71.56 373 TRP A CA 1
ATOM 2874 C C . TRP A 1 373 ? 0.746 -0.312 -1.254 1.00 71.56 373 TRP A C 1
ATOM 2876 O O . TRP A 1 373 ? 0.991 0.833 -0.888 1.00 71.56 373 TRP A O 1
ATOM 2886 N N . LEU A 1 374 ? 0.440 -1.294 -0.391 1.00 65.19 374 LEU A N 1
ATOM 2887 C CA . LEU A 1 374 ? 0.440 -1.161 1.075 1.00 65.19 374 LEU A CA 1
ATOM 2888 C C . LEU A 1 374 ? 1.808 -1.400 1.712 1.00 65.19 374 LEU A C 1
ATOM 2890 O O . LEU A 1 374 ? 2.000 -1.051 2.881 1.00 65.19 374 LEU A O 1
ATOM 2894 N N . ILE A 1 375 ? 2.697 -2.035 0.954 1.00 58.25 375 ILE A N 1
ATOM 2895 C CA . ILE A 1 375 ? 4.072 -2.361 1.312 1.00 58.25 375 ILE A CA 1
ATOM 2896 C C . ILE A 1 375 ? 4.961 -1.249 0.779 1.00 58.25 375 ILE A C 1
ATOM 2898 O O . ILE A 1 375 ? 5.766 -0.744 1.589 1.00 58.25 375 ILE A O 1
#

Secondary structure (DSSP, 8-state):
---------HHHHHHHHHHHHHHHHHT----S--STTTSHHHHHHHHHHHHHHHT-GGGHHHHHHHHHHHHHHHHH-TT---HHHHHHHHHHHHHHHHTT---S-HHHHTHHHHHHHHHHHHHHHHTT----TTTSHHHHHHHHHHHHHH-HHHHHHHHHHHHHHHHHH-EE-SS-EES-SSSS---STTTSHHHHHHHHHHHHHTTSS-HHHHHHHHHHHHHHHHHHHHHSPPP----TTTSHHHHHHHHHHHHHHTT-HHHHHHHHHHHHHHHHHHHHH-SSSS-SSSSSSHHHHHHHHHHHHHHH--HHHHHHHHHHHHHHHHHHHHS-TTTTTTSS----STTTSHHHHHHHHHHHHTTTT----TTGGG-

Nearest PDB structures (foldseek):
  6wq1-assembly3_C  TM=7.482E-01  e=2.312E-08  Homo sapiens
  8d0v-assembly2_B  TM=7.313E-01  e=5.813E-07  Homo sapiens
  3t33-assembly1_A  TM=6.968E-01  e=2.270E-07  Arabidopsis thaliana
  7xte-assembly1_A  TM=4.350E-01  e=6.105E+00  Pandoraea apista
  7fi2-assembly1_A  TM=3.388E-01  e=5.838E+00  Stenotrophomonas maltophilia K279a